Protein AF-A0AAW8WQ52-F1 (afdb_monomer)

Radius of gyration: 28.61 Å; Cα contacts (8 Å, |Δi|>4): 927; chains: 1; bounding box: 77×57×82 Å

Nearest PDB structures (foldseek):
  7y8i-assembly3_C  TM=4.791E-01  e=2.194E-02  Chelicerata
  6c83-assembly1_C  TM=5.636E-01  e=1.936E-01  synthetic construct
  2aew-assembly2_B  TM=5.377E-01  e=1.132E+00  Homo sapiens
  6tpw-assembly1_A  TM=3.019E-01  e=3.462E+00  Homo sapiens

InterPro domains:
  IPR014966 FRG domain [PF08867] (28-106)
  IPR014966 FRG domain [SM00901] (24-110)

Sequence (488 aa):
MRDDQQTTLEDYERRVAFFDPYKKQDMLFFRGQLTKYKTMNPTIARDESKLRIENQIFEKYKEDGKSDFQNLAYQQHNGKPTRILDMTTDPLVALFFAVNNNEREDSSVFVFIRESVSADSPEAKLMSFVPTVASREIPVIVDKFNQKYGFSLTNERAIEILSKDLFITPNTLKDSSNRRMREQKGTFAFPANEIIDNKIVGIKNFEDTKSYQEIIIPFEFHDEIFSELKARNYSSSRLYGDPSKDLEVPDLEDVSKAVTSKFDKVVSGYKKEKGVIVAQTLLKKHELEDLGYKIARDRKDEMLTLWFRRKNFPDVNVLTQFWSQGRGKTLWQDGNKIGQFIRREDWSNSFLIDQLFFENSDEISRPKILPQTKDAVEVEMEVELLPGELHIKTNLLGARLFITGPKFRKTLTTGKDKEQPDYFIGVDKSIREIKGQVILIVPSLQSKEFLENAGIDFEKLKGSFIKRNDPYFIYGAKDFDCKVKGVR

Solvent-accessible surface area (backbone atoms only — not comparable to full-atom values): 26936 Å² total; per-residue (Å²): 136,78,62,52,74,34,74,46,62,67,58,40,52,60,57,56,57,73,53,45,60,35,52,82,68,56,20,40,37,21,37,31,33,51,51,88,60,74,55,60,61,24,62,20,68,76,37,69,74,47,52,76,42,35,28,60,54,45,66,73,64,54,56,88,95,52,54,57,52,55,31,48,56,53,32,44,76,71,72,41,72,29,70,53,38,83,30,16,67,34,64,66,52,15,47,47,50,20,50,52,40,68,62,87,52,42,16,25,34,35,34,34,77,46,80,50,41,47,47,83,35,72,62,44,45,50,69,36,42,52,44,78,39,85,64,50,40,43,64,62,46,42,54,52,48,22,68,76,70,73,52,89,71,49,64,69,58,49,50,59,50,46,54,38,68,45,37,40,26,70,81,49,68,83,54,92,84,47,55,44,45,62,60,37,48,38,34,42,31,35,55,15,38,33,71,56,95,63,23,59,78,49,64,44,75,40,46,62,89,69,37,58,41,50,33,37,34,53,46,42,32,32,66,61,42,49,51,53,36,40,76,72,66,55,39,28,48,61,39,67,66,39,60,86,65,58,45,66,59,80,82,71,94,57,62,76,80,39,41,48,77,48,74,52,87,47,96,53,102,54,60,38,37,42,33,44,36,34,25,74,54,80,55,45,49,66,59,53,52,53,49,50,50,52,51,50,64,73,68,63,53,52,27,38,39,37,36,32,21,43,63,93,38,80,88,41,41,62,36,34,42,36,39,24,54,59,88,70,67,79,92,59,65,73,57,51,76,54,90,76,32,35,40,36,79,43,76,57,62,78,52,63,54,55,52,57,43,70,78,42,50,86,81,66,71,74,75,74,68,70,72,66,45,95,81,34,43,72,58,50,77,47,75,45,32,46,92,26,27,39,38,37,39,34,77,62,48,38,39,55,32,40,39,40,37,96,88,49,75,49,79,47,72,38,48,78,55,93,88,54,42,73,43,79,43,84,45,65,64,84,58,56,64,50,54,35,35,44,28,35,61,45,52,93,78,47,47,69,73,26,31,56,67,28,33,77,70,41,20,34,43,33,51,87,39,50,41,73,86,51,84,83,57,50,36,28,49,44,79,48,79,28,52,47,75,84,77,128

pLDDT: mean 87.53, std 11.92, range [34.41, 98.25]

Mean predicted aligned error: 8.14 Å

Foldseek 3Di:
DAAFEDQAPVVLVVVCVLVVLLLVVLQKKKAKAFPVCQFQFAQQQVDVVSVLCLQVQLVVQADPPDALVSSQVVCVLVVGGHQKDKIASDQLLRLLRNLQDADLTKMKMFMAGGDADFCPDPLVNLLSQCSNDNFQQLVVSQVVSCVVPVDDDDLVNSLVSQQAKHWHRQPRRDDPPCQLCVLSSITIMGAHFDDDPRGGPHGDIPGSLRTQHMYIYNSQNSVVSNVVSVVVVSACCRNSVDNVSRHDHDADPDQVVQWDKDKDADPDPAREIEMEIEGATRHHNVSVVVVVVVVCVVVVGQKYWYFYHYPLGSPDGQKIKIKHQPPDDPVQQPADDDPSIGIDMDRDDSCVVVSVCVVVVVVDAFNSADAQDPQADEWDWDWADAQQKIKIFIQQAQFWKWKDFPPDIDIDGHHHDRPDRIDIDGDHRPDFKTKTKIKRDFLVPGDSSSCSQLPNQSSSHDDPQWDNPDRPTTMGMDIDIYGHPDDD

Structure (mmCIF, N/CA/C/O backbone):
data_AF-A0AAW8WQ52-F1
#
_entry.id   AF-A0AAW8WQ52-F1
#
loop_
_atom_site.group_PDB
_atom_site.id
_atom_site.type_symbol
_atom_site.label_atom_id
_atom_site.label_alt_id
_atom_site.label_comp_id
_atom_site.label_asym_id
_atom_site.label_entity_id
_atom_site.label_seq_id
_atom_site.pdbx_PDB_ins_code
_atom_site.Cartn_x
_atom_site.Cartn_y
_atom_site.Cartn_z
_atom_site.occupancy
_atom_site.B_iso_or_equiv
_atom_site.auth_seq_id
_atom_site.auth_comp_id
_atom_site.auth_asym_id
_atom_site.auth_atom_id
_atom_site.pdbx_PDB_model_num
ATOM 1 N N . MET A 1 1 ? -7.377 1.114 -12.630 1.00 37.66 1 MET A N 1
ATOM 2 C CA . MET A 1 1 ? -5.903 1.073 -12.565 1.00 37.66 1 MET A CA 1
ATOM 3 C C . MET A 1 1 ? -5.552 0.093 -11.472 1.00 37.66 1 MET A C 1
ATOM 5 O O . MET A 1 1 ? -5.638 0.450 -10.308 1.00 37.66 1 MET A O 1
ATOM 9 N N . ARG A 1 2 ? -5.356 -1.169 -11.844 1.00 45.81 2 ARG A N 1
ATOM 10 C CA . ARG A 1 2 ? -4.971 -2.241 -10.927 1.00 45.81 2 ARG A CA 1
ATOM 11 C C . ARG A 1 2 ? -3.520 -2.535 -11.256 1.00 45.81 2 ARG A C 1
ATOM 13 O O . ARG A 1 2 ? -3.209 -2.600 -12.433 1.00 45.81 2 ARG A O 1
ATOM 20 N N . ASP A 1 3 ? -2.726 -2.546 -10.206 1.00 55.31 3 ASP A N 1
ATOM 21 C CA . ASP A 1 3 ? -1.285 -2.745 -10.093 1.00 55.31 3 ASP A CA 1
ATOM 22 C C . ASP A 1 3 ? -0.405 -1.986 -11.090 1.00 55.31 3 ASP A C 1
ATOM 24 O O . ASP A 1 3 ? -0.548 -2.059 -12.302 1.00 55.31 3 ASP A O 1
ATOM 28 N N . ASP A 1 4 ? 0.486 -1.158 -10.549 1.00 68.25 4 ASP A N 1
ATOM 29 C CA . ASP A 1 4 ? 1.341 -0.278 -11.342 1.00 68.25 4 ASP A CA 1
ATOM 30 C C . ASP A 1 4 ? 2.793 -0.664 -11.089 1.00 68.25 4 ASP A C 1
ATOM 32 O O . ASP A 1 4 ? 3.252 -0.649 -9.945 1.00 68.25 4 ASP A O 1
ATOM 36 N N . GLN A 1 5 ? 3.492 -1.054 -12.150 1.00 81.31 5 GLN A N 1
ATOM 37 C CA . GLN A 1 5 ? 4.877 -1.488 -12.078 1.00 81.31 5 GLN A CA 1
ATOM 38 C C . GLN A 1 5 ? 5.763 -0.263 -11.918 1.00 81.31 5 GLN A C 1
ATOM 40 O O . GLN A 1 5 ? 5.703 0.643 -12.745 1.00 81.31 5 GLN A O 1
ATOM 45 N N . GLN A 1 6 ? 6.623 -0.256 -10.906 1.00 88.06 6 GLN A N 1
ATOM 46 C CA . GLN A 1 6 ? 7.597 0.815 -10.724 1.00 88.06 6 GLN A CA 1
ATOM 47 C C . GLN A 1 6 ? 9.005 0.245 -10.811 1.00 88.06 6 GLN A C 1
ATOM 49 O O . GLN A 1 6 ? 9.374 -0.668 -10.077 1.00 88.06 6 GLN A O 1
ATOM 54 N N . THR A 1 7 ? 9.782 0.784 -11.746 1.00 88.50 7 THR A N 1
ATOM 55 C CA . THR A 1 7 ? 11.155 0.349 -12.036 1.00 88.50 7 THR A CA 1
ATOM 56 C C . THR A 1 7 ? 12.195 1.358 -11.560 1.00 88.50 7 THR A C 1
ATOM 58 O O . THR A 1 7 ? 13.386 1.075 -11.598 1.00 88.50 7 THR A O 1
ATOM 61 N N . THR A 1 8 ? 11.759 2.544 -11.126 1.00 91.19 8 THR A N 1
ATOM 62 C CA . THR A 1 8 ? 12.616 3.618 -10.614 1.00 91.19 8 THR A CA 1
ATOM 63 C C . THR A 1 8 ? 12.038 4.185 -9.320 1.00 91.19 8 THR A C 1
ATOM 65 O O . THR A 1 8 ? 10.827 4.111 -9.078 1.00 91.19 8 THR A O 1
ATOM 68 N N . LEU A 1 9 ? 12.896 4.778 -8.484 1.00 94.31 9 LEU A N 1
ATOM 69 C CA . LEU A 1 9 ? 12.446 5.443 -7.263 1.00 94.31 9 LEU A CA 1
ATOM 70 C C . LEU A 1 9 ? 11.592 6.683 -7.569 1.00 94.31 9 LEU A C 1
ATOM 72 O O . LEU A 1 9 ? 10.610 6.932 -6.874 1.00 94.31 9 LEU A O 1
ATOM 76 N N . GLU A 1 10 ? 11.933 7.433 -8.621 1.00 93.19 10 GLU A N 1
ATOM 77 C CA . GLU A 1 10 ? 11.197 8.635 -9.028 1.00 93.19 10 GLU A CA 1
ATOM 78 C C . GLU A 1 10 ? 9.757 8.311 -9.450 1.00 93.19 10 GLU A C 1
ATOM 80 O O . GLU A 1 10 ? 8.813 8.964 -8.995 1.00 93.19 10 GLU A O 1
ATOM 85 N N . ASP A 1 11 ? 9.568 7.296 -10.299 1.00 90.12 11 ASP A N 1
ATOM 86 C CA . ASP A 1 11 ? 8.230 6.913 -10.751 1.00 90.12 11 ASP A CA 1
ATOM 87 C C . ASP A 1 11 ? 7.402 6.354 -9.586 1.00 90.12 11 ASP A C 1
ATOM 89 O O . ASP A 1 11 ? 6.230 6.716 -9.432 1.00 90.12 11 ASP A O 1
ATOM 93 N N . TYR A 1 12 ? 8.033 5.591 -8.683 1.00 93.88 12 TYR A N 1
ATOM 94 C CA . TYR A 1 12 ? 7.406 5.151 -7.439 1.00 93.88 12 TYR A CA 1
ATOM 95 C C . TYR A 1 12 ? 6.927 6.331 -6.581 1.00 93.88 12 TYR A C 1
ATOM 97 O O . TYR A 1 12 ? 5.774 6.348 -6.144 1.00 93.88 12 TYR A O 1
ATOM 105 N N . GLU A 1 13 ? 7.768 7.346 -6.365 1.00 94.56 13 GLU A N 1
ATOM 106 C CA . GLU A 1 13 ? 7.405 8.551 -5.610 1.00 94.56 13 GLU A CA 1
ATOM 107 C C . GLU A 1 13 ? 6.246 9.306 -6.269 1.00 94.56 13 GLU A C 1
ATOM 109 O O . GLU A 1 13 ? 5.282 9.692 -5.597 1.00 94.56 13 GLU A O 1
ATOM 114 N N . ARG A 1 14 ? 6.294 9.465 -7.597 1.00 89.88 14 ARG A N 1
ATOM 115 C CA . ARG A 1 14 ? 5.214 10.083 -8.374 1.00 89.88 14 ARG A CA 1
ATOM 116 C C . ARG A 1 14 ? 3.908 9.304 -8.219 1.00 89.88 14 ARG A C 1
ATOM 118 O O . ARG A 1 14 ? 2.847 9.915 -8.079 1.00 89.88 14 ARG A O 1
ATOM 125 N N . ARG A 1 15 ? 3.980 7.970 -8.203 1.00 89.06 15 ARG A N 1
ATOM 126 C CA . ARG A 1 15 ? 2.820 7.094 -8.024 1.00 89.06 15 ARG A CA 1
ATOM 127 C C . ARG A 1 15 ? 2.207 7.246 -6.638 1.00 89.06 15 ARG A C 1
ATOM 129 O O . ARG A 1 15 ? 0.998 7.444 -6.538 1.00 89.06 15 ARG A O 1
ATOM 136 N N . VAL A 1 16 ? 3.003 7.177 -5.570 1.00 92.88 16 VAL A N 1
ATOM 137 C CA . VAL A 1 16 ? 2.467 7.262 -4.199 1.00 92.88 16 VAL A CA 1
ATOM 138 C C . VAL A 1 16 ? 1.956 8.661 -3.845 1.00 92.88 16 VAL A C 1
ATOM 140 O O . VAL A 1 16 ? 1.031 8.776 -3.041 1.00 92.88 16 VAL A O 1
ATOM 143 N N . ALA A 1 17 ? 2.471 9.714 -4.492 1.00 89.88 17 ALA A N 1
ATOM 144 C CA . ALA A 1 17 ? 1.995 11.089 -4.316 1.00 89.88 17 ALA A CA 1
ATOM 145 C C . ALA A 1 17 ? 0.518 11.281 -4.711 1.00 89.88 17 ALA A C 1
ATOM 147 O O . ALA A 1 17 ? -0.142 12.196 -4.210 1.00 89.88 17 ALA A O 1
ATOM 148 N N . PHE A 1 18 ? -0.037 10.404 -5.559 1.00 87.00 18 PHE A N 1
ATOM 149 C CA . PHE A 1 18 ? -1.470 10.384 -5.870 1.00 87.00 18 PHE A CA 1
ATOM 150 C C . PHE A 1 18 ? -2.338 10.164 -4.614 1.00 87.00 18 PHE A C 1
ATOM 152 O O . PHE A 1 18 ? -3.445 10.693 -4.529 1.00 87.00 18 PHE A O 1
ATOM 159 N N . PHE A 1 19 ? -1.820 9.451 -3.607 1.00 90.62 19 PHE A N 1
ATOM 160 C CA . PHE A 1 19 ? -2.536 9.119 -2.369 1.00 90.62 19 PHE A CA 1
ATOM 161 C C . PHE A 1 19 ? -2.360 10.145 -1.240 1.00 90.62 19 PHE A C 1
ATOM 163 O O . PHE A 1 19 ? -3.016 10.038 -0.201 1.00 90.62 19 PHE A O 1
ATOM 170 N N . ASP A 1 20 ? -1.531 11.174 -1.440 1.00 88.06 20 ASP A N 1
ATOM 171 C CA . ASP A 1 20 ? -1.259 12.228 -0.456 1.00 88.06 20 ASP A CA 1
ATOM 172 C C . ASP A 1 20 ? -2.496 12.880 0.192 1.00 88.06 20 ASP A C 1
ATOM 174 O O . ASP A 1 20 ? -2.394 13.248 1.369 1.00 88.06 20 ASP A O 1
ATOM 178 N N . PRO A 1 21 ? -3.660 13.031 -0.482 1.00 86.75 21 PRO A N 1
ATOM 179 C CA . PRO A 1 21 ? -4.871 13.520 0.173 1.00 86.75 21 PRO A CA 1
ATOM 180 C C . PRO A 1 21 ? -5.233 12.795 1.479 1.00 86.75 21 PRO A C 1
ATOM 182 O O . PRO A 1 21 ? -5.727 13.429 2.413 1.00 86.75 21 PRO A O 1
ATOM 185 N N . TYR A 1 22 ? -4.945 11.494 1.590 1.00 89.50 22 TYR A N 1
ATOM 186 C CA . TYR A 1 22 ? -5.224 10.695 2.794 1.00 89.50 22 TYR A CA 1
ATOM 187 C C . TYR A 1 22 ? -4.089 10.716 3.813 1.00 89.50 22 TYR A C 1
ATOM 189 O O . TYR A 1 22 ? -4.310 10.406 4.983 1.00 89.50 22 TYR A O 1
ATOM 197 N N . LYS A 1 23 ? -2.885 11.139 3.410 1.00 86.12 23 LYS A N 1
ATOM 198 C CA . LYS A 1 23 ? -1.768 11.360 4.335 1.00 86.12 23 LYS A CA 1
ATOM 199 C C . LYS A 1 23 ? -2.092 12.472 5.329 1.00 86.12 23 LYS A C 1
ATOM 201 O O . LYS A 1 23 ? -1.817 12.328 6.510 1.00 86.12 23 LYS A O 1
ATOM 206 N N . LYS A 1 24 ? -2.727 13.555 4.862 1.00 78.69 24 LYS A N 1
ATOM 207 C CA . LYS A 1 24 ? -3.179 14.678 5.710 1.00 78.69 24 LYS A CA 1
ATOM 208 C C . LYS A 1 24 ? -4.279 14.288 6.706 1.00 78.69 24 LYS A C 1
ATOM 210 O O . LYS A 1 24 ? -4.493 15.008 7.671 1.00 78.69 24 LYS A O 1
ATOM 215 N N . GLN A 1 25 ? -4.987 13.192 6.442 1.00 81.31 25 GLN A N 1
ATOM 216 C CA . GLN A 1 25 ? -6.095 12.693 7.259 1.00 81.31 25 GLN A CA 1
ATOM 217 C C . GLN A 1 25 ? -5.652 11.564 8.211 1.00 81.31 25 GLN A C 1
ATOM 219 O O . GLN A 1 25 ? -6.503 10.970 8.859 1.00 81.31 25 GLN A O 1
ATOM 224 N N . ASP A 1 26 ? -4.353 11.232 8.276 1.00 88.44 26 ASP A N 1
ATOM 225 C CA . ASP A 1 26 ? -3.821 10.084 9.033 1.00 88.44 26 ASP A CA 1
ATOM 226 C C . ASP A 1 26 ? -4.486 8.738 8.667 1.00 88.44 26 ASP A C 1
ATOM 228 O O . ASP A 1 26 ? -4.647 7.837 9.498 1.00 88.44 26 ASP A O 1
ATOM 232 N N . MET A 1 27 ? -4.865 8.602 7.390 1.00 90.88 27 MET A N 1
ATOM 233 C CA . MET A 1 27 ? -5.563 7.433 6.843 1.00 90.88 27 MET A CA 1
ATOM 234 C C . MET A 1 27 ? -4.726 6.624 5.849 1.00 90.88 27 MET A C 1
ATOM 236 O O . MET A 1 27 ? -5.209 5.626 5.318 1.00 90.88 27 MET A O 1
ATOM 240 N N . LEU A 1 28 ? -3.499 7.058 5.553 1.00 94.31 28 LEU A N 1
ATOM 241 C CA . LEU A 1 28 ? -2.648 6.445 4.537 1.00 94.31 28 LEU A CA 1
ATOM 242 C C . LEU A 1 28 ? -1.540 5.602 5.171 1.00 94.31 28 LEU A C 1
ATOM 244 O O . LEU A 1 28 ? -0.690 6.127 5.894 1.00 94.31 28 LEU A O 1
ATOM 248 N N . PHE A 1 29 ? -1.524 4.313 4.842 1.00 95.25 29 PHE A N 1
ATOM 249 C CA . PHE A 1 29 ? -0.551 3.348 5.347 1.00 95.25 29 PHE A CA 1
ATOM 250 C C . PHE A 1 29 ? 0.067 2.551 4.205 1.00 95.25 29 PHE A C 1
ATOM 252 O O . PHE A 1 29 ? -0.579 2.282 3.192 1.00 95.25 29 PHE A O 1
ATOM 259 N N . PHE A 1 30 ? 1.310 2.130 4.404 1.00 95.75 30 PHE A N 1
ATOM 260 C CA . PHE A 1 30 ? 2.079 1.354 3.448 1.00 95.75 30 PHE A CA 1
ATOM 261 C C . PHE A 1 30 ? 2.696 0.127 4.110 1.00 95.75 30 PHE A C 1
ATOM 263 O O . PHE A 1 30 ? 3.044 0.146 5.296 1.00 95.75 30 PHE A O 1
ATOM 270 N N . ARG A 1 31 ? 2.884 -0.926 3.314 1.00 94.38 31 ARG A N 1
ATOM 271 C CA . ARG A 1 31 ? 3.627 -2.124 3.707 1.00 94.38 31 ARG A CA 1
ATOM 272 C C . ARG A 1 31 ? 4.324 -2.737 2.498 1.00 94.38 31 ARG A C 1
ATOM 274 O O . ARG A 1 31 ? 3.674 -2.967 1.488 1.00 94.38 31 ARG A O 1
ATOM 281 N N . GLY A 1 32 ? 5.622 -3.010 2.614 1.00 94.56 32 GLY A N 1
ATOM 282 C CA . GLY A 1 32 ? 6.400 -3.705 1.587 1.00 94.56 32 GLY A CA 1
ATOM 283 C C . GLY A 1 32 ? 6.704 -5.151 1.962 1.00 94.56 32 GLY A C 1
ATOM 284 O O . GLY A 1 32 ? 6.975 -5.434 3.131 1.00 94.56 32 GLY A O 1
ATOM 285 N N . GLN A 1 33 ? 6.649 -6.054 0.986 1.00 92.69 33 GLN A N 1
ATOM 286 C CA . GLN A 1 33 ? 7.025 -7.467 1.119 1.00 92.69 33 GLN A CA 1
ATOM 287 C C . GLN A 1 33 ? 7.282 -8.100 -0.258 1.00 92.69 33 GLN A C 1
ATOM 289 O O . GLN A 1 33 ? 6.958 -7.501 -1.277 1.00 92.69 33 GLN A O 1
ATOM 294 N N . LEU A 1 34 ? 7.835 -9.316 -0.301 1.00 92.06 34 LEU A N 1
ATOM 295 C CA . LEU A 1 34 ? 7.918 -10.094 -1.545 1.00 92.06 34 LEU A CA 1
ATOM 296 C C . LEU A 1 34 ? 6.514 -10.452 -2.064 1.00 92.06 34 LEU A C 1
ATOM 298 O O . LEU A 1 34 ? 5.648 -10.832 -1.271 1.00 92.06 34 LEU A O 1
ATOM 302 N N . THR A 1 35 ? 6.318 -10.404 -3.381 1.00 88.25 35 THR A N 1
ATOM 303 C CA . THR A 1 35 ? 5.028 -10.642 -4.058 1.00 88.25 35 THR A CA 1
ATOM 304 C C . THR A 1 35 ? 4.502 -12.061 -3.843 1.00 88.25 35 THR A C 1
ATOM 306 O O . THR A 1 35 ? 3.298 -12.272 -3.731 1.00 88.25 35 THR A O 1
ATOM 309 N N . LYS A 1 36 ? 5.386 -13.054 -3.672 1.00 86.19 36 LYS A N 1
ATOM 310 C CA . LYS A 1 36 ? 4.978 -14.438 -3.362 1.00 86.19 36 LYS A CA 1
ATOM 311 C C . LYS A 1 36 ? 4.122 -14.573 -2.091 1.00 86.19 36 LYS A C 1
ATOM 313 O O . LYS A 1 36 ? 3.430 -15.578 -1.915 1.00 86.19 36 LYS A O 1
ATOM 318 N N . TYR A 1 37 ? 4.176 -13.601 -1.175 1.00 85.12 37 TYR A N 1
ATOM 319 C CA . TYR A 1 37 ? 3.373 -13.605 0.044 1.00 85.12 37 TYR A CA 1
ATOM 320 C C . TYR A 1 37 ? 1.971 -13.036 -0.220 1.00 85.12 37 TYR A C 1
ATOM 322 O O . TYR A 1 37 ? 1.709 -11.879 0.088 1.00 85.12 37 TYR A O 1
ATOM 330 N N . LYS A 1 38 ? 1.050 -13.886 -0.693 1.00 74.94 38 LYS A N 1
ATOM 331 C CA . LYS A 1 38 ? -0.358 -13.534 -1.001 1.00 74.94 38 LYS A CA 1
ATOM 332 C C . LYS A 1 38 ? -1.235 -13.118 0.200 1.00 74.94 38 LYS A C 1
ATOM 334 O O . LYS A 1 38 ? -2.418 -12.830 0.053 1.00 74.94 38 LYS A O 1
ATOM 339 N N . THR A 1 39 ? -0.725 -13.234 1.426 1.00 79.69 39 THR A N 1
ATOM 340 C CA . THR A 1 39 ? -1.487 -12.934 2.651 1.00 79.69 39 THR A CA 1
ATOM 341 C C . THR A 1 39 ? -0.590 -12.283 3.688 1.00 79.69 39 THR A C 1
ATOM 343 O O . THR A 1 39 ? 0.542 -12.729 3.900 1.00 79.69 39 THR A O 1
ATOM 346 N N . MET A 1 40 ? -1.113 -11.296 4.415 1.00 85.81 40 MET A N 1
ATOM 347 C CA . MET A 1 40 ? -0.379 -10.608 5.478 1.00 85.81 40 MET A CA 1
ATOM 348 C C . MET A 1 40 ? -0.727 -11.165 6.856 1.00 85.81 40 MET A C 1
ATOM 350 O O . MET A 1 40 ? -1.290 -10.483 7.707 1.00 85.81 40 MET A O 1
ATOM 354 N N . ASN A 1 41 ? -0.371 -12.420 7.113 1.00 87.50 41 ASN A N 1
ATOM 355 C CA . ASN A 1 41 ? -0.681 -13.024 8.407 1.00 87.50 41 ASN A CA 1
ATOM 356 C C . ASN A 1 41 ? 0.299 -12.559 9.497 1.00 87.50 41 ASN A C 1
ATOM 358 O O . ASN A 1 41 ? 1.526 -12.608 9.283 1.00 87.50 41 ASN A O 1
ATOM 362 N N . PRO A 1 42 ? -0.205 -12.132 10.675 1.00 91.62 42 PRO A N 1
ATOM 363 C CA . PRO A 1 42 ? 0.646 -11.760 11.794 1.00 91.62 42 PRO A CA 1
ATOM 364 C C . PRO A 1 42 ? 1.429 -12.983 12.264 1.00 91.62 42 PRO A C 1
ATOM 366 O O . PRO A 1 42 ? 1.013 -14.128 12.078 1.00 91.62 42 PRO A O 1
ATOM 369 N N . THR A 1 43 ? 2.600 -12.761 12.852 1.00 91.94 43 THR A N 1
ATOM 370 C CA . THR A 1 43 ? 3.560 -13.836 13.149 1.00 91.94 43 THR A CA 1
ATOM 371 C C . THR A 1 43 ? 2.997 -14.894 14.101 1.00 91.94 43 THR A C 1
ATOM 373 O O . THR A 1 43 ? 3.387 -16.057 13.997 1.00 91.94 43 THR A O 1
ATOM 376 N N . ILE A 1 44 ? 2.053 -14.522 14.974 1.00 93.00 44 ILE A N 1
ATOM 377 C CA . ILE A 1 44 ? 1.331 -15.456 15.849 1.00 93.00 44 ILE A CA 1
ATOM 378 C C . ILE A 1 44 ? 0.339 -16.358 15.096 1.00 93.00 44 ILE A C 1
ATOM 380 O O . ILE A 1 44 ? 0.125 -17.489 15.511 1.00 93.00 44 ILE A O 1
ATOM 384 N N . ALA A 1 45 ? -0.254 -15.882 13.995 1.00 90.44 45 ALA A N 1
ATOM 385 C CA . ALA A 1 45 ? -1.297 -16.593 13.247 1.00 90.44 45 ALA A CA 1
ATOM 386 C C . ALA A 1 45 ? -0.738 -17.521 12.160 1.00 90.44 45 ALA A C 1
ATOM 388 O O . ALA A 1 45 ? -1.474 -18.309 11.581 1.00 90.44 45 ALA A O 1
ATOM 389 N N . ARG A 1 46 ? 0.569 -17.451 11.879 1.00 88.69 46 ARG A N 1
ATOM 390 C CA . ARG A 1 46 ? 1.242 -18.354 10.926 1.00 88.69 46 ARG A CA 1
ATOM 391 C C . ARG A 1 46 ? 1.405 -19.779 11.461 1.00 88.69 46 ARG A C 1
ATOM 393 O O . ARG A 1 46 ? 1.803 -20.663 10.716 1.00 88.69 46 ARG A O 1
ATOM 400 N N . ASP A 1 47 ? 1.165 -19.973 12.755 1.00 87.75 47 ASP A N 1
ATOM 401 C CA . ASP A 1 47 ? 1.320 -21.239 13.460 1.00 87.75 47 ASP A CA 1
ATOM 402 C C . ASP A 1 47 ? 0.281 -21.311 14.587 1.00 87.75 47 ASP A C 1
ATOM 404 O O . ASP A 1 47 ? 0.406 -20.633 15.611 1.00 87.75 47 ASP A O 1
ATOM 408 N N . GLU A 1 48 ? -0.749 -22.141 14.406 1.00 85.81 48 GLU A N 1
ATOM 409 C CA . GLU A 1 48 ? -1.834 -22.303 15.381 1.00 85.81 48 GLU A CA 1
ATOM 410 C C . GLU A 1 48 ? -1.332 -22.681 16.780 1.00 85.81 48 GLU A C 1
ATOM 412 O O . GLU A 1 48 ? -1.940 -22.294 17.784 1.00 85.81 48 GLU A O 1
ATOM 417 N N . SER A 1 49 ? -0.212 -23.410 16.876 1.00 89.38 49 SER A N 1
ATOM 418 C CA . SER A 1 49 ? 0.352 -23.798 18.170 1.00 89.38 49 SER A CA 1
ATOM 419 C C . SER A 1 49 ? 0.789 -22.574 18.976 1.00 89.38 49 SER A C 1
ATOM 421 O O . SER A 1 49 ? 0.580 -22.536 20.189 1.00 89.38 49 SER A O 1
ATOM 423 N N . LYS A 1 50 ? 1.295 -21.530 18.305 1.00 90.31 50 LYS A N 1
ATOM 424 C CA . LYS A 1 50 ? 1.696 -20.267 18.936 1.00 90.31 50 LYS A CA 1
ATOM 425 C C . LYS A 1 50 ? 0.491 -19.452 19.375 1.00 90.31 50 LYS A C 1
ATOM 427 O O . LYS A 1 50 ? 0.514 -18.906 20.474 1.00 90.31 50 LYS A O 1
ATOM 432 N N . LEU A 1 51 ? -0.576 -19.409 18.574 1.00 88.62 51 LEU A N 1
ATOM 433 C CA . LEU A 1 51 ? -1.806 -18.695 18.935 1.00 88.62 51 LEU A CA 1
ATOM 434 C C . LEU A 1 51 ? -2.446 -19.252 20.218 1.00 88.62 51 LEU A C 1
ATOM 436 O O . LEU A 1 51 ? -2.935 -18.485 21.055 1.00 88.62 51 LEU A O 1
ATOM 440 N N . ARG A 1 52 ? -2.386 -20.575 20.421 1.00 90.25 52 ARG A N 1
ATOM 441 C CA . ARG A 1 52 ? -2.875 -21.236 21.645 1.00 90.25 52 ARG A CA 1
ATOM 442 C C . ARG A 1 52 ? -2.103 -20.822 22.898 1.00 90.25 52 ARG A C 1
ATOM 444 O O . ARG A 1 52 ? -2.697 -20.745 23.969 1.00 90.25 52 ARG A O 1
ATOM 451 N N . ILE A 1 53 ? -0.809 -20.531 22.765 1.00 93.62 53 ILE A N 1
ATOM 452 C CA . ILE A 1 53 ? 0.070 -20.131 23.874 1.00 93.62 53 ILE A CA 1
ATOM 453 C C . ILE A 1 53 ? 0.417 -18.637 23.864 1.00 93.62 53 ILE A C 1
ATOM 455 O O . ILE A 1 53 ? 1.335 -18.224 24.569 1.00 93.62 53 ILE A O 1
ATOM 459 N N . GLU A 1 54 ? -0.293 -17.808 23.093 1.00 95.94 54 GLU A N 1
ATOM 460 C CA . GLU A 1 54 ? 0.031 -16.382 22.932 1.00 95.94 54 GLU A CA 1
ATOM 461 C C . GLU A 1 54 ? 0.145 -15.661 24.279 1.00 95.94 54 GLU A C 1
ATOM 463 O O . GLU A 1 54 ? 1.046 -14.849 24.448 1.00 95.94 54 GLU A O 1
ATOM 468 N N . ASN A 1 55 ? -0.698 -16.005 25.260 1.00 97.38 55 ASN A N 1
ATOM 469 C CA . ASN A 1 55 ? -0.591 -15.437 26.600 1.00 97.38 55 ASN A CA 1
ATOM 470 C C . ASN A 1 55 ? 0.729 -15.769 27.294 1.00 97.38 55 ASN A C 1
ATOM 472 O O . ASN A 1 55 ? 1.354 -14.888 27.871 1.00 97.38 55 ASN A O 1
ATOM 476 N N . GLN A 1 56 ? 1.205 -17.004 27.169 1.00 97.25 56 GLN A N 1
ATOM 477 C CA . GLN A 1 56 ? 2.500 -17.397 27.719 1.00 97.25 56 GLN A CA 1
ATOM 478 C C . GLN A 1 56 ? 3.647 -16.676 27.001 1.00 97.25 56 GLN A C 1
ATOM 480 O O . GLN A 1 56 ? 4.613 -16.273 27.642 1.00 97.25 56 GLN A O 1
ATOM 485 N N . ILE A 1 57 ? 3.542 -16.490 25.679 1.00 96.62 57 ILE A N 1
ATOM 486 C CA . ILE A 1 57 ? 4.525 -15.731 24.891 1.00 96.62 57 ILE A CA 1
ATOM 487 C C . ILE A 1 57 ? 4.543 -14.270 25.348 1.00 96.62 57 ILE A C 1
ATOM 489 O O . ILE A 1 57 ? 5.617 -13.741 25.630 1.00 96.62 57 ILE A O 1
ATOM 493 N N . PHE A 1 58 ? 3.370 -13.644 25.460 1.00 97.31 58 PHE A N 1
ATOM 494 C CA . PHE A 1 58 ? 3.236 -12.259 25.887 1.00 97.31 58 PHE A CA 1
ATOM 495 C C . PHE A 1 58 ? 3.838 -12.055 27.279 1.00 97.31 58 PHE A C 1
ATOM 497 O O . PHE A 1 58 ? 4.707 -11.204 27.441 1.00 97.31 58 PHE A O 1
ATOM 504 N N . GLU A 1 59 ? 3.444 -12.877 28.256 1.00 97.00 59 GLU A N 1
ATOM 505 C CA . GLU A 1 59 ? 3.930 -12.787 29.637 1.00 97.00 59 GLU A CA 1
ATOM 506 C C . GLU A 1 59 ? 5.433 -13.066 29.757 1.00 97.00 59 GLU A C 1
ATOM 508 O O . GLU A 1 59 ? 6.110 -12.449 30.573 1.00 97.00 59 GLU A O 1
ATOM 513 N N . LYS A 1 60 ? 5.987 -13.956 28.923 1.00 96.69 60 LYS A N 1
ATOM 514 C CA . LYS A 1 60 ? 7.421 -14.279 28.925 1.00 96.69 60 LYS A CA 1
ATOM 515 C C . LYS A 1 60 ? 8.303 -13.111 28.477 1.00 96.69 60 LYS A C 1
ATOM 517 O O . LYS A 1 60 ? 9.444 -13.016 28.922 1.00 96.69 60 LYS A O 1
ATOM 522 N N . TYR A 1 61 ? 7.817 -12.283 27.554 1.00 95.38 61 TYR A N 1
ATOM 523 C CA . TYR A 1 61 ? 8.593 -11.203 26.933 1.00 95.38 61 TYR A CA 1
ATOM 524 C C . TYR A 1 61 ? 8.065 -9.806 27.274 1.00 95.38 61 TYR A C 1
ATOM 526 O O . TYR A 1 61 ? 8.471 -8.836 26.631 1.00 95.38 61 TYR A O 1
ATOM 534 N N . LYS A 1 62 ? 7.133 -9.683 28.226 1.00 94.75 62 LYS A N 1
ATOM 535 C CA . LYS A 1 62 ? 6.665 -8.374 28.681 1.00 94.75 62 LYS A CA 1
ATOM 536 C C . LYS A 1 62 ? 7.765 -7.675 29.477 1.00 94.75 62 LYS A C 1
ATOM 538 O O . LYS A 1 62 ? 8.496 -8.308 30.235 1.00 94.75 62 LYS A O 1
ATOM 543 N N . GLU A 1 63 ? 7.836 -6.364 29.328 1.00 92.31 63 GLU A N 1
ATOM 544 C CA . GLU A 1 63 ? 8.615 -5.484 30.185 1.00 92.31 63 GLU A CA 1
ATOM 545 C C . GLU A 1 63 ? 7.662 -4.698 31.088 1.00 92.31 63 GLU A C 1
ATOM 547 O O . GLU A 1 63 ? 6.639 -4.161 30.641 1.00 92.31 63 GLU A O 1
ATOM 552 N N . ASP A 1 64 ? 8.001 -4.636 32.374 1.00 88.75 64 ASP A N 1
ATOM 553 C CA . ASP A 1 64 ? 7.243 -3.864 33.350 1.00 88.75 64 ASP A CA 1
ATOM 554 C C . ASP A 1 64 ? 7.322 -2.361 33.036 1.00 88.75 64 ASP A C 1
ATOM 556 O O . ASP A 1 64 ? 8.316 -1.853 32.517 1.00 88.75 64 ASP A O 1
ATOM 560 N N . GLY A 1 65 ? 6.247 -1.628 33.334 1.00 87.94 65 GLY A N 1
ATOM 561 C CA . GLY A 1 65 ? 6.151 -0.189 33.055 1.00 87.94 65 GLY A CA 1
ATOM 562 C C . GLY A 1 65 ? 5.767 0.170 31.613 1.00 87.94 65 GLY A C 1
ATOM 563 O O . GLY A 1 65 ? 5.517 1.343 31.335 1.00 87.94 65 GLY A O 1
ATOM 564 N N . LYS A 1 66 ? 5.650 -0.814 30.712 1.00 92.50 66 LYS A N 1
ATOM 565 C CA . LYS A 1 66 ? 5.038 -0.648 29.386 1.00 92.50 66 LYS A CA 1
ATOM 566 C C . LYS A 1 66 ? 3.553 -1.021 29.411 1.00 92.50 66 LYS A C 1
ATOM 568 O O . LYS A 1 66 ? 3.148 -1.969 30.082 1.00 92.50 66 LYS A O 1
ATOM 573 N N . SER A 1 67 ? 2.736 -0.307 28.640 1.00 94.56 67 SER A N 1
ATOM 574 C CA . SER A 1 67 ? 1.359 -0.715 28.350 1.00 94.56 67 SER A CA 1
ATOM 575 C C . SER A 1 67 ? 1.332 -2.016 27.542 1.00 94.56 67 SER A C 1
ATOM 577 O O . SER A 1 67 ? 2.325 -2.390 26.912 1.00 94.56 67 SER A O 1
ATOM 579 N N . ASP A 1 68 ? 0.186 -2.697 27.510 1.00 96.12 68 ASP A N 1
ATOM 580 C CA . ASP A 1 68 ? 0.043 -3.945 26.750 1.00 96.12 68 ASP A CA 1
ATOM 581 C C . ASP A 1 68 ? 0.401 -3.750 25.270 1.00 96.12 68 ASP A C 1
ATOM 583 O O . ASP A 1 68 ? 1.097 -4.567 24.666 1.00 96.12 68 ASP A O 1
ATOM 587 N N . PHE A 1 69 ? 0.009 -2.609 24.698 1.00 95.88 69 PHE A N 1
ATOM 588 C CA . PHE A 1 69 ? 0.329 -2.290 23.315 1.00 95.88 69 PHE A CA 1
ATOM 589 C C . PHE A 1 69 ? 1.816 -1.939 23.120 1.00 95.88 69 PHE A C 1
ATOM 591 O O . PHE A 1 69 ? 2.445 -2.427 22.182 1.00 95.88 69 PHE A O 1
ATOM 598 N N . GLN A 1 70 ? 2.432 -1.166 24.021 1.00 95.00 70 GLN A N 1
ATOM 599 C CA . GLN A 1 70 ? 3.881 -0.921 23.958 1.00 95.00 70 GLN A CA 1
ATOM 600 C C . GLN A 1 70 ? 4.673 -2.235 24.030 1.00 95.00 70 GLN A C 1
ATOM 602 O O . GLN A 1 70 ? 5.636 -2.414 23.284 1.00 95.00 70 GLN A O 1
ATOM 607 N N . ASN A 1 71 ? 4.229 -3.177 24.867 1.00 95.62 71 ASN A N 1
ATOM 608 C CA . ASN A 1 71 ? 4.801 -4.515 24.951 1.00 95.62 71 ASN A CA 1
ATOM 609 C C . ASN A 1 71 ? 4.662 -5.288 23.635 1.00 95.62 71 ASN A C 1
ATOM 611 O O . ASN A 1 71 ? 5.660 -5.817 23.150 1.00 95.62 71 ASN A O 1
ATOM 615 N N . LEU A 1 72 ? 3.483 -5.301 23.003 1.00 95.88 72 LEU A N 1
ATOM 616 C CA . LEU A 1 72 ? 3.312 -5.930 21.686 1.00 95.88 72 LEU A CA 1
ATOM 617 C C . LEU A 1 72 ? 4.236 -5.321 20.626 1.00 95.88 72 LEU A C 1
ATOM 619 O O . LEU A 1 72 ? 4.929 -6.059 19.928 1.00 95.88 72 LEU A O 1
ATOM 623 N N . ALA A 1 73 ? 4.280 -3.991 20.523 1.00 94.06 73 ALA A N 1
ATOM 624 C CA . ALA A 1 73 ? 5.126 -3.293 19.556 1.00 94.06 73 ALA A CA 1
ATOM 625 C C . ALA A 1 73 ? 6.614 -3.617 19.763 1.00 94.06 73 ALA A C 1
ATOM 627 O O . ALA A 1 73 ? 7.349 -3.893 18.814 1.00 94.06 73 ALA A O 1
ATOM 628 N N . TYR A 1 74 ? 7.065 -3.623 21.018 1.00 91.75 74 TYR A N 1
ATOM 629 C CA . TYR A 1 74 ? 8.435 -3.978 21.369 1.00 91.75 74 TYR A CA 1
ATOM 630 C C . TYR A 1 74 ? 8.755 -5.448 21.057 1.00 91.75 74 TYR A C 1
ATOM 632 O O . TYR A 1 74 ? 9.797 -5.752 20.474 1.00 91.75 74 TYR A O 1
ATOM 640 N N . GLN A 1 75 ? 7.847 -6.367 21.386 1.00 94.12 75 GLN A N 1
ATOM 641 C CA . GLN A 1 75 ? 7.982 -7.795 21.097 1.00 94.12 75 GLN A CA 1
ATOM 642 C C . GLN A 1 75 ? 8.063 -8.066 19.588 1.00 94.12 75 GLN A C 1
ATOM 644 O O . GLN A 1 75 ? 8.975 -8.770 19.145 1.00 94.12 75 GLN A O 1
ATOM 649 N N . GLN A 1 76 ? 7.182 -7.453 18.794 1.00 92.75 76 GLN A N 1
ATOM 650 C CA . GLN A 1 76 ? 7.179 -7.549 17.331 1.00 92.75 76 GLN A CA 1
ATOM 651 C C . GLN A 1 76 ? 8.522 -7.088 16.743 1.00 92.75 76 GLN A C 1
ATOM 653 O O . GLN A 1 76 ? 9.143 -7.788 15.940 1.00 92.75 76 GLN A O 1
ATOM 658 N N . HIS A 1 77 ? 9.034 -5.947 17.206 1.00 89.31 77 HIS A N 1
ATOM 659 C CA . HIS A 1 77 ? 10.309 -5.397 16.745 1.00 89.31 77 HIS A CA 1
ATOM 660 C C . HIS A 1 77 ? 11.531 -6.242 17.124 1.00 89.31 77 HIS A C 1
ATOM 662 O O . HIS A 1 77 ? 12.531 -6.202 16.405 1.00 89.31 77 HIS A O 1
ATOM 668 N N . ASN A 1 78 ? 11.429 -7.045 18.185 1.00 88.38 78 ASN A N 1
ATOM 669 C CA . ASN A 1 78 ? 12.438 -8.017 18.614 1.00 88.38 78 ASN A CA 1
ATOM 670 C C . ASN A 1 78 ? 12.183 -9.440 18.071 1.00 88.38 78 ASN A C 1
ATOM 672 O O . ASN A 1 78 ? 12.725 -10.425 18.589 1.00 88.38 78 ASN A O 1
ATOM 676 N N . GLY A 1 79 ? 11.345 -9.563 17.034 1.00 90.25 79 GLY A N 1
ATOM 677 C CA . GLY A 1 79 ? 11.094 -10.812 16.314 1.00 90.25 79 GLY A CA 1
ATOM 678 C C . GLY A 1 79 ? 10.284 -11.842 17.101 1.00 90.25 79 GLY A C 1
ATOM 679 O O . GLY A 1 79 ? 10.365 -13.036 16.804 1.00 90.25 79 GLY A O 1
ATOM 680 N N . LYS A 1 80 ? 9.538 -11.424 18.130 1.00 94.94 80 LYS A N 1
ATOM 681 C CA . LYS A 1 80 ? 8.644 -12.324 18.868 1.00 94.94 80 LYS A CA 1
ATOM 682 C C . LYS A 1 80 ? 7.314 -12.482 18.122 1.00 94.94 80 LYS A C 1
ATOM 684 O O . LYS A 1 80 ? 6.890 -11.551 17.438 1.00 94.94 80 LYS A O 1
ATOM 689 N N . PRO A 1 81 ? 6.648 -13.644 18.233 1.00 94.69 81 PRO A N 1
ATOM 690 C CA . PRO A 1 81 ? 5.323 -13.833 17.654 1.00 94.69 81 PRO A CA 1
ATOM 691 C C . PRO A 1 81 ? 4.301 -12.888 18.292 1.00 94.69 81 PRO A C 1
ATOM 693 O O . PRO A 1 81 ? 4.113 -12.927 19.505 1.00 94.69 81 PRO A O 1
ATOM 696 N N . THR A 1 82 ? 3.624 -12.072 17.486 1.00 96.12 82 THR A N 1
ATOM 697 C CA . THR A 1 82 ? 2.559 -11.173 17.945 1.00 96.12 82 THR A CA 1
ATOM 698 C C . THR A 1 82 ? 1.376 -11.179 16.979 1.00 96.12 82 THR A C 1
ATOM 700 O O . THR A 1 82 ? 1.477 -11.666 15.849 1.00 96.12 82 THR A O 1
ATOM 703 N N . ARG A 1 83 ? 0.243 -10.642 17.445 1.00 95.06 83 ARG A N 1
ATOM 704 C CA . ARG A 1 83 ? -0.992 -10.454 16.667 1.00 95.06 83 ARG A CA 1
ATOM 705 C C . ARG A 1 83 ? -1.031 -9.184 15.819 1.00 95.06 83 ARG A C 1
ATOM 707 O O . ARG A 1 83 ? -2.006 -8.985 15.106 1.00 95.06 83 ARG A O 1
ATOM 714 N N . ILE A 1 84 ? -0.025 -8.319 15.920 1.00 95.25 84 ILE A N 1
ATOM 715 C CA . ILE A 1 84 ? 0.012 -7.054 15.180 1.00 95.25 84 ILE A CA 1
ATOM 716 C C . ILE A 1 84 ? 0.794 -7.202 13.878 1.00 95.25 84 ILE A C 1
ATOM 718 O O . ILE A 1 84 ? 1.658 -8.068 13.730 1.00 95.25 84 ILE A O 1
ATOM 722 N N . LEU A 1 85 ? 0.481 -6.330 12.928 1.00 93.69 85 LEU A N 1
ATOM 723 C CA . LEU A 1 85 ? 1.213 -6.150 11.684 1.00 93.69 85 LEU A CA 1
ATOM 724 C C . LEU A 1 85 ? 1.927 -4.807 11.699 1.00 93.69 85 LEU A C 1
ATOM 726 O O . LEU A 1 85 ? 1.332 -3.792 12.058 1.00 93.69 85 LEU A O 1
ATOM 730 N N . ASP A 1 86 ? 3.179 -4.809 11.250 1.00 93.06 86 ASP A N 1
ATOM 731 C CA . ASP A 1 86 ? 3.935 -3.581 11.016 1.00 93.06 86 ASP A CA 1
ATOM 732 C C . ASP A 1 86 ? 3.383 -2.847 9.787 1.00 93.06 86 ASP A C 1
ATOM 734 O O . ASP A 1 86 ? 3.249 -3.427 8.704 1.00 93.06 86 ASP A O 1
ATOM 738 N N . MET A 1 87 ? 3.093 -1.565 9.961 1.00 94.50 87 MET A N 1
ATOM 739 C CA . MET A 1 87 ? 2.711 -0.628 8.911 1.00 94.50 87 MET A CA 1
ATOM 740 C C . MET A 1 87 ? 3.633 0.591 8.989 1.00 94.50 87 MET A C 1
ATOM 742 O O . MET A 1 87 ? 4.242 0.868 10.022 1.00 94.50 87 MET A O 1
ATOM 746 N N . THR A 1 88 ? 3.734 1.362 7.915 1.00 96.06 88 THR A N 1
ATOM 747 C CA . THR A 1 88 ? 4.453 2.643 7.927 1.00 96.06 88 THR A CA 1
ATOM 748 C C . THR A 1 88 ? 3.643 3.718 7.220 1.00 96.06 88 THR A C 1
ATOM 750 O O . THR A 1 88 ? 2.845 3.426 6.333 1.00 96.06 88 THR A O 1
ATOM 753 N N . THR A 1 89 ? 3.834 4.973 7.614 1.00 95.69 89 THR A N 1
ATOM 754 C CA . THR A 1 89 ? 3.317 6.134 6.868 1.00 95.69 89 THR A CA 1
ATOM 755 C C . THR A 1 89 ? 4.327 6.703 5.878 1.00 95.69 89 THR A C 1
ATOM 757 O O . THR A 1 89 ? 4.040 7.680 5.181 1.00 95.69 89 THR A O 1
ATOM 760 N N . ASP A 1 90 ? 5.518 6.107 5.813 1.00 96.81 90 ASP A N 1
ATOM 761 C CA . ASP A 1 90 ? 6.565 6.480 4.878 1.00 96.81 90 ASP A CA 1
ATOM 762 C C . ASP A 1 90 ? 6.619 5.486 3.708 1.00 96.81 90 ASP A C 1
ATOM 764 O O . ASP A 1 90 ? 7.041 4.338 3.895 1.00 96.81 90 ASP A O 1
ATOM 768 N N . PRO A 1 91 ? 6.232 5.898 2.489 1.00 97.19 91 PRO A N 1
ATOM 769 C CA . PRO A 1 91 ? 6.270 5.004 1.341 1.00 97.19 91 PRO A CA 1
ATOM 770 C C . PRO A 1 91 ? 7.692 4.528 1.020 1.00 97.19 91 PRO A C 1
ATOM 772 O O . PRO A 1 91 ? 7.847 3.431 0.490 1.00 97.19 91 PRO A O 1
ATOM 775 N N . LEU A 1 92 ? 8.738 5.292 1.355 1.00 98.19 92 LEU A N 1
ATOM 776 C CA . LEU A 1 92 ? 10.122 4.883 1.102 1.00 98.19 92 LEU A CA 1
ATOM 777 C C . LEU A 1 92 ? 10.609 3.837 2.110 1.00 98.19 92 LEU A C 1
ATOM 779 O O . LEU A 1 92 ? 11.401 2.967 1.758 1.00 98.19 92 LEU A O 1
ATOM 783 N N . VAL A 1 93 ? 10.087 3.859 3.341 1.00 98.06 93 VAL A N 1
ATOM 784 C CA . VAL A 1 93 ? 10.323 2.772 4.303 1.00 98.06 93 VAL A CA 1
ATOM 785 C C . VAL A 1 93 ? 9.651 1.489 3.821 1.00 98.06 93 VAL A C 1
ATOM 787 O O . VAL A 1 93 ? 10.267 0.429 3.876 1.00 98.06 93 VAL A O 1
ATOM 790 N N . ALA A 1 94 ? 8.417 1.568 3.312 1.00 97.75 94 ALA A N 1
ATOM 791 C CA . ALA A 1 94 ? 7.746 0.398 2.747 1.00 97.75 94 ALA A CA 1
ATOM 792 C C . ALA A 1 94 ? 8.524 -0.174 1.555 1.00 97.75 94 ALA A C 1
ATOM 794 O O . ALA A 1 94 ? 8.775 -1.375 1.523 1.00 97.75 94 ALA A O 1
ATOM 795 N N . LEU A 1 95 ? 8.974 0.679 0.630 1.00 98.25 95 LEU A N 1
ATOM 796 C CA . LEU A 1 95 ? 9.784 0.250 -0.508 1.00 98.25 95 LEU A CA 1
ATOM 797 C C . LEU A 1 95 ? 11.105 -0.389 -0.067 1.00 98.25 95 LEU A C 1
ATOM 799 O O . LEU A 1 95 ? 11.462 -1.442 -0.586 1.00 98.25 95 LEU A O 1
ATOM 803 N N . PHE A 1 96 ? 11.782 0.178 0.937 1.00 97.94 96 PHE A N 1
ATOM 804 C CA . PHE A 1 96 ? 12.975 -0.429 1.530 1.00 97.94 96 PHE A CA 1
ATOM 805 C C . PHE A 1 96 ? 12.705 -1.867 1.989 1.00 97.94 96 PHE A C 1
ATOM 807 O O . PHE A 1 96 ? 13.454 -2.765 1.627 1.00 97.94 96 PHE A O 1
ATOM 814 N N . PHE A 1 97 ? 11.622 -2.119 2.730 1.00 96.50 97 PHE A N 1
ATOM 815 C CA . PHE A 1 97 ? 11.280 -3.480 3.162 1.00 96.50 97 PHE A CA 1
ATOM 816 C C . PHE A 1 97 ? 10.874 -4.408 2.011 1.00 96.50 97 PHE A C 1
ATOM 818 O O . PHE A 1 97 ? 11.016 -5.621 2.140 1.00 96.50 97 PHE A O 1
ATOM 825 N N . ALA A 1 98 ? 10.368 -3.857 0.907 1.00 96.00 98 ALA A N 1
ATOM 826 C CA . ALA A 1 98 ? 10.040 -4.624 -0.286 1.00 96.00 98 ALA A CA 1
ATOM 827 C C . ALA A 1 98 ? 11.321 -5.146 -0.970 1.00 96.00 98 ALA A C 1
ATOM 829 O O . ALA A 1 98 ? 11.398 -6.327 -1.300 1.00 96.00 98 ALA A O 1
ATOM 830 N N . VAL A 1 99 ? 12.345 -4.302 -1.135 1.00 96.81 99 VAL A N 1
ATOM 831 C CA . VAL A 1 99 ? 13.565 -4.652 -1.896 1.00 96.81 99 VAL A CA 1
ATOM 832 C C . VAL A 1 99 ? 14.733 -5.153 -1.034 1.00 96.81 99 VAL A C 1
ATOM 834 O O . VAL A 1 99 ? 15.629 -5.807 -1.550 1.00 96.81 99 VAL A O 1
ATOM 837 N N . ASN A 1 100 ? 14.731 -4.910 0.282 1.00 96.12 100 ASN A N 1
ATOM 838 C CA . ASN A 1 100 ? 15.744 -5.428 1.210 1.00 96.12 100 ASN A CA 1
ATOM 839 C C . ASN A 1 100 ? 15.459 -6.897 1.565 1.00 96.12 100 ASN A C 1
ATOM 841 O O . ASN A 1 100 ? 14.931 -7.203 2.640 1.00 96.12 100 ASN A O 1
ATOM 845 N N . ASN A 1 101 ? 15.776 -7.802 0.645 1.00 93.50 101 ASN A N 1
ATOM 846 C CA . ASN A 1 101 ? 15.543 -9.237 0.770 1.00 93.50 101 ASN A CA 1
ATOM 847 C C . ASN A 1 101 ? 16.729 -10.044 0.199 1.00 93.50 101 ASN A C 1
ATOM 849 O O . ASN A 1 101 ? 17.710 -9.482 -0.276 1.00 93.50 101 ASN A O 1
ATOM 853 N N . ASN A 1 102 ? 16.667 -11.370 0.305 1.00 94.12 102 ASN A N 1
ATOM 854 C CA . ASN A 1 102 ? 17.715 -12.288 -0.147 1.00 94.12 102 ASN A CA 1
ATOM 855 C C . ASN A 1 102 ? 17.201 -13.313 -1.172 1.00 94.12 102 ASN A C 1
ATOM 857 O O . ASN A 1 102 ? 17.773 -14.396 -1.305 1.00 94.12 102 ASN A O 1
ATOM 861 N N . GLU A 1 103 ? 16.116 -12.993 -1.880 1.00 94.69 103 GLU A N 1
ATOM 862 C CA . GLU A 1 103 ? 15.445 -13.902 -2.803 1.00 94.69 103 GLU A CA 1
ATOM 863 C C . GLU A 1 103 ? 15.295 -13.287 -4.200 1.00 94.69 103 GLU A C 1
ATOM 865 O O . GLU A 1 103 ? 15.013 -12.105 -4.357 1.00 94.69 103 GLU A O 1
ATOM 870 N N . ARG A 1 104 ? 15.446 -14.111 -5.244 1.00 94.06 104 ARG A N 1
ATOM 871 C CA . ARG A 1 104 ? 15.170 -13.712 -6.634 1.00 94.06 104 ARG A CA 1
ATOM 872 C C . ARG A 1 104 ? 13.669 -13.752 -6.899 1.00 94.06 104 ARG A C 1
ATOM 874 O O . ARG A 1 104 ? 13.182 -14.686 -7.529 1.00 94.06 104 ARG A O 1
ATOM 881 N N . GLU A 1 105 ? 12.953 -12.771 -6.369 1.00 92.44 105 GLU A N 1
ATOM 882 C CA . GLU A 1 105 ? 11.492 -12.680 -6.399 1.00 92.44 105 GLU A CA 1
ATOM 883 C C . GLU A 1 105 ? 11.065 -11.226 -6.623 1.00 92.44 105 GLU A C 1
ATOM 885 O O . GLU A 1 105 ? 11.764 -10.301 -6.208 1.00 92.44 105 GLU A O 1
ATOM 890 N N . ASP A 1 106 ? 9.918 -11.014 -7.268 1.00 92.31 106 ASP A N 1
ATOM 891 C CA . ASP A 1 106 ? 9.351 -9.669 -7.348 1.00 92.31 106 ASP A CA 1
ATOM 892 C C . ASP A 1 106 ? 8.881 -9.206 -5.965 1.00 92.31 106 ASP A C 1
ATOM 894 O O . ASP A 1 106 ? 8.550 -10.003 -5.081 1.00 92.31 106 ASP A O 1
ATOM 898 N N . SER A 1 107 ? 8.800 -7.894 -5.780 1.00 93.38 107 SER A N 1
ATOM 899 C CA . SER A 1 107 ? 8.310 -7.317 -4.533 1.00 93.38 107 SER A CA 1
ATOM 900 C C . SER A 1 107 ? 7.084 -6.464 -4.757 1.00 93.38 107 SER A C 1
ATOM 902 O O . SER A 1 107 ? 6.827 -5.990 -5.858 1.00 93.38 107 SER A O 1
ATOM 904 N N . SER A 1 108 ? 6.340 -6.246 -3.684 1.00 91.75 108 SER A N 1
ATOM 905 C CA . SER A 1 108 ? 5.110 -5.478 -3.696 1.00 91.75 108 SER A CA 1
ATOM 906 C C . SER A 1 108 ? 5.068 -4.494 -2.542 1.00 91.75 108 SER A C 1
ATOM 908 O O . SER A 1 108 ? 5.426 -4.813 -1.403 1.00 91.75 108 SER A O 1
ATOM 910 N N . VAL A 1 109 ? 4.610 -3.282 -2.844 1.00 94.12 109 VAL A N 1
ATOM 911 C CA . VAL A 1 109 ? 4.205 -2.292 -1.852 1.00 94.12 109 VAL A CA 1
ATOM 912 C C . VAL A 1 109 ? 2.695 -2.144 -1.885 1.00 94.12 109 VAL A C 1
ATOM 914 O O . VAL A 1 109 ? 2.104 -1.721 -2.875 1.00 94.12 109 VAL A O 1
ATOM 917 N N . PHE A 1 110 ? 2.071 -2.440 -0.757 1.00 91.38 110 PHE A N 1
ATOM 918 C CA . PHE A 1 110 ? 0.641 -2.316 -0.564 1.00 91.38 110 PHE A CA 1
ATOM 919 C C . PHE A 1 110 ? 0.306 -0.959 0.039 1.00 91.38 110 PHE A C 1
ATOM 921 O O . PHE A 1 110 ? 0.900 -0.547 1.038 1.00 91.38 110 PHE A O 1
ATOM 928 N N . VAL A 1 111 ? -0.673 -0.289 -0.559 1.00 92.38 111 VAL A N 1
ATOM 929 C CA . VAL A 1 111 ? -1.226 0.988 -0.113 1.00 92.38 111 VAL A CA 1
ATOM 930 C C . VAL A 1 111 ? -2.576 0.732 0.541 1.00 92.38 111 VAL A C 1
ATOM 932 O O . VAL A 1 111 ? -3.466 0.126 -0.057 1.00 92.38 111 VAL A O 1
ATOM 935 N N . PHE A 1 112 ? -2.757 1.233 1.756 1.00 91.50 112 PHE A N 1
ATOM 936 C CA . PHE A 1 112 ? -4.005 1.145 2.502 1.00 91.50 112 PHE A CA 1
ATOM 937 C C . PHE A 1 112 ? -4.539 2.543 2.782 1.00 91.50 112 PHE A C 1
ATOM 939 O O . PHE A 1 112 ? -3.833 3.388 3.328 1.00 91.50 112 PHE A O 1
ATOM 946 N N . ILE A 1 113 ? -5.810 2.752 2.448 1.00 91.00 113 ILE A N 1
ATOM 947 C CA . ILE A 1 113 ? -6.579 3.931 2.847 1.00 91.00 113 ILE A CA 1
ATOM 948 C C . ILE A 1 113 ? -7.620 3.457 3.855 1.00 91.00 113 ILE A C 1
ATOM 950 O O . ILE A 1 113 ? -8.518 2.681 3.505 1.00 91.00 113 ILE A O 1
ATOM 954 N N . ARG A 1 114 ? -7.438 3.825 5.125 1.00 89.56 114 ARG A N 1
ATOM 955 C CA . ARG A 1 114 ? -8.214 3.305 6.255 1.00 89.56 114 ARG A CA 1
ATOM 956 C C . ARG A 1 114 ? -8.403 4.340 7.343 1.00 89.56 114 ARG A C 1
ATOM 958 O O . ARG A 1 114 ? -7.489 5.089 7.653 1.00 89.56 114 ARG A O 1
ATOM 965 N N . GLU A 1 115 ? -9.578 4.327 7.958 1.00 89.75 115 GLU A N 1
ATOM 966 C CA . GLU A 1 115 ? -9.769 5.007 9.235 1.00 89.75 115 GLU A CA 1
ATOM 967 C C . GLU A 1 115 ? -8.846 4.389 10.287 1.00 89.75 115 GLU A C 1
ATOM 969 O O . GLU A 1 115 ? -8.582 3.182 10.273 1.00 89.75 115 GLU A O 1
ATOM 974 N N . SER A 1 116 ? -8.356 5.226 11.194 1.00 93.00 116 SER A N 1
ATOM 975 C CA . SER A 1 116 ? -7.471 4.810 12.270 1.00 93.00 116 SER A CA 1
ATOM 976 C C . SER A 1 116 ? -7.961 5.329 13.614 1.00 93.00 116 SER A C 1
ATOM 978 O O . SER A 1 116 ? -8.706 6.306 13.689 1.00 93.00 116 SER A O 1
ATOM 980 N N . VAL A 1 117 ? -7.559 4.647 14.683 1.00 95.62 117 VAL A N 1
ATOM 981 C CA . VAL A 1 117 ? -7.865 5.049 16.057 1.00 95.62 117 VAL A CA 1
ATOM 982 C C . VAL A 1 117 ? -6.587 5.311 16.837 1.00 95.62 117 VAL A C 1
ATOM 984 O O . VAL A 1 117 ? -5.551 4.682 16.607 1.00 95.62 117 VAL A O 1
ATOM 987 N N . SER A 1 118 ? -6.669 6.203 17.822 1.00 96.25 118 SER A N 1
ATOM 988 C CA . SER A 1 118 ? -5.569 6.411 18.764 1.00 96.25 118 SER A CA 1
ATOM 989 C C . SER A 1 118 ? -5.229 5.115 19.505 1.00 96.25 118 SER A C 1
ATOM 991 O O . SER A 1 118 ? -6.127 4.368 19.903 1.00 96.25 118 SER A O 1
ATOM 993 N N . ALA A 1 119 ? -3.942 4.878 19.761 1.00 95.25 119 ALA A N 1
ATOM 994 C CA . ALA A 1 119 ? -3.460 3.765 20.579 1.00 95.25 119 ALA A CA 1
ATOM 995 C C . ALA A 1 119 ? -4.057 3.743 22.003 1.00 95.25 119 ALA A C 1
ATOM 997 O O . ALA A 1 119 ? -4.095 2.687 22.632 1.00 95.25 119 ALA A O 1
ATOM 998 N N . ASP A 1 120 ? -4.559 4.882 22.494 1.00 93.44 120 ASP A N 1
ATOM 999 C CA . ASP A 1 120 ? -5.204 5.007 23.807 1.00 93.44 120 ASP A CA 1
ATOM 1000 C C . ASP A 1 120 ? -6.722 4.753 23.797 1.00 93.44 120 ASP A C 1
ATOM 1002 O O . ASP A 1 120 ? -7.351 4.747 24.865 1.00 93.44 120 ASP A O 1
ATOM 1006 N N . SER A 1 121 ? -7.311 4.549 22.613 1.00 95.69 121 SER A N 1
ATOM 1007 C CA . SER A 1 121 ? -8.740 4.260 22.448 1.00 95.69 121 SER A CA 1
ATOM 1008 C C . SER A 1 121 ? -9.147 2.953 23.146 1.00 95.69 121 SER A C 1
ATOM 1010 O O . SER A 1 121 ? -8.320 2.041 23.282 1.00 95.69 121 SER A O 1
ATOM 1012 N N . PRO A 1 122 ? -10.415 2.818 23.583 1.00 95.31 122 PRO A N 1
ATOM 1013 C CA . PRO A 1 122 ? -10.935 1.552 24.097 1.00 95.31 122 PRO A CA 1
ATOM 1014 C C . PRO A 1 122 ? -10.728 0.388 23.120 1.00 95.31 122 PRO A C 1
ATOM 1016 O O . PRO A 1 122 ? -10.385 -0.710 23.546 1.00 95.31 122 PRO A O 1
ATOM 1019 N N . GLU A 1 123 ? -10.864 0.639 21.817 1.00 96.88 123 GLU A N 1
ATOM 1020 C CA . GLU A 1 123 ? -10.662 -0.334 20.745 1.00 96.88 123 GLU A CA 1
ATOM 1021 C C . GLU A 1 123 ? -9.224 -0.864 20.718 1.00 96.88 123 GLU A C 1
ATOM 1023 O O . GLU A 1 123 ? -9.002 -2.075 20.776 1.00 96.88 123 GLU A O 1
ATOM 1028 N N . ALA A 1 124 ? -8.235 0.035 20.681 1.00 97.19 124 ALA A N 1
ATOM 1029 C CA . ALA A 1 124 ? -6.824 -0.346 20.656 1.00 97.19 124 ALA A CA 1
ATOM 1030 C C . ALA A 1 124 ? -6.394 -1.028 21.965 1.00 97.19 124 ALA A C 1
ATOM 1032 O O . ALA A 1 124 ? -5.647 -2.014 21.950 1.00 97.19 124 ALA A O 1
ATOM 1033 N N . LYS A 1 125 ? -6.904 -0.551 23.107 1.00 97.06 125 LYS A N 1
ATOM 1034 C CA . LYS A 1 125 ? -6.673 -1.176 24.416 1.00 97.06 125 LYS A CA 1
ATOM 1035 C C . LYS A 1 125 ? -7.262 -2.578 24.479 1.00 97.06 125 LYS A C 1
ATOM 1037 O O . LYS A 1 125 ? -6.583 -3.485 24.940 1.00 97.06 125 LYS A O 1
ATOM 1042 N N . LEU A 1 126 ? -8.477 -2.788 23.977 1.00 98.12 126 LEU A N 1
ATOM 1043 C CA . LEU A 1 126 ? -9.089 -4.112 23.950 1.00 98.12 126 LEU A CA 1
ATOM 1044 C C . LEU A 1 126 ? -8.285 -5.076 23.068 1.00 98.12 126 LEU A C 1
ATOM 1046 O O . LEU A 1 126 ? -7.935 -6.161 23.527 1.00 98.12 126 LEU A O 1
ATOM 1050 N N . MET A 1 127 ? -7.933 -4.673 21.840 1.00 97.56 127 MET A N 1
ATOM 1051 C CA . MET A 1 127 ? -7.161 -5.515 20.911 1.00 97.56 127 MET A CA 1
ATOM 1052 C C . MET A 1 127 ? -5.782 -5.897 21.467 1.00 97.56 127 MET A C 1
ATOM 1054 O O . MET A 1 127 ? -5.336 -7.034 21.283 1.00 97.56 127 MET A O 1
ATOM 1058 N N . SER A 1 128 ? -5.120 -4.968 22.164 1.00 97.62 128 SER A N 1
ATOM 1059 C CA . SER A 1 128 ? -3.823 -5.204 22.814 1.00 97.62 128 SER A CA 1
ATOM 1060 C C . SER A 1 128 ? -3.916 -5.955 24.144 1.00 97.62 128 SER A C 1
ATOM 1062 O O . SER A 1 128 ? -2.931 -6.570 24.543 1.00 97.62 128 SER A O 1
ATOM 1064 N N . PHE A 1 129 ? -5.087 -5.977 24.788 1.00 97.88 129 PHE A N 1
ATOM 1065 C CA . PHE A 1 129 ? -5.332 -6.702 26.036 1.00 97.88 129 PHE A CA 1
ATOM 1066 C C . PHE A 1 129 ? -5.584 -8.202 25.834 1.00 97.88 129 PHE A C 1
ATOM 1068 O O . PHE A 1 129 ? -5.191 -9.012 26.667 1.00 97.88 129 PHE A O 1
ATOM 1075 N N . VAL A 1 130 ? -6.194 -8.618 24.717 1.00 97.75 130 VAL A N 1
ATOM 1076 C CA . VAL A 1 130 ? -6.453 -10.045 24.427 1.00 97.75 130 VAL A CA 1
ATOM 1077 C C . VAL A 1 130 ? -5.241 -10.979 24.647 1.00 97.75 130 VAL A C 1
ATOM 1079 O O . VAL A 1 130 ? -5.431 -12.035 25.255 1.00 97.75 130 VAL A O 1
ATOM 1082 N N . PRO A 1 131 ? -4.003 -10.669 24.199 1.00 97.31 131 PRO A N 1
ATOM 1083 C CA . PRO A 1 131 ? -2.853 -11.539 24.446 1.00 97.31 131 PRO A CA 1
ATOM 1084 C C . PRO A 1 131 ? -2.480 -11.633 25.931 1.00 97.31 131 PRO A C 1
ATOM 1086 O O . PRO A 1 131 ? -1.825 -12.587 26.323 1.00 97.31 131 PRO A O 1
ATOM 1089 N N . THR A 1 132 ? -2.922 -10.723 26.799 1.00 97.25 132 THR A N 1
ATOM 1090 C CA . THR A 1 132 ? -2.632 -10.791 28.242 1.00 97.25 132 THR A CA 1
ATOM 1091 C C . THR A 1 132 ? -3.593 -11.716 28.998 1.00 97.25 132 THR A C 1
ATOM 1093 O O . THR A 1 132 ? -3.494 -11.852 30.218 1.00 97.25 132 THR A O 1
ATOM 1096 N N . VAL A 1 133 ? -4.542 -12.356 28.305 1.00 97.00 133 VAL A N 1
ATOM 1097 C CA . VAL A 1 133 ? -5.548 -13.235 28.909 1.00 97.00 133 VAL A CA 1
ATOM 1098 C C . VAL A 1 133 ? -5.416 -14.653 28.356 1.00 97.00 133 VAL A C 1
ATOM 1100 O O . VAL A 1 133 ? -5.473 -14.880 27.152 1.00 97.00 133 VAL A O 1
ATOM 1103 N N . ALA A 1 134 ? -5.278 -15.633 29.255 1.00 95.56 134 ALA A N 1
ATOM 1104 C CA . ALA A 1 134 ? -5.201 -17.049 28.883 1.00 95.56 134 ALA A CA 1
ATOM 1105 C C . ALA A 1 134 ? -6.515 -17.599 28.289 1.00 95.56 134 ALA A C 1
ATOM 1107 O O . ALA A 1 134 ? -6.487 -18.460 27.413 1.00 95.56 134 ALA A O 1
ATOM 1108 N N . SER A 1 135 ? -7.669 -17.110 28.762 1.00 96.12 135 SER A N 1
ATOM 1109 C CA . SER A 1 135 ? -8.979 -17.488 28.216 1.00 96.12 135 SER A CA 1
ATOM 1110 C C . SER A 1 135 ? -9.257 -16.776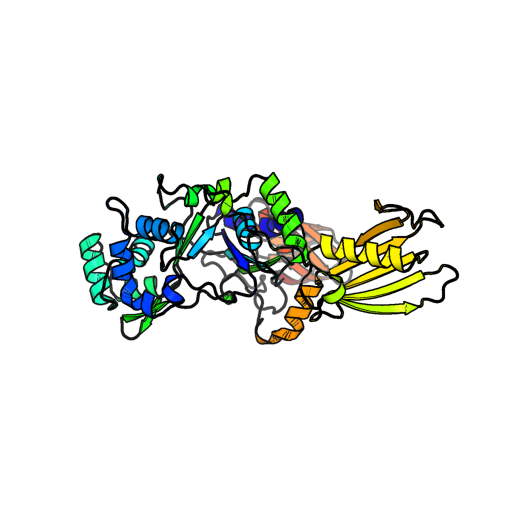 26.894 1.00 96.12 135 SER A C 1
ATOM 1112 O O . SER A 1 135 ? -8.948 -15.595 26.744 1.00 96.12 135 SER A O 1
ATOM 1114 N N . ARG A 1 136 ? -9.893 -17.488 25.959 1.00 95.69 136 ARG A N 1
ATOM 1115 C CA . ARG A 1 136 ? -10.370 -16.948 24.674 1.00 95.69 136 ARG A CA 1
ATOM 1116 C C . ARG A 1 136 ? -11.872 -16.680 24.636 1.00 95.69 136 ARG A C 1
ATOM 1118 O O . ARG A 1 136 ? -12.380 -16.246 23.607 1.00 95.69 136 ARG A O 1
ATOM 1125 N N . GLU A 1 137 ? -12.559 -16.935 25.744 1.00 98.00 137 GLU A N 1
ATOM 1126 C CA . GLU A 1 137 ? -13.977 -16.624 25.911 1.00 98.00 137 GLU A CA 1
ATOM 1127 C C . GLU A 1 137 ? -14.147 -15.107 26.055 1.00 98.00 137 GLU A C 1
ATOM 1129 O O . GLU A 1 137 ? -13.574 -14.498 26.966 1.00 98.00 137 GLU A O 1
ATOM 1134 N N . ILE A 1 138 ? -14.939 -14.498 25.172 1.00 98.12 138 ILE A N 1
ATOM 1135 C CA . ILE A 1 138 ? -15.192 -13.054 25.156 1.00 98.12 138 ILE A CA 1
ATOM 1136 C C . ILE A 1 138 ? -15.697 -12.546 26.511 1.00 98.12 138 ILE A C 1
ATOM 1138 O O . ILE A 1 138 ? -15.110 -11.575 26.986 1.00 98.12 138 ILE A O 1
ATOM 1142 N N . PRO A 1 139 ? -16.672 -13.188 27.192 1.00 98.19 139 PRO A N 1
ATOM 1143 C CA . PRO A 1 139 ? -17.129 -12.713 28.499 1.00 98.19 139 PRO A CA 1
ATOM 1144 C C . PRO A 1 139 ? -15.989 -12.592 29.518 1.00 98.19 139 PRO A C 1
ATOM 1146 O O . PRO A 1 139 ? -15.858 -11.579 30.194 1.00 98.19 139 PRO A O 1
ATOM 1149 N N . VAL A 1 140 ? -15.076 -13.571 29.549 1.00 98.25 140 VAL A N 1
ATOM 1150 C CA . VAL A 1 140 ? -13.923 -13.556 30.464 1.00 98.25 140 VAL A CA 1
ATOM 1151 C C . VAL A 1 140 ? -12.933 -12.446 30.104 1.00 98.25 140 VAL A C 1
ATOM 1153 O O . VAL A 1 140 ? -12.350 -11.825 30.995 1.00 98.25 140 VAL A O 1
ATOM 1156 N N . ILE A 1 141 ? -12.709 -12.202 28.809 1.00 98.19 141 ILE A N 1
ATOM 1157 C CA . ILE A 1 141 ? -11.843 -11.113 28.341 1.00 98.19 141 ILE A CA 1
ATOM 1158 C C . ILE A 1 141 ? -12.453 -9.760 28.721 1.00 98.19 141 ILE A C 1
ATOM 1160 O O . ILE A 1 141 ? -11.743 -8.918 29.267 1.00 98.19 141 ILE A O 1
ATOM 1164 N N . VAL A 1 142 ? -13.750 -9.561 28.475 1.00 98.19 142 VAL A N 1
ATOM 1165 C CA . VAL A 1 142 ? -14.470 -8.312 28.762 1.00 98.19 142 VAL A CA 1
ATOM 1166 C C . VAL A 1 142 ? -14.499 -8.017 30.256 1.00 98.19 142 VAL A C 1
ATOM 1168 O O . VAL A 1 142 ? -14.154 -6.904 30.650 1.00 98.19 142 VAL A O 1
ATOM 1171 N N . ASP A 1 143 ? -14.814 -9.006 31.094 1.00 98.06 143 ASP A N 1
ATOM 1172 C CA . ASP A 1 143 ? -14.836 -8.841 32.550 1.00 98.06 143 ASP A CA 1
ATOM 1173 C C . ASP A 1 143 ? -13.469 -8.387 33.078 1.00 98.06 143 ASP A C 1
ATOM 1175 O O . ASP A 1 143 ? -13.364 -7.398 33.811 1.00 98.06 143 ASP A O 1
ATOM 1179 N N . LYS A 1 144 ? -12.391 -9.057 32.648 1.00 98.25 144 LYS A N 1
ATOM 1180 C CA . LYS A 1 144 ? -11.022 -8.697 33.045 1.00 98.25 144 LYS A CA 1
ATOM 1181 C C . LYS A 1 144 ? -10.583 -7.346 32.483 1.00 98.25 144 LYS A C 1
ATOM 1183 O O . LYS A 1 144 ? -9.874 -6.607 33.164 1.00 98.25 144 LYS A O 1
ATOM 1188 N N . PHE A 1 145 ?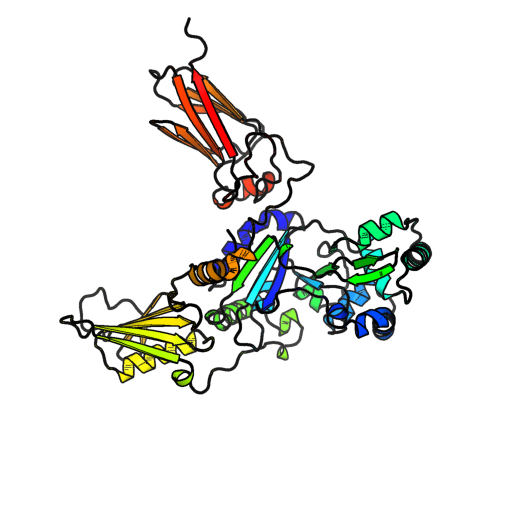 -10.993 -7.014 31.261 1.00 97.94 145 PHE A N 1
ATOM 1189 C CA . PHE A 1 145 ? -10.697 -5.729 30.632 1.00 97.94 145 PHE A CA 1
ATOM 1190 C C . PHE A 1 145 ? -11.357 -4.580 31.399 1.00 97.94 145 PHE A C 1
ATOM 1192 O O . PHE A 1 145 ? -10.685 -3.618 31.776 1.00 97.94 145 PHE A O 1
ATOM 1199 N N . ASN A 1 146 ? -12.653 -4.710 31.687 1.00 97.44 146 ASN A N 1
ATOM 1200 C CA . ASN A 1 146 ? -13.420 -3.740 32.462 1.00 97.44 146 ASN A CA 1
ATOM 1201 C C . ASN A 1 146 ? -12.823 -3.563 33.863 1.00 97.44 146 ASN A C 1
ATOM 1203 O O . ASN A 1 146 ? -12.625 -2.430 34.296 1.00 97.44 146 ASN A O 1
ATOM 1207 N N . GLN A 1 147 ? -12.441 -4.660 34.529 1.00 96.81 147 GLN A N 1
ATOM 1208 C CA . GLN A 1 147 ? -11.774 -4.609 35.832 1.00 96.81 147 GLN A CA 1
ATOM 1209 C C . GLN A 1 147 ? -10.422 -3.879 35.775 1.00 96.81 147 GLN A C 1
ATOM 1211 O O . GLN A 1 147 ? -10.130 -3.071 36.655 1.00 96.81 147 GLN A O 1
ATOM 1216 N N . LYS A 1 148 ? -9.592 -4.148 34.757 1.00 95.50 148 LYS A N 1
ATOM 1217 C CA . LYS A 1 148 ? -8.250 -3.552 34.626 1.00 95.50 148 LYS A CA 1
ATOM 1218 C C . LYS A 1 148 ? -8.297 -2.062 34.287 1.00 95.50 148 LYS A C 1
ATOM 1220 O O . LYS A 1 148 ? -7.489 -1.299 34.807 1.00 95.50 148 LYS A O 1
ATOM 1225 N N . TYR A 1 149 ? -9.199 -1.658 33.395 1.00 94.06 149 TYR A N 1
ATOM 1226 C CA . TYR A 1 149 ? -9.204 -0.310 32.817 1.00 94.06 149 TYR A CA 1
ATOM 1227 C C . TYR A 1 149 ? -10.342 0.592 33.309 1.00 94.06 149 TYR A C 1
ATOM 1229 O O . TYR A 1 149 ? -10.377 1.763 32.936 1.00 94.06 149 TYR A O 1
ATOM 1237 N N . GLY A 1 150 ? -11.264 0.081 34.129 1.00 93.00 150 GLY A N 1
ATOM 1238 C CA . GLY A 1 150 ? -12.408 0.847 34.630 1.00 93.00 150 GLY A CA 1
ATOM 1239 C C . GLY A 1 150 ? -13.447 1.182 33.555 1.00 93.00 150 GLY A C 1
ATOM 1240 O O . GLY A 1 150 ? -14.149 2.183 33.672 1.00 93.00 150 GLY A O 1
ATOM 1241 N N . PHE A 1 151 ? -13.530 0.378 32.491 1.00 91.75 151 PHE A N 1
ATOM 1242 C CA . PHE A 1 151 ? -14.551 0.522 31.451 1.00 91.75 151 PHE A CA 1
ATOM 1243 C C . PHE A 1 151 ? -15.838 -0.239 31.806 1.00 91.75 151 PHE A C 1
ATOM 1245 O O . PHE A 1 151 ? -15.869 -1.085 32.696 1.00 91.75 151 PHE A O 1
ATOM 1252 N N . SER A 1 152 ? -16.915 0.057 31.079 1.00 93.12 152 SER A N 1
ATOM 1253 C CA . SER A 1 152 ? -18.177 -0.697 31.107 1.00 93.12 152 SER A CA 1
ATOM 1254 C C . SER A 1 152 ? -18.513 -1.198 29.702 1.00 93.12 152 SER A C 1
ATOM 1256 O O . SER A 1 152 ? -19.542 -0.858 29.124 1.00 93.12 152 SER A O 1
ATOM 1258 N N . LEU A 1 153 ? -17.580 -1.944 29.112 1.00 95.69 153 LEU A N 1
ATOM 1259 C CA . LEU A 1 153 ? -17.729 -2.530 27.786 1.00 95.69 153 LEU A CA 1
ATOM 1260 C C . LEU A 1 153 ? -18.683 -3.732 27.844 1.00 95.69 153 LEU A C 1
ATOM 1262 O O . LEU A 1 153 ? -18.532 -4.582 28.719 1.00 95.69 153 LEU A O 1
ATOM 1266 N N . THR A 1 154 ? -19.634 -3.822 26.911 1.00 97.44 154 THR A N 1
ATOM 1267 C CA . THR A 1 154 ? -20.508 -5.000 26.773 1.00 97.44 154 THR A CA 1
ATOM 1268 C C . THR A 1 154 ? -19.875 -6.064 25.876 1.00 97.44 154 THR A C 1
ATOM 1270 O O . THR A 1 154 ? -19.002 -5.761 25.055 1.00 97.44 154 THR A O 1
ATOM 1273 N N . ASN A 1 155 ? -20.345 -7.309 25.984 1.00 97.56 155 ASN A N 1
ATOM 1274 C CA . ASN A 1 155 ? -19.884 -8.407 25.130 1.00 97.56 155 ASN A CA 1
ATOM 1275 C C . ASN A 1 155 ? -20.168 -8.134 23.648 1.00 97.56 155 ASN A C 1
ATOM 1277 O O . ASN A 1 155 ? -19.308 -8.371 22.805 1.00 97.56 155 ASN A O 1
ATOM 1281 N N . GLU A 1 156 ? -21.331 -7.565 23.325 1.00 97.44 156 GLU A N 1
ATOM 1282 C CA . GLU A 1 156 ? -21.731 -7.252 21.950 1.00 97.44 156 GLU A CA 1
ATOM 1283 C C . GLU A 1 156 ? -20.792 -6.213 21.330 1.00 97.44 156 GLU A C 1
ATOM 1285 O O . GLU A 1 156 ? -20.309 -6.393 20.210 1.00 97.44 156 GLU A O 1
ATOM 1290 N N . ARG A 1 157 ? -20.464 -5.150 22.080 1.00 97.06 157 ARG A N 1
ATOM 1291 C CA . ARG A 1 157 ? -19.522 -4.126 21.615 1.00 97.06 157 ARG A CA 1
ATOM 1292 C C . ARG A 1 157 ? -18.107 -4.688 21.496 1.00 97.06 157 ARG A C 1
ATOM 1294 O O . ARG A 1 157 ? -17.410 -4.361 20.539 1.00 97.06 157 ARG A O 1
ATOM 1301 N N . ALA A 1 158 ? -17.682 -5.544 22.424 1.00 97.81 158 ALA A N 1
ATOM 1302 C CA . ALA A 1 158 ? -16.385 -6.206 22.341 1.00 97.81 158 ALA A CA 1
ATOM 1303 C C . ALA A 1 158 ? -16.272 -7.079 21.083 1.00 97.81 158 ALA A C 1
ATOM 1305 O O . ALA A 1 158 ? -15.278 -6.984 20.370 1.00 97.81 158 ALA A O 1
ATOM 1306 N N . ILE A 1 159 ? -17.302 -7.868 20.763 1.00 98.06 159 ILE A N 1
ATOM 1307 C CA . ILE A 1 159 ? -17.351 -8.679 19.537 1.00 98.06 159 ILE A CA 1
ATOM 1308 C C . ILE A 1 159 ? -17.267 -7.787 18.301 1.00 98.06 159 ILE A C 1
ATOM 1310 O O . ILE A 1 159 ? -16.509 -8.099 17.383 1.00 98.06 159 ILE A O 1
ATOM 1314 N N . GLU A 1 160 ? -17.992 -6.666 18.279 1.00 96.69 160 GLU A N 1
ATOM 1315 C CA . GLU A 1 160 ? -17.954 -5.724 17.159 1.00 96.69 160 GLU A CA 1
ATOM 1316 C C . GLU A 1 160 ? -16.541 -5.176 16.910 1.00 96.69 160 GLU A C 1
ATOM 1318 O O . GLU A 1 160 ? -16.096 -5.127 15.762 1.00 96.69 160 GLU A O 1
ATOM 1323 N N . ILE A 1 161 ? -15.834 -4.788 17.976 1.00 96.56 161 ILE A N 1
ATOM 1324 C CA . ILE A 1 161 ? -14.458 -4.277 17.909 1.00 96.56 161 ILE A CA 1
ATOM 1325 C C . ILE A 1 161 ? -13.505 -5.388 17.461 1.00 96.56 161 ILE A C 1
ATOM 1327 O O . ILE A 1 161 ? -12.768 -5.225 16.492 1.00 96.56 161 ILE A O 1
ATOM 1331 N N . LEU A 1 162 ? -13.536 -6.533 18.148 1.00 97.00 162 LEU A N 1
ATOM 1332 C CA . LEU A 1 162 ? -12.596 -7.633 17.940 1.00 97.00 162 LEU A CA 1
ATOM 1333 C C . LEU A 1 162 ? -12.766 -8.304 16.571 1.00 97.00 162 LEU A C 1
ATOM 1335 O O . LEU A 1 162 ? -11.816 -8.911 16.084 1.00 97.00 162 LEU A O 1
ATOM 1339 N N . SER A 1 163 ? -13.940 -8.195 15.943 1.00 95.19 163 SER A N 1
ATOM 1340 C CA . SER A 1 163 ? -14.239 -8.791 14.630 1.00 95.19 163 SER A CA 1
ATOM 1341 C C . SER A 1 163 ? -13.862 -7.906 13.436 1.00 95.19 163 SER A C 1
ATOM 1343 O O . SER A 1 163 ? -14.125 -8.298 12.293 1.00 95.19 163 SER A O 1
ATOM 1345 N N . LYS A 1 164 ? -13.280 -6.722 13.669 1.00 92.62 164 LYS A N 1
ATOM 1346 C CA . LYS A 1 164 ? -12.881 -5.757 12.634 1.00 92.62 164 LYS A CA 1
ATOM 1347 C C . LYS A 1 164 ? -11.369 -5.548 12.645 1.00 92.62 164 LYS A C 1
ATOM 1349 O O . LYS A 1 164 ? -10.730 -5.637 13.690 1.00 92.62 164 LYS A O 1
ATOM 1354 N N . ASP A 1 165 ? -10.805 -5.264 11.472 1.00 93.06 165 ASP A N 1
ATOM 1355 C CA . ASP A 1 165 ? -9.414 -4.822 11.402 1.00 93.06 165 ASP A CA 1
ATOM 1356 C C . ASP A 1 165 ? -9.305 -3.428 12.020 1.00 93.06 165 ASP A C 1
ATOM 1358 O O . ASP A 1 165 ? -10.177 -2.580 11.810 1.00 93.06 165 ASP A O 1
ATOM 1362 N N . LEU A 1 166 ? -8.221 -3.180 12.746 1.00 94.38 166 LEU A N 1
ATOM 1363 C CA . LEU A 1 166 ? -7.9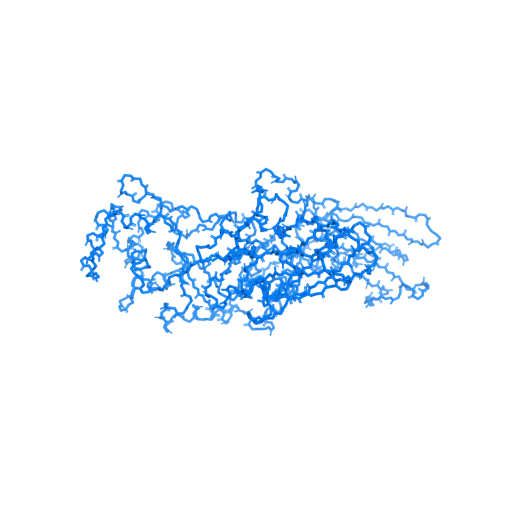86 -1.915 13.426 1.00 94.38 166 LEU A CA 1
ATOM 1364 C C . LEU A 1 166 ? -6.642 -1.335 13.004 1.00 94.38 166 LEU A C 1
ATOM 1366 O O . LEU A 1 166 ? -5.607 -1.960 13.219 1.00 94.38 166 LEU A O 1
ATOM 1370 N N . PHE A 1 167 ? -6.649 -0.130 12.443 1.00 94.94 167 PHE A N 1
ATOM 1371 C CA . PHE A 1 167 ? -5.435 0.622 12.133 1.00 94.94 167 PHE A CA 1
ATOM 1372 C C . PHE A 1 167 ? -5.177 1.657 13.218 1.00 94.94 167 PHE A C 1
ATOM 1374 O O . PHE A 1 167 ? -6.106 2.275 13.741 1.00 94.94 167 PHE A O 1
ATOM 1381 N N . ILE A 1 168 ? -3.907 1.850 13.553 1.00 96.00 168 ILE A N 1
ATOM 1382 C CA . ILE A 1 168 ? -3.510 2.727 14.647 1.00 96.00 168 ILE A CA 1
ATOM 1383 C C . ILE A 1 168 ? -3.005 4.049 14.091 1.00 96.00 168 ILE A C 1
ATOM 1385 O O . ILE A 1 168 ? -2.149 4.089 13.202 1.00 96.00 168 ILE A O 1
ATOM 1389 N N . THR A 1 169 ? -3.546 5.139 14.628 1.00 95.12 169 THR A N 1
ATOM 1390 C CA . THR A 1 169 ? -3.161 6.490 14.239 1.00 95.12 169 THR A CA 1
ATOM 1391 C C . THR A 1 169 ? -1.669 6.689 14.532 1.00 95.12 169 THR A C 1
ATOM 1393 O O . THR A 1 169 ? -1.226 6.428 15.662 1.00 95.12 169 THR A O 1
ATOM 1396 N N . PRO A 1 170 ? -0.872 7.138 13.548 1.00 90.31 170 PRO A N 1
ATOM 1397 C CA . PRO A 1 170 ? 0.562 7.352 13.713 1.00 90.31 170 PRO A CA 1
ATOM 1398 C C . PRO A 1 170 ? 0.883 8.249 14.915 1.00 90.31 170 PRO A C 1
ATOM 1400 O O . PRO A 1 170 ? 0.127 9.154 15.253 1.00 90.31 170 PRO A O 1
ATOM 1403 N N . ASN A 1 171 ? 2.026 8.018 15.565 1.00 87.44 171 ASN A N 1
ATOM 1404 C CA . ASN A 1 171 ? 2.525 8.812 16.702 1.00 87.44 171 ASN A CA 1
ATOM 1405 C C . ASN A 1 171 ? 1.646 8.830 17.974 1.00 87.44 171 ASN A C 1
ATOM 1407 O O . ASN A 1 171 ? 1.999 9.510 18.940 1.00 87.44 171 ASN A O 1
ATOM 1411 N N . THR A 1 172 ? 0.540 8.078 18.023 1.00 91.75 172 THR A N 1
ATOM 1412 C CA . THR A 1 172 ? -0.283 7.957 19.242 1.00 91.75 172 THR A CA 1
ATOM 1413 C C . THR A 1 172 ? 0.298 6.960 20.244 1.00 91.75 172 THR A C 1
ATOM 1415 O O . THR A 1 172 ? 0.225 7.190 21.449 1.00 91.75 172 THR A O 1
ATOM 1418 N N . LEU A 1 173 ? 0.974 5.904 19.773 1.00 88.56 173 LEU A N 1
ATOM 1419 C CA . LEU A 1 173 ? 1.752 5.010 20.630 1.00 88.56 173 LEU A CA 1
ATOM 1420 C C . LEU A 1 173 ? 3.105 5.654 20.967 1.00 88.56 173 LEU A C 1
ATOM 1422 O O . LEU A 1 173 ? 4.059 5.595 20.190 1.00 88.56 173 LEU A O 1
ATOM 1426 N N . LYS A 1 174 ? 3.202 6.281 22.139 1.00 84.75 174 LYS A N 1
ATOM 1427 C CA . LYS A 1 174 ? 4.440 6.928 22.594 1.00 84.75 174 LYS A CA 1
ATOM 1428 C C . LYS A 1 174 ? 5.358 5.913 23.266 1.00 84.75 174 LYS A C 1
ATOM 1430 O O . LYS A 1 174 ? 5.128 5.546 24.410 1.00 84.75 174 LYS A O 1
ATOM 1435 N N . ASP A 1 175 ? 6.418 5.489 22.585 1.00 83.62 175 ASP A N 1
ATOM 1436 C CA . ASP A 1 175 ? 7.498 4.693 23.183 1.00 83.62 175 ASP A CA 1
ATOM 1437 C C . ASP A 1 175 ? 8.869 5.262 22.782 1.00 83.62 175 ASP A C 1
ATOM 1439 O O . ASP A 1 175 ? 9.402 4.997 21.700 1.00 83.62 175 ASP A O 1
ATOM 1443 N N . SER A 1 176 ? 9.449 6.080 23.665 1.00 78.94 176 SER A N 1
ATOM 1444 C CA . SER A 1 176 ? 10.757 6.712 23.453 1.00 78.94 176 SER A CA 1
ATOM 1445 C C . SER A 1 176 ? 11.917 5.711 23.476 1.00 78.94 176 SER A C 1
ATOM 1447 O O . SER A 1 176 ? 12.969 5.982 22.891 1.00 78.94 176 SER A O 1
ATOM 1449 N N . SER A 1 177 ? 11.731 4.524 24.052 1.00 81.94 177 SER A N 1
ATOM 1450 C CA . SER A 1 177 ? 12.745 3.464 24.027 1.00 81.94 177 SER A CA 1
ATOM 1451 C C . SER A 1 177 ? 12.756 2.702 22.696 1.00 81.94 177 SER A C 1
ATOM 1453 O O . SER A 1 177 ? 13.803 2.235 22.251 1.00 81.94 177 SER A O 1
ATOM 1455 N N . ASN A 1 178 ? 11.626 2.661 21.981 1.00 84.62 178 ASN A N 1
ATOM 1456 C CA . ASN A 1 178 ? 11.503 1.944 20.714 1.00 84.62 178 ASN A CA 1
ATOM 1457 C C . ASN A 1 178 ? 12.028 2.782 19.533 1.00 84.62 178 ASN A C 1
ATOM 1459 O O . ASN A 1 178 ? 11.268 3.392 18.776 1.00 84.62 178 ASN A O 1
ATOM 1463 N N . ARG A 1 179 ? 13.361 2.832 19.384 1.00 87.81 179 ARG A N 1
ATOM 1464 C CA . ARG A 1 179 ? 14.040 3.540 18.280 1.00 87.81 179 ARG A CA 1
ATOM 1465 C C . ARG A 1 179 ? 13.539 3.075 16.913 1.00 87.81 179 ARG A C 1
ATOM 1467 O O . ARG A 1 179 ? 13.244 3.915 16.068 1.00 87.81 179 ARG A O 1
ATOM 1474 N N . ARG A 1 180 ? 13.407 1.758 16.722 1.00 88.88 180 ARG A N 1
ATOM 1475 C CA . ARG A 1 180 ? 12.985 1.143 15.457 1.00 88.88 180 ARG A CA 1
ATOM 1476 C C . ARG A 1 180 ? 11.648 1.707 14.967 1.00 88.88 180 ARG A C 1
ATOM 1478 O O . ARG A 1 180 ? 11.545 2.104 13.813 1.00 88.88 180 ARG A O 1
ATOM 1485 N N . MET A 1 181 ? 10.662 1.826 15.861 1.00 88.75 181 MET A N 1
ATOM 1486 C CA . MET A 1 181 ? 9.354 2.410 15.541 1.00 88.75 181 MET A CA 1
ATOM 1487 C C . MET A 1 181 ? 9.472 3.834 14.987 1.00 88.75 181 MET A C 1
ATOM 1489 O O . MET A 1 181 ? 8.840 4.166 13.988 1.00 88.75 181 MET A O 1
ATOM 1493 N N . ARG A 1 182 ? 10.304 4.673 15.615 1.00 90.31 182 ARG A N 1
ATOM 1494 C CA . ARG A 1 182 ? 10.479 6.073 15.203 1.00 90.31 182 ARG A CA 1
ATOM 1495 C C . ARG A 1 182 ? 11.178 6.192 13.856 1.00 90.31 182 ARG A C 1
ATOM 1497 O O . ARG A 1 182 ? 10.707 6.925 12.993 1.00 90.31 182 ARG A O 1
ATOM 1504 N N . GLU A 1 183 ? 12.274 5.461 13.671 1.00 92.88 183 GLU A N 1
ATOM 1505 C CA . GLU A 1 183 ? 13.067 5.524 12.436 1.00 92.88 183 GLU A CA 1
ATOM 1506 C C . GLU A 1 183 ? 12.284 5.033 11.218 1.00 92.88 183 GLU A C 1
ATOM 1508 O O . GLU A 1 183 ? 12.430 5.577 10.126 1.00 92.88 183 GLU A O 1
ATOM 1513 N N . GLN A 1 184 ? 11.405 4.050 11.420 1.00 92.38 184 GLN A N 1
ATOM 1514 C CA . GLN A 1 184 ? 10.572 3.463 10.371 1.00 92.38 184 GLN A CA 1
ATOM 1515 C C . GLN A 1 184 ? 9.289 4.264 10.098 1.00 92.38 184 GLN A C 1
ATOM 1517 O O . GLN A 1 184 ? 8.491 3.845 9.260 1.00 92.38 184 GLN A O 1
ATOM 1522 N N . LYS A 1 185 ? 9.051 5.377 10.818 1.00 92.81 185 LYS A N 1
ATOM 1523 C CA . LYS A 1 185 ? 7.735 6.050 10.891 1.00 92.81 185 LYS A CA 1
ATOM 1524 C C . LYS A 1 185 ? 6.605 5.019 11.048 1.00 92.81 185 LYS A C 1
ATOM 1526 O O . LYS A 1 185 ? 5.589 5.051 10.351 1.00 92.81 185 LYS A O 1
ATOM 1531 N N . GLY A 1 186 ? 6.878 4.042 11.911 1.00 91.19 186 GLY A N 1
ATOM 1532 C CA . GLY A 1 186 ? 6.100 2.830 12.061 1.00 91.19 186 GLY A CA 1
ATOM 1533 C C . GLY A 1 186 ? 4.798 3.089 12.801 1.00 91.19 186 GLY A C 1
ATOM 1534 O O . GLY A 1 186 ? 4.728 3.891 13.732 1.00 91.19 186 GLY A O 1
ATOM 1535 N N . THR A 1 187 ? 3.772 2.368 12.384 1.00 94.00 187 THR A N 1
ATOM 1536 C CA . THR A 1 187 ? 2.508 2.198 13.091 1.00 94.00 187 THR A CA 1
ATOM 1537 C C . THR A 1 187 ? 2.064 0.745 12.933 1.00 94.00 187 THR A C 1
ATOM 1539 O O . THR A 1 187 ? 2.783 -0.071 12.357 1.00 94.00 187 THR A O 1
ATOM 1542 N N . PHE A 1 188 ? 0.899 0.393 13.460 1.00 95.19 188 PHE A N 1
ATOM 1543 C CA . PHE A 1 188 ? 0.452 -0.990 13.509 1.00 95.19 188 PHE A CA 1
ATOM 1544 C C . PHE A 1 188 ? -0.976 -1.146 13.014 1.00 95.19 188 PHE A C 1
ATOM 1546 O O . PHE A 1 188 ? -1.795 -0.227 13.095 1.00 95.19 188 PHE A O 1
ATOM 1553 N N . ALA A 1 189 ? -1.266 -2.353 12.549 1.00 94.88 189 ALA A N 1
ATOM 1554 C CA . ALA A 1 189 ? -2.621 -2.824 12.351 1.00 94.88 189 ALA A CA 1
ATOM 1555 C C . ALA A 1 189 ? -2.856 -4.097 13.167 1.00 94.88 189 ALA A C 1
ATOM 1557 O O . ALA A 1 189 ? -1.961 -4.932 13.314 1.00 94.88 189 ALA A O 1
ATOM 1558 N N . PHE A 1 190 ? -4.072 -4.254 13.672 1.00 95.12 190 PHE A N 1
ATOM 1559 C CA . PHE A 1 190 ? -4.564 -5.509 14.210 1.00 95.12 190 PHE A CA 1
ATOM 1560 C C . PHE A 1 190 ? -5.524 -6.129 13.197 1.00 95.12 190 PHE A C 1
ATOM 1562 O O . PHE A 1 190 ? -6.547 -5.513 12.888 1.00 95.12 190 PHE A O 1
ATOM 1569 N N . PRO A 1 191 ? -5.241 -7.334 12.689 1.00 93.94 191 PRO A N 1
ATOM 1570 C CA . PRO A 1 191 ? -6.226 -8.086 11.931 1.00 93.94 191 PRO A CA 1
ATOM 1571 C C . PRO A 1 191 ? -7.416 -8.480 12.811 1.00 93.94 191 PRO A C 1
ATOM 1573 O O . PRO A 1 191 ? -7.269 -8.715 14.015 1.00 93.94 191 PRO A O 1
ATOM 1576 N N . ALA A 1 192 ? -8.592 -8.572 12.197 1.00 93.50 192 ALA A N 1
ATOM 1577 C CA . ALA A 1 192 ? -9.806 -9.043 12.847 1.00 93.50 192 ALA A CA 1
ATOM 1578 C C . ALA A 1 192 ? -9.626 -10.445 13.455 1.00 93.50 192 ALA A C 1
ATOM 1580 O O . ALA A 1 192 ? -9.012 -11.330 12.860 1.00 93.50 192 ALA A O 1
ATOM 1581 N N . ASN A 1 193 ? -10.237 -10.682 14.611 1.00 94.75 193 ASN A N 1
ATOM 1582 C CA . ASN A 1 193 ? -10.337 -12.012 15.197 1.00 94.75 193 ASN A CA 1
ATOM 1583 C C . ASN A 1 193 ? -11.455 -12.804 14.500 1.00 94.75 193 ASN A C 1
ATOM 1585 O O . ASN A 1 193 ? -12.463 -12.251 14.046 1.00 94.75 193 ASN A O 1
ATOM 1589 N N . GLU A 1 194 ? -11.283 -14.117 14.431 1.00 94.44 194 GLU A N 1
ATOM 1590 C CA . GLU A 1 194 ? -12.357 -15.046 14.104 1.00 94.44 194 GLU A CA 1
ATOM 1591 C C . GLU A 1 194 ? -13.050 -15.460 15.402 1.00 94.44 194 GLU A C 1
ATOM 1593 O O . GLU A 1 194 ? -12.398 -15.938 16.335 1.00 94.44 194 GLU A O 1
ATOM 1598 N N . ILE A 1 195 ? -14.362 -15.224 15.474 1.00 95.50 195 ILE A N 1
ATOM 1599 C CA . ILE A 1 195 ? -15.161 -15.432 16.681 1.00 95.50 195 ILE A CA 1
ATOM 1600 C C . ILE A 1 195 ? -16.319 -16.372 16.357 1.00 95.50 195 ILE A C 1
ATOM 1602 O O . ILE A 1 195 ? -17.113 -16.084 15.463 1.00 95.50 195 ILE A O 1
ATOM 1606 N N . ILE A 1 196 ? -16.414 -17.470 17.105 1.00 96.38 196 ILE A N 1
ATOM 1607 C CA . ILE A 1 196 ? -17.493 -18.463 17.033 1.00 96.38 196 ILE A CA 1
ATOM 1608 C C . ILE A 1 196 ? -17.993 -18.682 18.459 1.00 96.38 196 ILE A C 1
ATOM 1610 O O . ILE A 1 196 ? -17.177 -18.827 19.365 1.00 96.38 196 ILE A O 1
ATOM 1614 N N . ASP A 1 197 ? -19.311 -18.653 18.672 1.00 95.06 197 ASP A N 1
ATOM 1615 C CA . ASP A 1 197 ? -19.946 -18.884 19.980 1.00 95.06 197 ASP A CA 1
ATOM 1616 C C . ASP A 1 197 ? -19.316 -18.075 21.132 1.00 95.06 197 ASP A C 1
ATOM 1618 O O . ASP A 1 197 ? -19.010 -18.602 22.198 1.00 95.06 197 ASP A O 1
ATOM 1622 N N . ASN A 1 198 ? -19.100 -16.770 20.913 1.00 96.19 198 ASN A N 1
ATOM 1623 C CA . ASN A 1 198 ? -18.451 -15.855 21.865 1.00 96.19 198 ASN A CA 1
ATOM 1624 C C . ASN A 1 198 ? -17.019 -16.251 22.265 1.00 96.19 198 ASN A C 1
ATOM 1626 O O . ASN A 1 198 ? -16.541 -15.851 23.327 1.00 96.19 198 ASN A O 1
ATOM 1630 N N . LYS A 1 199 ? -16.304 -16.972 21.401 1.00 97.00 199 LYS A N 1
ATOM 1631 C CA . LYS A 1 199 ? -14.917 -17.379 21.614 1.00 97.00 199 LYS A CA 1
ATOM 1632 C C . LYS A 1 199 ? -14.034 -16.998 20.438 1.00 97.00 199 LYS A C 1
ATOM 1634 O O . LYS A 1 199 ? -14.391 -17.233 19.288 1.00 97.00 199 LYS A O 1
ATOM 1639 N N . ILE A 1 200 ? -12.849 -16.464 20.727 1.00 95.69 200 ILE A N 1
ATOM 1640 C CA . ILE A 1 200 ? -11.814 -16.243 19.710 1.00 95.69 200 ILE A CA 1
ATOM 1641 C C . ILE A 1 200 ? -11.204 -17.597 19.331 1.00 95.69 200 ILE A C 1
ATOM 1643 O O . ILE A 1 200 ? -10.529 -18.228 20.149 1.00 95.69 200 ILE A O 1
ATOM 1647 N N . VAL A 1 201 ? -11.433 -18.035 18.093 1.00 94.06 201 VAL A N 1
ATOM 1648 C CA . VAL A 1 201 ? -10.914 -19.307 17.556 1.00 94.06 201 VAL A CA 1
ATOM 1649 C C . VAL A 1 201 ? -9.701 -19.116 16.651 1.00 94.06 201 VAL A C 1
ATOM 1651 O O . VAL A 1 201 ? -8.910 -20.040 16.483 1.00 94.06 201 VAL A O 1
ATOM 1654 N N . GLY A 1 202 ? -9.516 -17.907 16.123 1.00 92.75 202 GLY A N 1
ATOM 1655 C CA . GLY A 1 202 ? -8.484 -17.612 15.141 1.00 92.75 202 GLY A CA 1
ATOM 1656 C C . GLY A 1 202 ? -8.288 -16.117 14.925 1.00 92.75 202 GLY A C 1
ATOM 1657 O O . GLY A 1 202 ? -8.911 -15.273 15.576 1.00 92.75 202 GLY A O 1
ATOM 1658 N N . ILE A 1 203 ? -7.413 -15.795 13.981 1.00 92.56 203 ILE A N 1
ATOM 1659 C CA . ILE A 1 203 ? -7.227 -14.447 13.447 1.00 92.56 203 ILE A CA 1
ATOM 1660 C C . ILE A 1 203 ? -7.529 -14.538 11.956 1.00 92.56 203 ILE A C 1
ATOM 1662 O O . ILE A 1 203 ? -6.971 -15.391 11.269 1.00 92.56 203 ILE A O 1
ATOM 1666 N N . LYS A 1 204 ? -8.420 -13.678 11.461 1.00 89.38 204 LYS A N 1
ATOM 1667 C CA . LYS A 1 204 ? -8.766 -13.635 10.041 1.00 89.38 204 LYS A CA 1
ATOM 1668 C C . LYS A 1 204 ? -7.544 -13.218 9.235 1.00 89.38 204 LYS A C 1
ATOM 1670 O O . LYS A 1 204 ? -6.796 -12.328 9.648 1.00 89.38 204 LYS A O 1
ATOM 1675 N N . ASN A 1 205 ? -7.386 -13.818 8.057 1.00 80.06 205 ASN A N 1
ATOM 1676 C CA . ASN A 1 205 ? -6.348 -13.403 7.127 1.00 80.06 205 ASN A CA 1
ATOM 1677 C C . ASN A 1 205 ? -6.512 -11.913 6.812 1.00 80.06 205 ASN A C 1
ATOM 1679 O O . ASN A 1 205 ? -7.601 -11.418 6.494 1.00 80.06 205 ASN A O 1
ATOM 1683 N N . PHE A 1 206 ? -5.404 -11.192 6.905 1.00 74.81 206 PHE A N 1
ATOM 1684 C CA . PHE A 1 206 ? -5.331 -9.829 6.416 1.00 74.81 206 PHE A CA 1
ATOM 1685 C C . PHE A 1 206 ? -5.060 -9.923 4.911 1.00 74.81 206 PHE A C 1
ATOM 1687 O O . PHE A 1 206 ? -3.914 -9.964 4.469 1.00 74.81 206 PHE A O 1
ATOM 1694 N N . GLU A 1 207 ? -6.132 -10.142 4.150 1.00 63.38 207 GLU A N 1
ATOM 1695 C CA . GLU A 1 207 ? -6.060 -10.359 2.705 1.00 63.38 207 GLU A CA 1
ATOM 1696 C C . GLU A 1 207 ? -5.707 -9.081 1.940 1.00 63.38 207 GLU A C 1
ATOM 1698 O O . GLU A 1 207 ? -6.157 -7.981 2.283 1.00 63.38 207 GLU A O 1
ATOM 1703 N N . ASP A 1 208 ? -5.002 -9.254 0.822 1.00 54.69 208 ASP A N 1
ATOM 1704 C CA . ASP A 1 208 ? -4.666 -8.189 -0.124 1.00 54.69 208 ASP A CA 1
ATOM 1705 C C . ASP A 1 208 ? -5.918 -7.558 -0.748 1.00 54.69 208 ASP A C 1
ATOM 1707 O O . ASP A 1 208 ? -5.894 -6.395 -1.142 1.00 54.69 208 ASP A O 1
ATOM 1711 N N . THR A 1 209 ? -7.062 -8.255 -0.760 1.00 51.16 209 THR A N 1
ATOM 1712 C CA . THR A 1 209 ? -8.375 -7.712 -1.170 1.00 51.16 209 THR A CA 1
ATOM 1713 C C . THR A 1 209 ? -8.777 -6.465 -0.375 1.00 51.16 209 THR A C 1
ATOM 1715 O O . THR A 1 209 ? -9.592 -5.668 -0.841 1.00 51.16 209 THR A O 1
ATOM 1718 N N . LYS A 1 210 ? -8.153 -6.243 0.789 1.00 58.97 210 LYS A N 1
ATOM 1719 C CA . LYS A 1 210 ? -8.327 -5.053 1.622 1.00 58.97 210 LYS A CA 1
ATOM 1720 C C . LYS A 1 210 ? -7.335 -3.923 1.298 1.00 58.97 210 LYS A C 1
ATOM 1722 O O . LYS A 1 210 ? -7.609 -2.790 1.686 1.00 58.97 210 LYS A O 1
ATOM 1727 N N . SER A 1 211 ? -6.217 -4.139 0.607 1.00 71.81 211 SER A N 1
ATOM 1728 C CA . SER A 1 211 ? -5.393 -3.007 0.147 1.00 71.81 211 SER A CA 1
ATOM 1729 C C . SER A 1 211 ? -6.178 -2.163 -0.862 1.00 71.81 211 SER A C 1
ATOM 1731 O O . SER A 1 211 ? -7.036 -2.679 -1.572 1.00 71.81 211 SER A O 1
ATOM 1733 N N . TYR A 1 212 ? -5.926 -0.858 -0.917 1.00 80.50 212 TYR A N 1
ATOM 1734 C CA . TYR A 1 212 ? -6.466 -0.025 -1.993 1.00 80.50 212 TYR A CA 1
ATOM 1735 C C . TYR A 1 212 ? -5.733 -0.325 -3.310 1.00 80.50 212 TYR A C 1
ATOM 1737 O O . TYR A 1 212 ? -6.360 -0.508 -4.350 1.00 80.50 212 TYR A O 1
ATOM 1745 N N . GLN A 1 213 ? -4.403 -0.424 -3.245 1.00 84.25 213 GLN A N 1
ATOM 1746 C CA . GLN A 1 213 ? -3.526 -0.632 -4.394 1.00 84.25 213 GLN A CA 1
ATOM 1747 C C . GLN A 1 213 ? -2.343 -1.514 -3.997 1.00 84.25 213 GLN A C 1
ATOM 1749 O O . GLN A 1 213 ? -1.784 -1.341 -2.914 1.00 84.25 213 GLN A O 1
ATOM 1754 N N . GLU A 1 214 ? -1.931 -2.401 -4.894 1.00 86.25 214 GLU A N 1
ATOM 1755 C CA . GLU A 1 214 ? -0.625 -3.054 -4.865 1.00 86.25 214 GLU A CA 1
ATOM 1756 C C . GLU A 1 214 ? 0.270 -2.420 -5.942 1.00 86.25 214 GLU A C 1
ATOM 1758 O O . GLU A 1 214 ? -0.184 -2.077 -7.033 1.00 86.25 214 GLU A O 1
ATOM 1763 N N . ILE A 1 215 ? 1.521 -2.131 -5.601 1.00 88.38 215 ILE A N 1
ATOM 1764 C CA . ILE A 1 215 ? 2.521 -1.537 -6.494 1.00 88.38 215 ILE A CA 1
ATOM 1765 C C . ILE A 1 215 ? 3.644 -2.556 -6.621 1.00 88.38 215 ILE A C 1
ATOM 1767 O O . ILE A 1 215 ? 4.320 -2.839 -5.632 1.00 88.38 215 ILE A O 1
ATOM 1771 N N . ILE A 1 216 ? 3.837 -3.093 -7.823 1.00 89.12 216 ILE A N 1
ATOM 1772 C CA . ILE A 1 216 ? 4.807 -4.162 -8.070 1.00 89.12 216 ILE A CA 1
ATOM 1773 C C . ILE A 1 216 ? 6.163 -3.544 -8.414 1.00 89.12 216 ILE A C 1
ATOM 1775 O O . ILE A 1 216 ? 6.267 -2.638 -9.242 1.00 89.12 216 ILE A O 1
ATOM 1779 N N . ILE A 1 217 ? 7.206 -4.067 -7.782 1.00 91.94 217 ILE A N 1
ATOM 1780 C CA . ILE A 1 217 ? 8.607 -3.708 -7.974 1.00 91.94 217 ILE A CA 1
ATOM 1781 C C . ILE A 1 217 ? 9.317 -4.930 -8.567 1.00 91.94 217 ILE A C 1
ATOM 1783 O O . ILE A 1 217 ? 9.604 -5.884 -7.829 1.00 91.94 217 ILE A O 1
ATOM 1787 N N . PRO A 1 218 ? 9.587 -4.942 -9.884 1.00 91.44 218 PRO A N 1
ATOM 1788 C CA . PRO A 1 218 ? 10.224 -6.080 -10.524 1.00 91.44 218 PRO A CA 1
ATOM 1789 C C . PRO A 1 218 ? 11.638 -6.294 -9.999 1.00 91.44 218 PRO A C 1
ATOM 1791 O O . PRO A 1 218 ? 12.383 -5.330 -9.797 1.00 91.44 218 PRO A O 1
ATOM 1794 N N . PHE A 1 219 ? 12.004 -7.561 -9.828 1.00 93.75 219 PHE A N 1
ATOM 1795 C CA . PHE A 1 219 ? 13.301 -7.981 -9.307 1.00 93.75 219 PHE A CA 1
ATOM 1796 C C . PHE A 1 219 ? 14.496 -7.316 -10.004 1.00 93.75 219 PHE A C 1
ATOM 1798 O O . PHE A 1 219 ? 15.454 -6.924 -9.340 1.00 93.75 219 PHE A O 1
ATOM 1805 N N . GLU A 1 220 ? 14.435 -7.145 -11.329 1.00 93.25 220 GLU A N 1
ATOM 1806 C CA . GLU A 1 220 ? 15.532 -6.607 -12.141 1.00 93.25 220 GLU A CA 1
ATOM 1807 C C . GLU A 1 220 ? 16.043 -5.256 -11.611 1.00 93.25 220 GLU A C 1
ATOM 1809 O O . GLU A 1 220 ? 17.225 -4.953 -11.768 1.00 93.25 220 GLU A O 1
ATOM 1814 N N . PHE A 1 221 ? 15.174 -4.466 -10.970 1.00 93.19 221 PHE A N 1
ATOM 1815 C CA . PHE A 1 221 ? 15.455 -3.099 -10.525 1.00 93.19 221 PHE A CA 1
ATOM 1816 C C . PHE A 1 221 ? 15.702 -2.961 -9.016 1.00 93.19 221 PHE A C 1
ATOM 1818 O O . PHE A 1 221 ? 15.914 -1.844 -8.538 1.00 93.19 221 PHE A O 1
ATOM 1825 N N . HIS A 1 222 ? 15.675 -4.059 -8.248 1.00 95.81 222 HIS A N 1
ATOM 1826 C CA . HIS A 1 222 ? 15.827 -4.009 -6.786 1.00 95.81 222 HIS A CA 1
ATOM 1827 C C . HIS A 1 222 ? 17.146 -3.355 -6.367 1.00 95.81 222 HIS A C 1
ATOM 1829 O O . HIS A 1 222 ? 17.121 -2.460 -5.527 1.00 95.81 222 HIS A O 1
ATOM 1835 N N . ASP A 1 223 ? 18.268 -3.729 -6.988 1.00 95.50 223 ASP A N 1
ATOM 1836 C CA . ASP A 1 223 ? 19.604 -3.231 -6.625 1.00 95.50 223 ASP A CA 1
ATOM 1837 C C . ASP A 1 223 ? 19.749 -1.713 -6.841 1.00 95.50 223 ASP A C 1
ATOM 1839 O O . ASP A 1 223 ? 20.299 -1.006 -5.989 1.00 95.50 223 ASP A O 1
ATOM 1843 N N . GLU A 1 224 ? 19.224 -1.184 -7.952 1.00 94.44 224 GLU A N 1
ATOM 1844 C CA . GLU A 1 224 ? 19.259 0.256 -8.246 1.00 94.44 224 GLU A CA 1
ATOM 1845 C C . GLU A 1 224 ? 18.380 1.041 -7.272 1.00 94.44 224 GLU A C 1
ATOM 1847 O O . GLU A 1 224 ? 18.840 2.013 -6.666 1.00 94.44 224 GLU A O 1
ATOM 1852 N N . ILE A 1 225 ? 17.144 0.576 -7.059 1.00 96.50 225 ILE A N 1
ATOM 1853 C CA . ILE A 1 225 ? 16.207 1.184 -6.108 1.00 96.50 225 ILE A CA 1
ATOM 1854 C C . ILE A 1 225 ? 16.796 1.162 -4.694 1.00 96.50 225 ILE A C 1
ATOM 1856 O O . ILE A 1 225 ? 16.769 2.174 -3.992 1.00 96.50 225 ILE A O 1
ATOM 1860 N N . PHE A 1 226 ? 17.356 0.031 -4.266 1.00 96.75 226 PHE A N 1
ATOM 1861 C CA . PHE A 1 226 ? 17.962 -0.116 -2.946 1.00 96.75 226 PHE A CA 1
ATOM 1862 C C . PHE A 1 226 ? 19.180 0.797 -2.769 1.00 96.75 226 PHE A C 1
ATOM 1864 O O . PHE A 1 226 ? 19.320 1.454 -1.734 1.00 96.75 226 PHE A O 1
ATOM 1871 N N . SER A 1 227 ? 20.028 0.909 -3.792 1.00 95.94 227 SER A N 1
ATOM 1872 C CA . SER A 1 227 ? 21.175 1.822 -3.789 1.00 95.94 227 SER A CA 1
ATOM 1873 C C . SER A 1 227 ? 20.741 3.283 -3.663 1.00 95.94 227 SER A C 1
ATOM 1875 O O . SER A 1 227 ? 21.303 4.034 -2.859 1.00 95.94 227 SER A O 1
ATOM 1877 N N . GLU A 1 228 ? 19.703 3.690 -4.396 1.00 97.44 228 GLU A N 1
ATOM 1878 C CA . GLU A 1 228 ? 19.165 5.048 -4.330 1.00 97.44 228 GLU A CA 1
ATOM 1879 C C . GLU A 1 228 ? 18.513 5.345 -2.969 1.00 97.44 228 GLU A C 1
ATOM 1881 O O . GLU A 1 228 ? 18.749 6.400 -2.371 1.00 97.44 228 GLU A O 1
ATOM 1886 N N . LEU A 1 229 ? 17.764 4.388 -2.415 1.00 97.69 229 LEU A N 1
ATOM 1887 C CA . LEU A 1 229 ? 17.223 4.463 -1.057 1.00 97.69 229 LEU A CA 1
ATOM 1888 C C . LEU A 1 229 ? 18.336 4.661 -0.021 1.00 97.69 229 LEU A C 1
ATOM 1890 O O . LEU A 1 229 ? 18.238 5.556 0.828 1.00 97.69 229 LEU A O 1
ATOM 1894 N N . LYS A 1 230 ? 19.428 3.895 -0.116 1.00 95.88 230 LYS A N 1
ATOM 1895 C CA . LYS A 1 230 ? 20.591 4.040 0.771 1.00 95.88 230 LYS A CA 1
ATOM 1896 C C . LYS A 1 230 ? 21.248 5.409 0.638 1.00 95.88 230 LYS A C 1
ATOM 1898 O O . LYS A 1 230 ? 21.563 6.015 1.663 1.00 95.88 230 LYS A O 1
ATOM 1903 N N . ALA A 1 231 ? 21.388 5.933 -0.581 1.00 97.06 231 ALA A N 1
ATOM 1904 C CA . ALA A 1 231 ? 21.899 7.286 -0.816 1.00 97.06 231 ALA A CA 1
ATOM 1905 C C . ALA A 1 231 ? 21.026 8.366 -0.146 1.00 97.06 231 ALA A C 1
ATOM 1907 O O . ALA A 1 231 ? 21.537 9.382 0.322 1.00 97.06 231 ALA A O 1
ATOM 1908 N N . ARG A 1 232 ? 19.718 8.112 -0.015 1.00 96.56 232 ARG A N 1
ATOM 1909 C CA . ARG A 1 232 ? 18.749 8.960 0.703 1.00 96.56 232 ARG A CA 1
ATOM 1910 C C . ARG A 1 232 ? 18.599 8.603 2.192 1.00 96.56 232 ARG A C 1
ATOM 1912 O O . ARG A 1 232 ? 17.648 9.038 2.842 1.00 96.56 232 ARG A O 1
ATOM 1919 N N . ASN A 1 233 ? 19.538 7.838 2.754 1.00 95.44 233 ASN A N 1
ATOM 1920 C CA . ASN A 1 233 ? 19.567 7.407 4.154 1.00 95.44 233 ASN A CA 1
ATOM 1921 C C . ASN A 1 233 ? 18.371 6.521 4.575 1.00 95.44 233 ASN A C 1
ATOM 1923 O O . ASN A 1 233 ? 17.929 6.569 5.725 1.00 95.44 233 ASN A O 1
ATOM 1927 N N . TYR A 1 234 ? 17.843 5.700 3.665 1.00 96.62 234 TYR A N 1
ATOM 1928 C CA . TYR A 1 234 ? 16.983 4.552 3.979 1.00 96.62 234 TYR A CA 1
ATOM 1929 C C . TYR A 1 234 ? 17.851 3.291 3.956 1.00 96.62 234 TYR A C 1
ATOM 1931 O O . TYR A 1 234 ? 18.050 2.669 2.920 1.00 96.62 234 TYR A O 1
ATOM 1939 N N . SER A 1 235 ? 18.439 2.966 5.106 1.00 94.88 235 SER A N 1
ATOM 1940 C CA . SER A 1 235 ? 19.370 1.845 5.279 1.00 94.88 235 SER A CA 1
ATOM 1941 C C . SER A 1 235 ? 19.058 1.069 6.549 1.00 94.88 235 SER A C 1
ATOM 1943 O O . SER A 1 235 ? 18.431 1.602 7.474 1.00 94.88 235 SER A O 1
ATOM 1945 N N . SER A 1 236 ? 19.573 -0.154 6.662 1.00 95.19 236 SER A N 1
ATOM 1946 C CA . SER A 1 236 ? 19.388 -0.945 7.876 1.00 95.19 236 SER A CA 1
ATOM 1947 C C . SER A 1 236 ? 20.019 -0.334 9.125 1.00 95.19 236 SER A C 1
ATOM 1949 O O . SER A 1 236 ? 19.454 -0.428 10.218 1.00 95.19 236 SER A O 1
ATOM 1951 N N . SER A 1 237 ? 21.142 0.373 8.971 1.00 94.75 237 SER A N 1
ATOM 1952 C CA . SER A 1 237 ? 21.789 1.107 10.069 1.00 94.75 237 SER A CA 1
ATOM 1953 C C . SER A 1 237 ? 20.846 2.133 10.709 1.00 94.75 237 SER A C 1
ATOM 1955 O O . SER A 1 237 ? 20.776 2.267 11.936 1.00 94.75 237 SER A O 1
ATOM 1957 N N . ARG A 1 238 ? 20.050 2.826 9.888 1.00 94.75 238 ARG A N 1
ATOM 1958 C CA . ARG A 1 238 ? 19.029 3.750 10.380 1.00 94.75 238 ARG A CA 1
ATOM 1959 C C . ARG A 1 238 ? 17.789 3.003 10.862 1.00 94.75 238 ARG A C 1
ATOM 1961 O O . ARG A 1 238 ? 17.400 3.171 12.013 1.00 94.75 238 ARG A O 1
ATOM 1968 N N . LEU A 1 239 ? 17.184 2.197 9.988 1.00 94.94 239 LEU A N 1
ATOM 1969 C CA . LEU A 1 239 ? 15.846 1.639 10.187 1.00 94.94 239 LEU A CA 1
ATOM 1970 C C . LEU A 1 239 ? 15.815 0.540 11.249 1.00 94.94 239 LEU A C 1
ATOM 1972 O O . LEU A 1 239 ? 14.865 0.490 12.025 1.00 94.94 239 LEU A O 1
ATOM 1976 N N . TYR A 1 240 ? 16.827 -0.325 11.312 1.00 91.62 240 TYR A N 1
ATOM 1977 C CA . TYR A 1 240 ? 16.937 -1.365 12.341 1.00 91.62 240 TYR A CA 1
ATOM 1978 C C . TYR A 1 240 ? 17.887 -0.985 13.474 1.00 91.62 240 TYR A C 1
ATOM 1980 O O . TYR A 1 240 ? 17.766 -1.523 14.571 1.00 91.62 240 TYR A O 1
ATOM 1988 N N . GLY A 1 241 ? 18.827 -0.069 13.229 1.00 91.44 241 GLY A N 1
ATOM 1989 C CA . GLY A 1 241 ? 19.946 0.150 14.142 1.00 91.44 241 GLY A CA 1
ATOM 1990 C C . GLY A 1 241 ? 21.069 -0.873 13.993 1.00 91.44 241 GLY A C 1
ATOM 1991 O O . GLY A 1 241 ? 21.928 -0.935 14.865 1.00 91.44 241 GLY A O 1
ATOM 1992 N N . ASP A 1 242 ? 21.051 -1.656 12.914 1.00 92.25 242 ASP A N 1
ATOM 1993 C CA . ASP A 1 242 ? 21.958 -2.773 12.680 1.00 92.25 242 ASP A CA 1
ATOM 1994 C C . ASP A 1 242 ? 22.283 -2.854 11.178 1.00 92.25 242 ASP A C 1
ATOM 1996 O O . ASP A 1 242 ? 21.411 -3.227 10.391 1.00 92.25 242 ASP A O 1
ATOM 2000 N N . PRO A 1 243 ? 23.502 -2.489 10.744 1.00 91.06 243 PRO A N 1
ATOM 2001 C CA . PRO A 1 243 ? 23.879 -2.531 9.333 1.00 91.06 243 PRO A CA 1
ATOM 2002 C C . PRO A 1 243 ? 23.924 -3.956 8.762 1.00 91.06 243 PRO A C 1
ATOM 2004 O O . PRO A 1 243 ? 23.826 -4.105 7.550 1.00 91.06 243 PRO A O 1
ATOM 2007 N N . SER A 1 244 ? 24.016 -5.001 9.597 1.00 92.06 244 SER A N 1
ATOM 2008 C CA . SER A 1 244 ? 24.022 -6.397 9.129 1.00 92.06 244 SER A CA 1
ATOM 2009 C C . SER A 1 244 ? 22.668 -6.872 8.586 1.00 92.06 244 SER A C 1
ATOM 2011 O O . SER A 1 244 ? 22.563 -7.981 8.068 1.00 92.06 244 SER A O 1
ATOM 2013 N N . L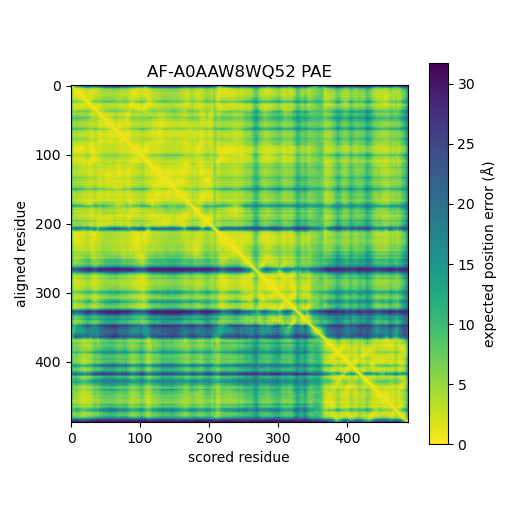YS A 1 245 ? 21.619 -6.047 8.712 1.00 92.62 245 LYS A N 1
ATOM 2014 C CA . LYS A 1 245 ? 20.286 -6.315 8.159 1.00 92.62 245 LYS A CA 1
ATOM 2015 C C . LYS A 1 245 ? 20.110 -5.831 6.720 1.00 92.62 245 LYS A C 1
ATOM 2017 O O . LYS A 1 245 ? 19.027 -6.047 6.177 1.00 92.62 245 LYS A O 1
ATOM 2022 N N . ASP A 1 246 ? 21.125 -5.201 6.119 1.00 92.44 246 ASP A N 1
ATOM 2023 C CA . ASP A 1 246 ? 21.130 -4.979 4.673 1.00 92.44 246 ASP A CA 1
ATOM 2024 C C . ASP A 1 246 ? 21.287 -6.353 4.013 1.00 92.44 246 ASP A C 1
ATOM 2026 O O . ASP A 1 246 ? 22.299 -7.031 4.195 1.00 92.44 246 ASP A O 1
ATOM 2030 N N . LEU A 1 247 ? 20.236 -6.785 3.326 1.00 93.50 247 LEU A N 1
ATOM 2031 C CA . LEU A 1 247 ? 20.194 -8.049 2.612 1.00 93.50 247 LEU A CA 1
ATOM 2032 C C . LEU A 1 247 ? 20.506 -7.792 1.142 1.00 93.50 247 LEU A C 1
ATOM 2034 O O . LEU A 1 247 ? 20.138 -6.758 0.589 1.00 93.50 247 LEU A O 1
ATOM 2038 N N . GLU A 1 248 ? 21.184 -8.749 0.525 1.00 89.38 248 GLU A N 1
ATOM 2039 C CA . GLU A 1 248 ? 21.533 -8.700 -0.885 1.00 89.38 248 GLU A CA 1
ATOM 2040 C C . GLU A 1 248 ? 21.311 -10.077 -1.501 1.00 89.38 248 GLU A C 1
ATOM 2042 O O . GLU A 1 248 ? 21.588 -11.118 -0.893 1.00 89.38 248 GLU A O 1
ATOM 2047 N N . VAL A 1 249 ? 20.807 -10.074 -2.727 1.00 93.88 249 VAL A N 1
ATOM 2048 C CA . VAL A 1 249 ? 20.692 -11.277 -3.539 1.00 93.88 249 VAL A CA 1
ATOM 2049 C C . VAL A 1 249 ? 22.024 -11.497 -4.253 1.00 93.88 249 VAL A C 1
ATOM 2051 O O . VAL A 1 249 ? 22.464 -10.598 -4.964 1.00 93.88 249 VAL A O 1
ATOM 2054 N N . PRO A 1 250 ? 22.684 -12.657 -4.111 1.00 94.00 250 PRO A N 1
ATOM 2055 C CA . PRO A 1 250 ? 23.953 -12.895 -4.785 1.00 94.00 250 PRO A CA 1
ATOM 2056 C C . PRO A 1 250 ? 23.770 -12.975 -6.303 1.00 94.00 250 PRO A C 1
ATOM 2058 O O . PRO A 1 250 ? 22.750 -13.473 -6.797 1.00 94.00 250 PRO A O 1
ATOM 2061 N N . ASP A 1 251 ? 24.784 -12.527 -7.037 1.00 95.06 251 ASP A N 1
ATOM 2062 C CA . ASP A 1 251 ? 24.861 -12.676 -8.489 1.00 95.06 251 ASP A CA 1
ATOM 2063 C C . ASP A 1 251 ? 24.930 -14.158 -8.892 1.00 95.06 251 ASP A C 1
ATOM 2065 O O . ASP A 1 251 ? 25.437 -15.011 -8.157 1.00 95.06 251 ASP A O 1
ATOM 2069 N N . LEU A 1 252 ? 24.404 -14.487 -10.070 1.00 93.56 252 LEU A N 1
ATOM 2070 C CA . LEU A 1 252 ? 24.503 -15.827 -10.634 1.00 93.56 252 LEU A CA 1
ATOM 2071 C C . LEU A 1 252 ? 25.918 -16.087 -11.141 1.00 93.56 252 LEU A C 1
ATOM 2073 O O . LEU A 1 252 ? 26.448 -15.338 -11.957 1.00 93.56 252 LEU A O 1
ATOM 2077 N N . GLU A 1 253 ? 26.475 -17.235 -10.756 1.00 89.44 253 GLU A N 1
ATOM 2078 C CA . GLU A 1 253 ? 27.803 -17.668 -11.206 1.00 89.44 253 GLU A CA 1
ATOM 2079 C C . GLU A 1 253 ? 27.912 -17.791 -12.737 1.00 89.44 253 GLU A C 1
ATOM 2081 O O . GLU A 1 253 ? 28.949 -17.473 -13.317 1.00 89.44 253 GLU A O 1
ATOM 2086 N N . ASP A 1 254 ? 26.851 -18.258 -13.410 1.00 88.94 254 ASP A N 1
ATOM 2087 C CA . ASP A 1 254 ? 26.808 -18.372 -14.872 1.00 88.94 254 ASP A CA 1
ATOM 2088 C C . ASP A 1 254 ? 25.421 -18.043 -15.433 1.00 88.94 254 ASP A C 1
ATOM 2090 O O . ASP A 1 254 ? 24.574 -18.915 -15.657 1.00 88.94 254 ASP A O 1
ATOM 2094 N N . VAL A 1 255 ? 25.218 -16.759 -15.727 1.00 91.94 255 VAL A N 1
ATOM 2095 C CA . VAL A 1 255 ? 24.000 -16.226 -16.357 1.00 91.94 255 VAL A CA 1
ATOM 2096 C C . VAL A 1 255 ? 23.687 -16.927 -17.690 1.00 91.94 255 VAL A C 1
ATOM 2098 O O . VAL A 1 255 ? 22.523 -17.092 -18.050 1.00 91.94 255 VAL A O 1
ATOM 2101 N N . SER A 1 256 ? 24.698 -17.424 -18.416 1.00 87.19 256 SER A N 1
ATOM 2102 C CA . SER A 1 256 ? 24.503 -18.095 -19.713 1.00 87.19 256 SER A CA 1
ATOM 2103 C C . SER A 1 256 ? 23.683 -19.386 -19.586 1.00 87.19 256 SER A C 1
ATOM 2105 O O . SER A 1 256 ? 22.967 -19.743 -20.518 1.00 87.19 256 SER A O 1
ATOM 2107 N N . LYS A 1 257 ? 23.767 -20.080 -18.440 1.00 90.06 257 LYS A N 1
ATOM 2108 C CA . LYS A 1 257 ? 22.968 -21.286 -18.140 1.00 90.06 257 LYS A CA 1
ATOM 2109 C C . LYS A 1 257 ? 21.543 -20.959 -17.702 1.00 90.06 257 LYS A C 1
ATOM 2111 O O . LYS A 1 257 ? 20.675 -21.826 -17.737 1.00 90.06 257 LYS A O 1
ATOM 2116 N N . ALA A 1 258 ? 21.310 -19.719 -17.286 1.00 91.38 258 ALA A N 1
ATOM 2117 C CA . ALA A 1 258 ? 20.025 -19.235 -16.810 1.00 91.38 258 ALA A CA 1
ATOM 2118 C C . ALA A 1 258 ? 19.130 -18.697 -17.938 1.00 91.38 258 ALA A C 1
ATOM 2120 O O . ALA A 1 258 ? 18.009 -18.265 -17.673 1.00 91.38 258 ALA A O 1
ATOM 2121 N N . VAL A 1 259 ? 19.590 -18.725 -19.193 1.00 92.56 259 VAL A N 1
ATOM 2122 C CA . VAL A 1 259 ? 18.849 -18.204 -20.344 1.00 92.56 259 VAL A CA 1
ATOM 2123 C C . VAL A 1 259 ? 18.725 -19.228 -21.467 1.00 92.56 259 VAL A C 1
ATOM 2125 O O . VAL A 1 259 ? 19.562 -20.107 -21.649 1.00 92.56 259 VAL A O 1
ATOM 2128 N N . THR A 1 260 ? 17.692 -19.063 -22.285 1.00 91.25 260 THR A N 1
ATOM 2129 C CA . THR A 1 260 ? 17.623 -19.649 -23.629 1.00 91.25 260 THR A CA 1
ATOM 2130 C C . THR A 1 260 ? 17.671 -18.523 -24.651 1.00 91.25 260 THR A C 1
ATOM 2132 O O . THR A 1 260 ? 17.250 -17.405 -24.357 1.00 91.25 260 THR A O 1
ATOM 2135 N N . SER A 1 261 ? 18.216 -18.779 -25.839 1.00 88.25 261 SER A N 1
ATOM 2136 C CA . S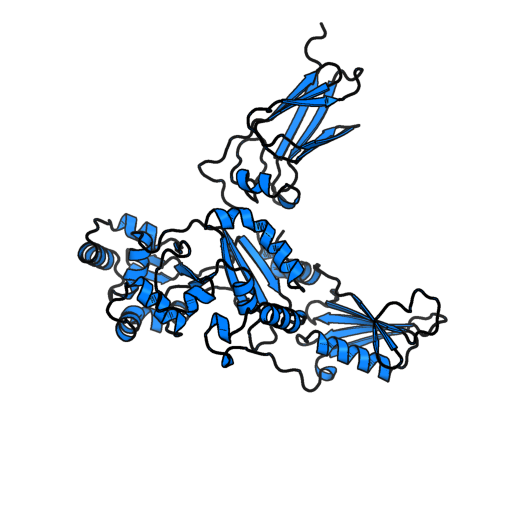ER A 1 261 ? 18.361 -17.746 -26.866 1.00 88.25 261 SER A CA 1
ATOM 2137 C C . SER A 1 261 ? 17.903 -18.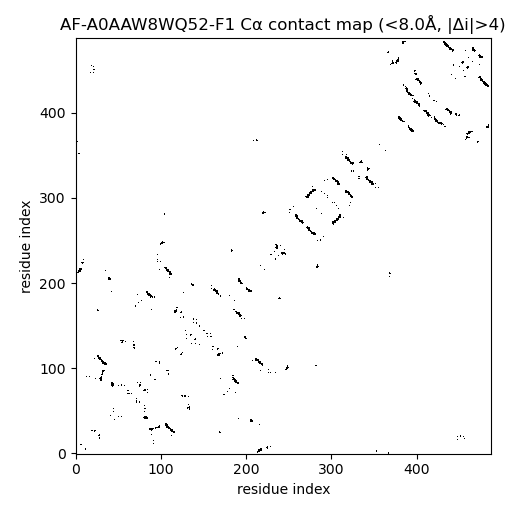235 -28.234 1.00 88.25 261 SER A C 1
ATOM 2139 O O . SER A 1 261 ? 18.139 -19.384 -28.610 1.00 88.25 261 SER A O 1
ATOM 2141 N N . LYS A 1 262 ? 17.251 -17.347 -28.984 1.00 87.25 262 LYS A N 1
ATOM 2142 C CA . LYS A 1 262 ? 16.870 -17.549 -30.383 1.00 87.25 262 LYS A CA 1
ATOM 2143 C C . LYS A 1 262 ? 17.280 -16.318 -31.180 1.00 87.25 262 LYS A C 1
ATOM 2145 O O . LYS A 1 262 ? 16.946 -15.204 -30.793 1.00 87.25 262 LYS A O 1
ATOM 2150 N N . PHE A 1 263 ? 17.987 -16.520 -32.287 1.00 83.56 263 PHE A N 1
ATOM 2151 C CA . PHE A 1 263 ? 18.455 -15.437 -33.151 1.00 83.56 263 PHE A CA 1
ATOM 2152 C C . PHE A 1 263 ? 17.841 -15.557 -34.541 1.00 83.56 263 PHE A C 1
ATOM 2154 O O . PHE A 1 263 ? 17.937 -16.613 -35.168 1.00 83.56 263 PHE A O 1
ATOM 2161 N N . ASP A 1 264 ? 17.269 -14.460 -35.026 1.00 75.00 264 ASP A N 1
ATOM 2162 C CA . ASP A 1 264 ? 16.745 -14.346 -36.381 1.00 75.00 264 ASP A CA 1
ATOM 2163 C C . ASP A 1 264 ? 17.733 -13.539 -37.240 1.00 75.00 264 ASP A C 1
ATOM 2165 O O . ASP A 1 264 ? 18.145 -12.429 -36.882 1.00 75.00 264 ASP A O 1
ATOM 2169 N N . LYS A 1 265 ? 18.113 -14.087 -38.401 1.00 63.03 265 LYS A N 1
ATOM 2170 C CA . LYS A 1 265 ? 18.947 -13.377 -39.383 1.00 63.03 265 LYS A CA 1
ATOM 2171 C C . LYS A 1 265 ? 18.096 -12.343 -40.116 1.00 63.03 265 LYS A C 1
ATOM 2173 O O . LYS A 1 265 ? 17.168 -12.718 -40.831 1.00 63.03 265 LYS A O 1
ATOM 2178 N N . VAL A 1 266 ? 18.425 -11.055 -39.999 1.00 61.28 266 VAL A N 1
ATOM 2179 C CA . VAL A 1 266 ? 17.763 -10.008 -40.792 1.00 61.28 266 VAL A CA 1
ATOM 2180 C C . VAL A 1 266 ? 18.587 -9.732 -42.049 1.00 61.28 266 VAL A C 1
ATOM 2182 O O . VAL A 1 266 ? 19.759 -9.369 -41.986 1.00 61.28 266 VAL A O 1
ATOM 2185 N N . VAL A 1 267 ? 17.965 -9.899 -43.217 1.00 52.19 267 VAL A N 1
ATOM 2186 C CA . VAL A 1 267 ? 18.593 -9.700 -44.533 1.00 52.19 267 VAL A CA 1
ATOM 2187 C C . VAL A 1 267 ? 18.606 -8.204 -44.866 1.00 52.19 267 VAL A C 1
ATOM 2189 O O . VAL A 1 267 ? 17.761 -7.701 -45.597 1.00 52.19 267 VAL A O 1
ATOM 2192 N N . SER A 1 268 ? 19.532 -7.456 -44.270 1.00 59.41 268 SER A N 1
ATOM 2193 C CA . SER A 1 268 ? 19.788 -6.051 -44.611 1.00 59.41 268 SER A CA 1
ATOM 2194 C C . SER A 1 268 ? 21.233 -5.894 -45.097 1.00 59.41 268 SER A C 1
ATOM 2196 O O . SER A 1 268 ? 22.094 -6.681 -44.718 1.00 59.41 268 SER A O 1
ATOM 2198 N N . GLY A 1 269 ? 21.522 -4.877 -45.919 1.00 57.97 269 GLY A N 1
ATOM 2199 C CA . GLY A 1 269 ? 22.895 -4.581 -46.374 1.00 57.97 269 GLY A CA 1
ATOM 2200 C C . GLY A 1 269 ? 23.876 -4.244 -45.237 1.00 57.97 269 GLY A C 1
ATOM 2201 O O . GLY A 1 269 ? 25.085 -4.328 -45.423 1.00 57.97 269 GLY A O 1
ATOM 2202 N N . TYR A 1 270 ? 23.348 -3.918 -44.057 1.00 57.91 270 TYR A N 1
ATOM 2203 C CA . TYR A 1 270 ? 24.060 -3.862 -42.781 1.00 57.91 270 TYR A CA 1
ATOM 2204 C C . TYR A 1 270 ? 23.842 -5.196 -42.061 1.00 57.91 270 TYR A C 1
ATOM 2206 O O . TYR A 1 270 ? 22.700 -5.668 -42.042 1.00 57.91 270 TYR A O 1
ATOM 2214 N N . LYS A 1 271 ? 24.875 -5.795 -41.452 1.00 67.62 271 LYS A N 1
ATOM 2215 C CA . LYS A 1 271 ? 24.758 -7.057 -40.685 1.00 67.62 271 LYS A CA 1
ATOM 2216 C C . LYS A 1 271 ? 23.959 -6.834 -39.392 1.00 67.62 271 LYS A C 1
ATOM 2218 O O . LYS A 1 271 ? 24.528 -6.753 -38.307 1.00 67.62 271 LYS A O 1
ATOM 2223 N N . LYS A 1 272 ? 22.648 -6.639 -39.546 1.00 75.62 272 LYS A N 1
ATOM 2224 C CA . LYS A 1 272 ? 21.664 -6.402 -38.492 1.00 75.62 272 LYS A CA 1
ATOM 2225 C C . LYS A 1 272 ? 21.121 -7.741 -38.040 1.00 75.62 272 LYS A C 1
ATOM 2227 O O . LYS A 1 272 ? 20.562 -8.477 -38.848 1.00 75.62 272 LYS A O 1
ATOM 2232 N N . GLU A 1 273 ? 21.212 -8.018 -36.753 1.00 81.81 273 GLU A N 1
ATOM 2233 C CA . GLU A 1 273 ? 20.647 -9.232 -36.180 1.00 81.81 273 GLU A CA 1
ATOM 2234 C C . GLU A 1 273 ? 19.730 -8.930 -34.997 1.00 81.81 273 GLU A C 1
ATOM 2236 O O . GLU A 1 273 ? 19.853 -7.898 -34.328 1.00 81.81 273 GLU A O 1
ATOM 2241 N N . LYS A 1 274 ? 18.768 -9.829 -34.768 1.00 85.88 274 LYS A N 1
ATOM 2242 C CA . LYS A 1 274 ? 17.846 -9.763 -33.634 1.00 85.88 274 LYS A CA 1
ATOM 2243 C C . LYS A 1 274 ? 17.936 -11.049 -32.829 1.00 85.88 274 LYS A C 1
ATOM 2245 O O . LYS A 1 274 ? 17.871 -12.136 -33.398 1.00 85.88 274 LYS A O 1
ATOM 2250 N N . GLY A 1 275 ? 18.075 -10.916 -31.516 1.00 89.38 275 GLY A N 1
ATOM 2251 C CA . GLY A 1 275 ? 18.068 -12.023 -30.569 1.00 89.38 275 GLY A CA 1
ATOM 2252 C C . GLY A 1 275 ? 16.950 -11.867 -29.549 1.00 89.38 275 GLY A C 1
ATOM 2253 O O . GLY A 1 275 ? 16.776 -10.793 -28.983 1.00 89.38 275 GLY A O 1
ATOM 2254 N N . VAL A 1 276 ? 16.214 -12.943 -29.295 1.00 91.69 276 VAL A N 1
ATOM 2255 C CA . VAL A 1 276 ? 15.326 -13.078 -28.137 1.00 91.69 276 VAL A CA 1
ATOM 2256 C C . VAL A 1 276 ? 16.046 -13.929 -27.102 1.00 91.69 276 VAL A C 1
ATOM 2258 O O . VAL A 1 276 ? 16.438 -15.060 -27.398 1.00 91.69 276 VAL A O 1
ATOM 2261 N N . ILE A 1 277 ? 16.218 -13.385 -25.902 1.00 92.88 277 ILE A N 1
ATOM 2262 C CA . ILE A 1 277 ? 16.844 -14.041 -24.757 1.00 92.88 277 ILE A CA 1
ATOM 2263 C C . ILE A 1 277 ? 15.769 -14.243 -23.690 1.00 92.88 277 ILE A C 1
ATOM 2265 O O . ILE A 1 277 ? 15.227 -13.277 -23.161 1.00 92.88 277 ILE A O 1
ATOM 2269 N N . VAL A 1 278 ? 15.443 -15.495 -23.378 1.00 92.94 278 VAL A N 1
ATOM 2270 C CA . VAL A 1 278 ? 14.418 -15.844 -22.387 1.00 92.94 278 VAL A CA 1
ATOM 2271 C C . VAL A 1 278 ? 15.087 -16.357 -21.119 1.00 92.94 278 VAL A C 1
ATOM 2273 O O . VAL A 1 278 ? 15.635 -17.467 -21.104 1.00 92.94 278 VAL A O 1
ATOM 2276 N N . ALA A 1 279 ? 15.011 -15.562 -20.058 1.00 91.88 279 ALA A N 1
ATOM 2277 C CA . ALA A 1 279 ? 15.518 -15.889 -18.738 1.00 91.88 279 ALA A CA 1
ATOM 2278 C C . ALA A 1 279 ? 14.626 -16.938 -1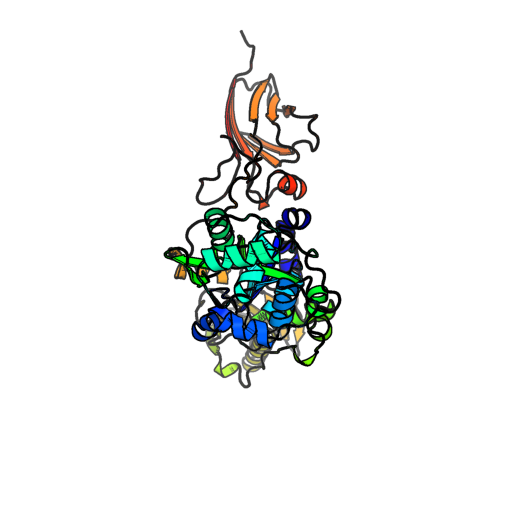8.056 1.00 91.88 279 ALA A C 1
ATOM 2280 O O . ALA A 1 279 ? 13.414 -16.760 -17.913 1.00 91.88 279 ALA A O 1
ATOM 2281 N N . GLN A 1 280 ? 15.235 -18.060 -17.672 1.00 92.62 280 GLN A N 1
ATOM 2282 C CA . GLN A 1 280 ? 14.588 -19.175 -16.972 1.00 92.62 280 GLN A CA 1
ATOM 2283 C C . GLN A 1 280 ? 14.426 -18.910 -15.470 1.00 92.62 280 GLN A C 1
ATOM 2285 O O . GLN A 1 280 ? 13.628 -19.574 -14.817 1.00 92.62 280 GLN A O 1
ATOM 2290 N N . THR A 1 281 ? 15.176 -17.942 -14.950 1.00 91.94 281 THR A N 1
ATOM 2291 C CA . THR A 1 281 ? 15.101 -17.395 -13.592 1.00 91.94 281 THR A CA 1
ATOM 2292 C C . THR A 1 281 ? 15.155 -15.869 -13.678 1.00 91.94 281 THR A C 1
ATOM 2294 O O . THR A 1 281 ? 15.539 -15.336 -14.722 1.00 91.94 281 THR A O 1
ATOM 2297 N N . LEU A 1 282 ? 14.786 -15.165 -12.608 1.00 92.75 282 LEU A N 1
ATOM 2298 C CA . LEU A 1 282 ? 14.904 -13.708 -12.562 1.00 92.75 282 LEU A CA 1
ATOM 2299 C C . LEU A 1 282 ? 16.381 -13.298 -12.519 1.00 92.75 282 LEU A C 1
ATOM 2301 O O . LEU A 1 282 ? 17.179 -13.855 -11.759 1.00 92.75 282 LEU A O 1
ATOM 2305 N N . LEU A 1 283 ? 16.737 -12.333 -13.363 1.00 94.38 283 LEU A N 1
ATOM 2306 C CA . LEU A 1 283 ? 18.087 -11.792 -13.495 1.00 94.38 283 LEU A CA 1
ATOM 2307 C C . LEU A 1 283 ? 18.097 -10.353 -13.003 1.00 94.38 283 LEU A C 1
ATOM 2309 O O . LEU A 1 283 ? 17.116 -9.638 -13.165 1.00 94.38 283 LEU A O 1
ATOM 2313 N N . LYS A 1 284 ? 19.197 -9.924 -12.402 1.00 95.25 284 LYS A N 1
ATOM 2314 C CA . LYS A 1 284 ? 19.401 -8.526 -12.053 1.00 95.25 284 LYS A CA 1
ATOM 2315 C C . LYS A 1 284 ? 19.651 -7.722 -13.317 1.00 95.25 284 LYS A C 1
ATOM 2317 O O . LYS A 1 284 ? 20.118 -8.253 -14.329 1.00 95.25 284 LYS A O 1
ATOM 2322 N N . LYS A 1 285 ? 19.402 -6.419 -13.247 1.00 93.44 285 LYS A N 1
ATOM 2323 C CA . LYS A 1 285 ? 19.674 -5.516 -14.361 1.00 93.44 285 LYS A CA 1
ATOM 2324 C C . LYS A 1 285 ? 21.108 -5.634 -14.882 1.00 93.44 285 LYS A C 1
ATOM 2326 O O . LYS A 1 285 ? 21.276 -5.895 -16.070 1.00 93.44 285 LYS A O 1
ATOM 2331 N N . HIS A 1 286 ? 22.128 -5.549 -14.027 1.00 93.31 286 HIS A N 1
ATOM 2332 C CA . HIS A 1 286 ? 23.520 -5.642 -14.488 1.00 93.31 286 HIS A CA 1
ATOM 2333 C C . HIS A 1 286 ? 23.866 -7.012 -15.087 1.00 93.31 286 HIS A C 1
ATOM 2335 O O . HIS A 1 286 ? 24.602 -7.077 -16.064 1.00 93.31 286 HIS A O 1
ATOM 2341 N N . GLU A 1 287 ? 23.272 -8.104 -14.594 1.00 95.81 287 GLU A N 1
ATOM 2342 C CA . GLU A 1 287 ? 23.458 -9.442 -15.176 1.00 95.81 287 GLU A CA 1
ATOM 2343 C C . GLU A 1 287 ? 22.934 -9.514 -16.621 1.00 95.81 287 GLU A C 1
ATOM 2345 O O . GLU A 1 287 ? 23.550 -10.143 -17.487 1.00 95.81 287 GLU A O 1
ATOM 2350 N N . LEU A 1 288 ? 21.802 -8.856 -16.903 1.00 93.88 288 LEU A N 1
ATOM 2351 C CA . LEU A 1 288 ? 21.257 -8.736 -18.258 1.00 93.88 288 LEU A CA 1
ATOM 2352 C C . LEU A 1 288 ? 22.176 -7.884 -19.143 1.00 93.88 288 LEU A C 1
ATOM 2354 O O . LEU A 1 288 ? 22.447 -8.245 -20.293 1.00 93.88 288 LEU A O 1
ATOM 2358 N N . GLU A 1 289 ? 22.661 -6.760 -18.617 1.00 92.44 289 GLU A N 1
ATOM 2359 C CA . GLU A 1 289 ? 23.592 -5.849 -19.291 1.00 92.44 289 GLU A CA 1
ATOM 2360 C C . GLU A 1 289 ? 24.897 -6.545 -19.696 1.00 92.44 289 GLU A C 1
ATOM 2362 O O . GLU A 1 289 ? 25.295 -6.497 -20.867 1.00 92.44 289 GLU A O 1
ATOM 2367 N N . ASP A 1 290 ? 25.513 -7.265 -18.760 1.00 93.19 290 ASP A N 1
ATOM 2368 C CA . ASP A 1 290 ? 26.749 -8.016 -18.970 1.00 93.19 290 ASP A CA 1
ATOM 2369 C C . ASP A 1 290 ? 26.556 -9.155 -19.973 1.00 93.19 290 ASP A C 1
ATOM 2371 O O . ASP A 1 290 ? 27.398 -9.376 -20.855 1.00 93.19 290 ASP A O 1
ATOM 2375 N N . LEU A 1 291 ? 25.420 -9.856 -19.899 1.00 94.56 291 LEU A N 1
ATOM 2376 C CA . LEU A 1 291 ? 25.080 -10.894 -20.864 1.00 94.56 291 LEU A CA 1
ATOM 2377 C C . LEU A 1 291 ? 24.939 -10.321 -22.276 1.00 94.56 291 LEU A C 1
ATOM 2379 O O . LEU A 1 291 ? 25.453 -10.903 -23.235 1.00 94.56 291 LEU A O 1
ATOM 2383 N N . GLY A 1 292 ? 24.272 -9.177 -22.420 1.00 92.81 292 GLY A N 1
ATOM 2384 C CA . GLY A 1 292 ? 24.115 -8.525 -23.713 1.00 92.81 292 GLY A CA 1
ATOM 2385 C C . GLY A 1 292 ? 25.444 -8.068 -24.307 1.00 92.81 292 GLY A C 1
ATOM 2386 O O . GLY A 1 292 ? 25.700 -8.321 -25.488 1.00 92.81 292 GLY A O 1
ATOM 2387 N N . TYR A 1 293 ? 26.337 -7.508 -23.483 1.00 92.62 293 TYR A N 1
ATOM 2388 C CA . TYR A 1 293 ? 27.695 -7.164 -23.908 1.00 92.62 293 TYR A CA 1
ATOM 2389 C C . TYR A 1 293 ? 28.480 -8.399 -24.362 1.00 92.62 293 TYR A C 1
ATOM 2391 O O . TYR A 1 293 ? 29.097 -8.388 -25.432 1.00 92.62 293 TYR A O 1
ATOM 2399 N N . LYS A 1 294 ? 28.427 -9.488 -23.582 1.00 92.69 294 LYS A N 1
ATOM 2400 C CA . LYS A 1 294 ? 29.072 -10.765 -23.920 1.00 92.69 294 LYS A CA 1
ATOM 2401 C C . LYS A 1 294 ? 28.585 -11.284 -25.274 1.00 92.69 294 LYS A C 1
ATOM 2403 O O . LYS A 1 294 ? 29.410 -11.591 -26.132 1.00 92.69 294 LYS A O 1
ATOM 2408 N N . ILE A 1 295 ? 27.270 -11.308 -25.506 1.00 92.00 295 ILE A N 1
ATOM 2409 C CA . ILE A 1 295 ? 26.685 -11.740 -26.783 1.00 92.00 295 ILE A CA 1
ATOM 2410 C C . ILE A 1 295 ? 27.154 -10.831 -27.929 1.00 92.00 295 ILE A C 1
ATOM 2412 O O . ILE A 1 295 ? 27.622 -11.336 -28.949 1.00 92.00 295 ILE A O 1
ATOM 2416 N N . ALA A 1 296 ? 27.075 -9.506 -27.775 1.00 89.88 296 ALA A N 1
ATOM 2417 C CA . ALA A 1 296 ? 27.493 -8.562 -28.813 1.00 89.88 296 ALA A CA 1
ATOM 2418 C C . ALA A 1 296 ? 28.975 -8.737 -29.193 1.00 89.88 296 ALA A C 1
ATOM 2420 O O . ALA A 1 296 ? 29.326 -8.788 -30.378 1.00 89.88 296 ALA A O 1
ATOM 2421 N N . ARG A 1 297 ? 29.845 -8.899 -28.189 1.00 91.06 297 ARG A N 1
ATOM 2422 C CA . ARG A 1 297 ? 31.280 -9.145 -28.371 1.00 91.06 297 ARG A CA 1
ATOM 2423 C C . ARG A 1 297 ? 31.555 -10.461 -29.095 1.00 91.06 297 ARG A C 1
ATOM 2425 O O . ARG A 1 297 ? 32.394 -10.487 -29.995 1.00 91.06 297 ARG A O 1
ATOM 2432 N N . ASP A 1 298 ? 30.875 -11.534 -28.703 1.00 90.44 298 ASP A N 1
ATOM 2433 C CA . ASP A 1 298 ? 31.136 -12.876 -29.221 1.00 90.44 298 ASP A CA 1
ATOM 2434 C C . ASP A 1 298 ? 30.621 -13.033 -30.665 1.00 90.44 298 ASP A C 1
ATOM 2436 O O . ASP A 1 298 ? 31.296 -13.646 -31.495 1.00 90.44 298 ASP A O 1
ATOM 2440 N N . ARG A 1 299 ? 29.478 -12.413 -31.002 1.00 86.81 299 ARG A N 1
ATOM 2441 C CA . ARG A 1 299 ? 28.909 -12.442 -32.363 1.00 86.81 299 ARG A CA 1
ATOM 2442 C C . ARG A 1 299 ? 29.629 -11.526 -33.351 1.00 86.81 299 ARG A C 1
ATOM 2444 O O . ARG A 1 299 ? 29.732 -11.862 -34.528 1.00 86.81 299 ARG A O 1
ATOM 2451 N N . LYS A 1 300 ? 30.151 -10.385 -32.880 1.00 80.12 300 LYS A N 1
ATOM 2452 C CA . LYS A 1 300 ? 30.826 -9.361 -33.707 1.00 80.12 300 LYS A CA 1
ATOM 2453 C C . LYS A 1 300 ? 29.940 -8.775 -34.816 1.00 80.12 300 LYS A C 1
ATOM 2455 O O . LYS A 1 300 ? 30.464 -8.285 -35.822 1.00 80.12 300 LYS A O 1
ATOM 2460 N N . ASP A 1 301 ? 28.623 -8.800 -34.628 1.00 83.50 301 ASP A N 1
ATOM 2461 C CA . ASP A 1 301 ? 27.670 -8.159 -35.532 1.00 83.50 301 ASP A CA 1
ATOM 2462 C C . ASP A 1 301 ? 27.921 -6.648 -35.599 1.00 83.50 301 ASP A C 1
ATOM 2464 O O . ASP A 1 301 ? 28.389 -6.027 -34.638 1.00 83.50 301 ASP A O 1
ATOM 2468 N N . GLU A 1 302 ? 27.626 -6.047 -36.752 1.00 83.31 302 GLU A N 1
ATOM 2469 C CA . GLU A 1 302 ? 27.729 -4.593 -36.917 1.00 83.31 302 GLU A CA 1
ATOM 2470 C C . GLU A 1 302 ? 26.653 -3.887 -36.084 1.00 83.31 302 GLU A C 1
ATOM 2472 O O . GLU A 1 302 ? 26.915 -2.840 -35.486 1.00 83.31 302 GLU A O 1
ATOM 2477 N N . MET A 1 303 ? 25.460 -4.492 -36.031 1.00 85.69 303 MET A N 1
ATOM 2478 C CA . MET A 1 303 ? 24.309 -4.032 -35.265 1.00 85.69 303 MET A CA 1
ATOM 2479 C C . MET A 1 303 ? 23.530 -5.232 -34.712 1.00 85.69 303 MET A C 1
ATOM 2481 O O . MET A 1 303 ? 23.153 -6.130 -35.465 1.00 85.69 303 MET A O 1
ATOM 2485 N N . LEU A 1 304 ? 23.219 -5.215 -33.420 1.00 88.31 304 LEU A N 1
ATOM 2486 C CA . LEU A 1 304 ? 22.508 -6.291 -32.734 1.00 88.31 304 LEU A CA 1
ATOM 2487 C C . LEU A 1 304 ? 21.434 -5.712 -31.813 1.00 88.31 304 LEU A C 1
ATOM 2489 O O . LEU A 1 304 ? 21.713 -4.858 -30.978 1.00 88.31 304 LEU A O 1
ATOM 2493 N N . THR A 1 305 ? 20.197 -6.185 -31.949 1.00 90.38 305 THR A N 1
ATOM 2494 C CA . THR A 1 305 ? 19.119 -5.908 -30.987 1.00 90.38 305 THR A CA 1
ATOM 2495 C C . THR A 1 305 ? 18.831 -7.164 -30.179 1.00 90.38 305 THR A C 1
ATOM 2497 O O . THR A 1 305 ? 18.559 -8.215 -30.756 1.00 90.38 305 THR A O 1
ATOM 2500 N N . LEU A 1 306 ? 18.871 -7.053 -28.856 1.00 92.06 306 LEU A N 1
ATOM 2501 C CA . LEU A 1 306 ? 18.561 -8.123 -27.918 1.00 92.06 306 LEU A CA 1
ATOM 2502 C C . LEU A 1 306 ? 17.307 -7.767 -27.127 1.00 92.06 306 LEU A C 1
ATOM 2504 O O . LEU A 1 306 ? 17.248 -6.723 -26.483 1.00 92.06 306 LEU A O 1
ATOM 2508 N N . TRP A 1 307 ? 16.323 -8.654 -27.172 1.00 91.88 307 TRP A N 1
ATOM 2509 C CA . TRP A 1 307 ? 15.100 -8.586 -26.386 1.00 91.88 307 TRP A CA 1
ATOM 2510 C C . TRP A 1 307 ? 15.176 -9.594 -25.247 1.00 91.88 307 TRP A C 1
ATOM 2512 O O . TRP A 1 307 ? 15.190 -10.800 -25.493 1.00 91.88 307 TRP A O 1
ATOM 2522 N N . PHE A 1 308 ? 15.225 -9.104 -24.013 1.00 91.31 308 PHE A N 1
ATOM 2523 C CA . PHE A 1 308 ? 15.253 -9.929 -22.812 1.00 91.31 308 PHE A CA 1
ATOM 2524 C C . PHE A 1 308 ? 13.839 -10.108 -22.273 1.00 91.31 308 PHE A C 1
ATOM 2526 O O . PHE A 1 308 ? 13.113 -9.131 -22.095 1.00 91.31 308 PHE A O 1
ATOM 2533 N N . ARG A 1 309 ? 13.451 -11.358 -22.022 1.00 89.88 309 ARG A N 1
ATOM 2534 C CA . ARG A 1 309 ? 12.105 -11.752 -21.585 1.00 89.88 309 ARG A CA 1
ATOM 2535 C C . ARG A 1 309 ? 12.183 -12.733 -20.426 1.00 89.88 309 ARG A C 1
ATOM 2537 O O . ARG A 1 309 ? 13.171 -13.455 -20.295 1.00 89.88 309 ARG A O 1
ATOM 2544 N N . ARG A 1 310 ? 11.121 -12.820 -19.629 1.00 88.94 310 ARG A N 1
ATOM 2545 C CA . ARG A 1 310 ? 10.971 -13.871 -18.611 1.00 88.94 310 ARG A CA 1
ATOM 2546 C C . ARG A 1 310 ? 10.318 -15.105 -19.229 1.00 88.94 310 ARG A C 1
ATOM 2548 O O . ARG A 1 310 ? 9.482 -14.980 -20.118 1.00 88.94 310 ARG A O 1
ATOM 2555 N N . LYS A 1 311 ? 10.651 -16.299 -18.730 1.00 87.38 311 LYS A N 1
ATOM 2556 C CA . LYS A 1 311 ? 10.074 -17.577 -19.192 1.00 87.38 311 LYS A CA 1
ATOM 2557 C C . LYS A 1 311 ? 8.545 -17.577 -19.242 1.00 87.38 311 LYS A C 1
ATOM 2559 O O . LYS A 1 311 ? 7.977 -18.063 -20.214 1.00 87.38 311 LYS A O 1
ATOM 2564 N N . ASN A 1 312 ? 7.911 -17.034 -18.207 1.00 81.00 312 ASN A N 1
ATOM 2565 C CA . ASN A 1 312 ? 6.454 -17.027 -18.076 1.00 81.00 312 ASN A CA 1
ATOM 2566 C C . ASN A 1 312 ? 5.794 -15.880 -18.859 1.00 81.00 312 ASN A C 1
ATOM 2568 O O . ASN A 1 312 ? 4.586 -15.885 -19.022 1.00 81.00 312 ASN A O 1
ATOM 2572 N N . PHE A 1 313 ? 6.579 -14.934 -19.388 1.00 78.75 313 PHE A N 1
ATOM 2573 C CA . PHE A 1 313 ? 6.088 -13.770 -20.133 1.00 78.75 313 PHE A CA 1
ATOM 2574 C C . PHE A 1 313 ? 6.820 -13.664 -21.476 1.00 78.75 313 PHE A C 1
ATOM 2576 O O . PHE A 1 313 ? 7.591 -12.728 -21.705 1.00 78.75 313 PHE A O 1
ATOM 2583 N N . PRO A 1 314 ? 6.646 -14.657 -22.370 1.00 69.88 314 PRO A N 1
ATOM 2584 C CA . PRO A 1 314 ? 7.459 -14.796 -23.572 1.00 69.88 314 PRO A CA 1
ATOM 2585 C C . PRO A 1 314 ? 7.201 -13.713 -24.619 1.00 69.88 314 PRO A C 1
ATOM 2587 O O . PRO A 1 314 ? 7.979 -13.640 -25.565 1.00 69.88 314 PRO A O 1
ATOM 2590 N N . ASP A 1 315 ? 6.175 -12.875 -24.461 1.00 76.38 315 ASP A N 1
ATOM 2591 C CA . ASP A 1 315 ? 5.830 -11.788 -25.384 1.00 76.38 315 ASP A CA 1
ATOM 2592 C C . ASP A 1 315 ? 6.118 -10.391 -24.814 1.00 76.38 315 ASP A C 1
ATOM 2594 O O . ASP A 1 315 ? 6.043 -9.397 -25.538 1.00 76.38 315 ASP A O 1
ATOM 2598 N N . VAL A 1 316 ? 6.540 -10.311 -23.547 1.00 78.94 316 VAL A N 1
ATOM 2599 C CA . VAL A 1 316 ? 6.887 -9.058 -22.873 1.00 78.94 316 VAL A CA 1
ATOM 2600 C C . VAL A 1 316 ? 8.401 -8.948 -22.747 1.00 78.94 316 VAL A C 1
ATOM 2602 O O . VAL A 1 316 ? 9.069 -9.767 -22.115 1.00 78.94 316 VAL A O 1
ATOM 2605 N N . ASN A 1 317 ? 8.956 -7.899 -23.351 1.00 84.38 317 ASN A N 1
ATOM 2606 C CA . ASN A 1 317 ? 10.346 -7.524 -23.116 1.00 84.38 317 ASN A CA 1
ATOM 2607 C C . ASN A 1 317 ? 10.452 -6.822 -21.760 1.00 84.38 317 ASN A C 1
ATOM 2609 O O . ASN A 1 317 ? 9.723 -5.864 -21.528 1.00 84.38 317 ASN A O 1
ATOM 2613 N N . VAL A 1 318 ? 11.362 -7.281 -20.904 1.00 85.81 318 VAL A N 1
ATOM 2614 C CA . VAL A 1 318 ? 11.751 -6.582 -19.669 1.00 85.81 318 VAL A CA 1
ATOM 2615 C C . VAL A 1 318 ? 12.830 -5.544 -19.970 1.00 85.81 318 VAL A C 1
ATOM 2617 O O . VAL A 1 318 ? 12.786 -4.429 -19.463 1.00 85.81 318 VAL A O 1
ATOM 2620 N N . LEU A 1 319 ? 13.768 -5.895 -20.854 1.00 89.38 319 LEU A N 1
ATOM 2621 C CA . LEU A 1 319 ? 14.835 -5.024 -21.334 1.00 89.38 319 LEU A CA 1
ATOM 2622 C C . LEU A 1 319 ? 15.030 -5.220 -22.833 1.00 89.38 319 LEU A C 1
ATOM 2624 O O . LEU A 1 319 ? 15.072 -6.348 -23.330 1.00 89.38 319 LEU A O 1
ATOM 2628 N N . THR A 1 320 ? 15.239 -4.122 -23.547 1.00 90.50 320 THR A N 1
ATOM 2629 C CA . THR A 1 320 ? 15.765 -4.134 -24.909 1.00 90.50 320 THR A CA 1
ATOM 2630 C C . THR A 1 320 ? 17.145 -3.496 -24.924 1.00 90.50 320 THR A C 1
ATOM 2632 O O . THR A 1 320 ? 17.283 -2.318 -24.608 1.00 90.50 320 THR A O 1
ATOM 2635 N N . GLN A 1 321 ? 18.167 -4.246 -25.339 1.00 91.69 321 GLN A N 1
ATOM 2636 C CA . GLN A 1 321 ? 19.498 -3.693 -25.586 1.00 91.69 321 GLN A CA 1
ATOM 2637 C C . GLN A 1 321 ? 19.772 -3.598 -27.081 1.00 91.69 321 GLN A C 1
ATOM 2639 O O . GLN A 1 321 ? 19.599 -4.558 -27.833 1.00 91.69 321 GLN A O 1
ATOM 2644 N N . PHE A 1 322 ? 20.261 -2.445 -27.506 1.00 89.88 322 PHE A N 1
ATOM 2645 C CA . PHE A 1 322 ? 20.728 -2.192 -28.854 1.00 89.88 322 PHE A CA 1
ATOM 2646 C C . PHE A 1 322 ? 22.237 -1.953 -28.836 1.00 89.88 322 PHE A C 1
ATOM 2648 O O . PHE A 1 322 ? 22.728 -1.066 -28.140 1.00 89.88 322 PHE A O 1
ATOM 2655 N N . TRP A 1 323 ? 22.960 -2.735 -29.630 1.00 89.44 323 TRP A N 1
ATOM 2656 C CA . TRP A 1 323 ? 24.412 -2.717 -29.742 1.00 89.44 323 TRP A CA 1
ATOM 2657 C C . TRP A 1 323 ? 24.828 -2.356 -31.169 1.00 89.44 323 TRP A C 1
ATOM 2659 O O . TRP A 1 323 ? 24.313 -2.921 -32.134 1.00 89.44 323 TRP A O 1
ATOM 2669 N N . SER A 1 324 ? 25.779 -1.433 -31.313 1.00 87.25 324 SER A N 1
ATOM 2670 C CA . SER A 1 324 ? 26.302 -0.968 -32.607 1.00 87.25 324 SER A CA 1
ATOM 2671 C C . SER A 1 324 ? 27.814 -0.765 -32.550 1.00 87.25 324 SER A C 1
ATOM 2673 O O . SER A 1 324 ? 28.337 -0.300 -31.543 1.00 87.25 324 SER A O 1
ATOM 2675 N N . GLN A 1 325 ? 28.535 -1.053 -33.636 1.00 85.88 325 GLN A N 1
ATOM 2676 C CA . GLN A 1 325 ? 29.968 -0.721 -33.760 1.00 85.88 325 GLN A CA 1
ATOM 2677 C C . GLN A 1 325 ? 30.223 0.730 -34.219 1.00 85.88 325 GLN A C 1
ATOM 2679 O O . GLN A 1 325 ? 31.365 1.116 -34.472 1.00 85.88 325 GLN A O 1
ATOM 2684 N N . GLY A 1 326 ? 29.171 1.541 -34.384 1.00 73.19 326 GLY A N 1
ATOM 2685 C CA . GLY A 1 326 ? 29.280 2.961 -34.747 1.00 73.19 326 GLY A CA 1
ATOM 2686 C C . GLY A 1 326 ? 29.652 3.237 -36.212 1.00 73.19 326 GLY A C 1
ATOM 2687 O O . GLY A 1 326 ? 29.874 4.390 -36.581 1.00 73.19 326 GLY A O 1
ATOM 2688 N N . ARG A 1 327 ? 29.703 2.213 -37.075 1.00 64.69 327 ARG A N 1
ATOM 2689 C CA . ARG A 1 327 ? 29.942 2.364 -38.520 1.00 64.69 327 ARG A CA 1
ATOM 2690 C C . ARG A 1 327 ? 28.617 2.709 -39.223 1.00 64.69 327 ARG A C 1
ATOM 2692 O O . ARG A 1 327 ? 27.893 1.826 -39.657 1.00 64.69 327 ARG A O 1
ATOM 2699 N N . GLY A 1 328 ? 28.235 3.989 -39.289 1.00 58.03 328 GLY A N 1
ATOM 2700 C CA . GLY A 1 328 ? 26.977 4.390 -39.947 1.00 58.03 328 GLY A CA 1
ATOM 2701 C C . GLY A 1 328 ? 26.512 5.829 -39.686 1.00 58.03 328 GLY A C 1
ATOM 2702 O O . GLY A 1 328 ? 27.199 6.600 -39.022 1.00 58.03 328 GLY A O 1
ATOM 2703 N N . LYS A 1 329 ? 25.336 6.192 -40.236 1.00 53.91 329 LYS A N 1
ATOM 2704 C CA . LYS A 1 329 ? 24.684 7.515 -40.071 1.00 53.91 329 LYS A CA 1
ATOM 2705 C C . LYS A 1 329 ? 24.513 7.888 -38.585 1.00 53.91 329 LYS A C 1
ATOM 2707 O O . LYS A 1 329 ? 24.320 7.012 -37.750 1.00 53.91 329 LYS A O 1
ATOM 2712 N N . THR A 1 330 ? 24.474 9.188 -38.288 1.00 56.34 330 THR A N 1
ATOM 2713 C CA . THR A 1 330 ? 24.399 9.806 -36.943 1.00 56.34 330 THR A CA 1
ATOM 2714 C C . THR A 1 330 ? 23.288 9.266 -36.031 1.00 56.34 330 THR A C 1
ATOM 2716 O O . THR A 1 330 ? 23.423 9.313 -34.817 1.00 56.34 330 THR A O 1
ATOM 2719 N N . LEU A 1 331 ? 22.218 8.710 -36.610 1.00 54.66 331 LEU A N 1
ATOM 2720 C CA . LEU A 1 331 ? 21.066 8.113 -35.915 1.00 54.66 331 LEU A CA 1
ATOM 2721 C C . LEU A 1 331 ? 21.394 6.876 -35.053 1.00 54.66 331 LEU A C 1
ATOM 2723 O O . LEU A 1 331 ? 20.492 6.359 -34.410 1.00 54.66 331 LEU A O 1
ATOM 2727 N N . TRP A 1 332 ? 22.632 6.368 -35.094 1.00 62.00 332 TRP A N 1
ATOM 2728 C CA . TRP A 1 332 ? 23.048 5.121 -34.428 1.00 62.00 332 TRP A CA 1
ATOM 2729 C C . TRP A 1 332 ? 24.279 5.302 -33.529 1.00 62.00 332 TRP A C 1
ATOM 2731 O O . TRP A 1 332 ? 25.006 4.337 -33.270 1.00 62.00 332 TRP A O 1
ATOM 2741 N N . GLN A 1 333 ? 24.562 6.551 -33.152 1.00 64.62 333 GLN A N 1
ATOM 2742 C CA . GLN A 1 333 ? 25.683 6.939 -32.289 1.00 64.62 333 GLN A CA 1
ATOM 2743 C C . GLN A 1 333 ? 25.220 7.442 -30.912 1.00 64.62 333 GLN A C 1
ATOM 2745 O O . GLN A 1 333 ? 26.050 7.801 -30.082 1.00 64.62 333 GLN A O 1
ATOM 2750 N N . ASP A 1 334 ? 23.912 7.468 -30.663 1.00 72.38 334 ASP A N 1
ATOM 2751 C CA . ASP A 1 334 ? 23.309 7.776 -29.374 1.00 72.38 334 ASP A CA 1
ATOM 2752 C C . ASP A 1 334 ? 23.408 6.564 -28.433 1.00 72.38 334 ASP A C 1
ATOM 2754 O O . ASP A 1 334 ? 22.884 5.487 -28.714 1.00 72.38 334 ASP A O 1
ATOM 2758 N N . GLY A 1 335 ? 24.106 6.721 -27.308 1.00 81.88 335 GLY A N 1
ATOM 2759 C CA . GLY A 1 335 ? 24.252 5.668 -26.303 1.00 81.88 335 GLY A CA 1
ATOM 2760 C C . GLY A 1 335 ? 25.582 5.719 -25.558 1.00 81.88 335 GLY A C 1
ATOM 2761 O O . GLY A 1 335 ? 26.420 6.593 -25.783 1.00 81.88 335 GLY A O 1
ATOM 2762 N N . ASN A 1 336 ? 25.784 4.746 -24.673 1.00 84.94 336 ASN A N 1
ATOM 2763 C CA . ASN A 1 336 ? 26.994 4.622 -23.871 1.00 84.94 336 ASN A CA 1
ATOM 2764 C C . ASN A 1 336 ? 28.046 3.808 -24.629 1.00 84.94 336 ASN A C 1
ATOM 2766 O O . ASN A 1 336 ? 27.786 2.685 -25.066 1.00 84.94 336 ASN A O 1
ATOM 2770 N N . LYS A 1 337 ? 29.253 4.360 -24.789 1.00 85.44 337 LYS A N 1
ATOM 2771 C CA . LYS A 1 337 ? 30.370 3.644 -25.414 1.00 85.44 337 LYS A CA 1
ATOM 2772 C C . LYS A 1 337 ? 30.976 2.643 -24.428 1.00 85.44 337 LYS A C 1
ATOM 2774 O O . LYS A 1 337 ? 31.485 3.038 -23.385 1.00 85.44 337 LYS A O 1
ATOM 2779 N N . ILE A 1 338 ? 30.980 1.365 -24.799 1.00 85.06 338 ILE A N 1
ATOM 2780 C CA . ILE A 1 338 ? 31.523 0.250 -24.016 1.00 85.06 338 ILE A CA 1
ATOM 2781 C C . ILE A 1 338 ? 32.503 -0.520 -24.907 1.00 85.06 338 ILE A C 1
ATOM 2783 O O . ILE A 1 338 ? 32.122 -1.246 -25.829 1.00 85.06 338 ILE A O 1
ATOM 2787 N N . GLY A 1 339 ? 33.800 -0.311 -24.668 1.00 85.06 339 GLY A N 1
ATOM 2788 C CA . GLY A 1 339 ? 34.857 -0.833 -25.533 1.00 85.06 339 GLY A CA 1
ATOM 2789 C C . GLY A 1 339 ? 34.711 -0.328 -26.974 1.00 85.06 339 GLY A C 1
ATOM 2790 O O . GLY A 1 339 ? 34.782 0.876 -27.235 1.00 85.06 339 GLY A O 1
ATOM 2791 N N . GLN A 1 340 ? 34.515 -1.256 -27.914 1.00 81.94 340 GLN A N 1
ATOM 2792 C CA . GLN A 1 340 ? 34.313 -0.951 -29.338 1.00 81.94 340 GLN A CA 1
ATOM 2793 C C . GLN A 1 340 ? 32.840 -0.754 -29.737 1.00 81.94 340 GLN A C 1
ATOM 2795 O O . GLN A 1 340 ? 32.569 -0.465 -30.901 1.00 81.94 340 GLN A O 1
ATOM 2800 N N . PHE A 1 341 ? 31.899 -0.942 -28.810 1.00 86.81 341 PHE A N 1
ATOM 2801 C CA . PHE A 1 341 ? 30.466 -0.884 -29.087 1.00 86.81 341 PHE A CA 1
ATOM 2802 C C . PHE A 1 341 ? 29.812 0.351 -28.457 1.00 86.81 341 PHE A C 1
ATOM 2804 O O . PHE A 1 341 ? 30.320 0.925 -27.496 1.00 86.81 341 PHE A O 1
ATOM 2811 N N . ILE A 1 342 ? 28.664 0.744 -28.997 1.00 83.19 342 ILE A N 1
ATOM 2812 C CA . ILE A 1 342 ? 27.732 1.726 -28.441 1.00 83.19 342 ILE A CA 1
ATOM 2813 C C . ILE A 1 342 ? 26.488 0.952 -28.006 1.00 83.19 342 ILE A C 1
ATOM 2815 O O . ILE A 1 342 ? 25.906 0.232 -28.824 1.00 83.19 342 ILE A O 1
ATOM 2819 N N . ARG A 1 343 ? 26.114 1.081 -26.728 1.00 87.06 343 ARG A N 1
ATOM 2820 C CA . ARG A 1 343 ? 24.927 0.472 -26.121 1.00 87.06 343 ARG A CA 1
ATOM 2821 C C . ARG A 1 343 ? 23.841 1.524 -25.930 1.00 87.06 343 ARG A C 1
ATOM 2823 O O . ARG A 1 343 ? 24.076 2.543 -25.281 1.00 87.06 343 ARG A O 1
ATOM 2830 N N . ARG A 1 344 ? 22.642 1.237 -26.423 1.00 86.62 344 ARG A N 1
ATOM 2831 C CA . ARG A 1 344 ? 21.407 1.934 -26.054 1.00 86.62 344 ARG A CA 1
ATOM 2832 C C . ARG A 1 344 ? 20.457 0.939 -25.403 1.00 86.62 344 ARG A C 1
ATOM 2834 O O . ARG A 1 344 ? 20.374 -0.206 -25.840 1.00 86.62 344 ARG A O 1
ATOM 2841 N N . GLU A 1 345 ? 19.745 1.379 -24.378 1.00 83.75 345 GLU A N 1
ATOM 2842 C CA . GLU A 1 345 ? 18.802 0.543 -23.640 1.00 83.75 345 GLU A CA 1
ATOM 2843 C C . GLU A 1 345 ? 17.420 1.161 -23.671 1.00 83.75 345 GLU A C 1
ATOM 2845 O O . GLU A 1 345 ? 17.271 2.384 -23.660 1.00 83.75 345 GLU A O 1
ATOM 2850 N N . ASP A 1 346 ? 16.425 0.292 -23.728 1.00 79.88 346 ASP A N 1
ATOM 2851 C CA . ASP A 1 346 ? 15.030 0.648 -23.570 1.00 79.88 346 ASP A CA 1
ATOM 2852 C C . ASP A 1 346 ? 14.384 -0.363 -22.625 1.00 79.88 346 ASP A C 1
ATOM 2854 O O . ASP A 1 346 ? 14.225 -1.546 -22.947 1.00 79.88 346 ASP A O 1
ATOM 2858 N N . TRP A 1 347 ? 14.061 0.115 -21.431 1.00 73.62 347 TRP A N 1
ATOM 2859 C CA . TRP A 1 347 ? 13.329 -0.624 -20.413 1.00 73.62 347 TRP A CA 1
ATOM 2860 C C . TRP A 1 347 ? 11.836 -0.331 -20.596 1.00 73.62 347 TRP A C 1
ATOM 2862 O O . TRP A 1 347 ? 11.194 0.299 -19.762 1.00 73.62 347 TRP A O 1
ATOM 2872 N N . SER A 1 348 ? 11.288 -0.726 -21.747 1.00 60.53 348 SER A N 1
ATOM 2873 C CA . SER A 1 348 ? 9.865 -0.587 -22.043 1.00 60.53 348 SER A CA 1
ATOM 2874 C C . SER A 1 348 ? 9.130 -1.867 -21.653 1.00 60.53 348 SER A C 1
ATOM 2876 O O . SER A 1 348 ? 9.422 -2.905 -22.250 1.00 60.53 348 SER A O 1
ATOM 2878 N N . ASN A 1 349 ? 8.182 -1.780 -20.707 1.00 54.06 349 ASN A N 1
ATOM 2879 C CA . ASN A 1 349 ? 6.829 -2.359 -20.775 1.00 54.06 349 ASN A CA 1
ATOM 2880 C C . ASN A 1 349 ? 6.156 -2.414 -19.387 1.00 54.06 349 ASN A C 1
ATOM 2882 O O . ASN A 1 349 ? 6.507 -3.243 -18.554 1.00 54.06 349 ASN A O 1
ATOM 2886 N N . SER A 1 350 ? 5.080 -1.643 -19.204 1.00 52.25 350 SER A N 1
ATOM 2887 C CA . SER A 1 350 ? 4.062 -1.858 -18.155 1.00 52.25 350 SER A CA 1
ATOM 2888 C C . SER A 1 350 ? 3.295 -3.192 -18.319 1.00 52.25 350 SER A C 1
ATOM 2890 O O . SER A 1 350 ? 2.496 -3.562 -17.467 1.00 52.25 350 SER A O 1
ATOM 2892 N N . PHE A 1 351 ? 3.541 -3.922 -19.417 1.00 53.12 351 PHE A N 1
ATOM 2893 C CA . PHE A 1 351 ? 2.794 -5.107 -19.856 1.00 53.12 351 PHE A CA 1
ATOM 2894 C C . PHE A 1 351 ? 3.071 -6.391 -19.065 1.00 53.12 351 PHE A C 1
ATOM 2896 O O . PHE A 1 351 ? 2.339 -7.365 -19.236 1.00 53.12 351 PHE A O 1
ATOM 2903 N N . LEU A 1 352 ? 4.111 -6.432 -18.222 1.00 57.03 352 LEU A N 1
ATOM 2904 C CA . LEU A 1 352 ? 4.371 -7.614 -17.391 1.00 57.03 352 LEU A CA 1
ATOM 2905 C C . LEU A 1 352 ? 3.183 -7.877 -16.452 1.00 57.03 352 LEU A C 1
ATOM 2907 O O . LEU A 1 352 ? 2.743 -9.014 -16.296 1.00 57.03 352 LEU A O 1
ATOM 2911 N N . ILE A 1 353 ? 2.628 -6.793 -15.901 1.00 56.25 353 ILE A N 1
ATOM 2912 C CA . ILE A 1 353 ? 1.420 -6.814 -15.083 1.00 56.25 353 ILE A CA 1
ATOM 2913 C C . ILE A 1 353 ? 0.216 -7.230 -15.930 1.00 56.25 353 ILE A C 1
ATOM 2915 O O . ILE A 1 353 ? -0.464 -8.183 -15.573 1.00 56.25 353 ILE A O 1
ATOM 2919 N N . ASP A 1 354 ? -0.024 -6.601 -17.082 1.00 53.97 354 ASP A N 1
ATOM 2920 C CA . ASP A 1 354 ? -1.194 -6.930 -17.909 1.00 53.97 354 ASP A CA 1
ATOM 2921 C C . ASP A 1 354 ? -1.268 -8.431 -18.254 1.00 53.97 354 ASP A C 1
ATOM 2923 O O . ASP A 1 354 ? -2.346 -9.024 -18.193 1.00 53.97 354 ASP A O 1
ATOM 2927 N N . GLN A 1 355 ? -0.134 -9.083 -18.544 1.00 52.88 355 GLN A N 1
ATOM 2928 C CA . GLN A 1 355 ? -0.104 -10.520 -18.837 1.00 52.88 355 GLN A CA 1
ATOM 2929 C C . GLN A 1 355 ? -0.331 -11.402 -17.591 1.00 52.88 355 GLN A C 1
ATOM 2931 O O . GLN A 1 355 ? -1.115 -12.349 -17.673 1.00 52.88 355 GLN A O 1
ATOM 2936 N N . LEU A 1 356 ? 0.255 -11.061 -16.430 1.00 57.91 356 LEU A N 1
ATOM 2937 C CA . LEU A 1 356 ? -0.083 -11.688 -15.134 1.00 57.91 356 LEU A CA 1
ATOM 2938 C C . LEU A 1 356 ? -1.597 -11.653 -14.872 1.00 57.91 356 LEU A C 1
ATOM 2940 O O . LEU A 1 356 ? -2.170 -12.617 -14.366 1.00 57.91 356 LEU A O 1
ATOM 2944 N N . PHE A 1 357 ? -2.252 -10.552 -15.239 1.00 56.50 357 PHE A N 1
ATOM 2945 C CA . PHE A 1 357 ? -3.689 -10.352 -15.066 1.00 56.50 357 PHE A CA 1
ATOM 2946 C C . PHE A 1 357 ? -4.537 -11.171 -16.039 1.00 56.50 357 PHE A C 1
ATOM 2948 O O . PHE A 1 357 ? -5.543 -11.745 -15.620 1.00 56.50 357 PHE A O 1
ATOM 2955 N N . PHE A 1 358 ? -4.158 -11.247 -17.319 1.00 57.16 358 PHE A N 1
ATOM 2956 C CA . PHE A 1 358 ? -4.869 -12.083 -18.295 1.00 57.16 358 PHE A CA 1
ATOM 2957 C C . PHE A 1 358 ? -4.892 -13.555 -17.869 1.00 57.16 358 PHE A C 1
ATOM 2959 O O . PHE A 1 358 ? -5.909 -14.227 -18.037 1.00 57.16 358 PHE A O 1
ATOM 2966 N N . GLU A 1 359 ? -3.802 -14.035 -17.272 1.00 55.78 359 GLU A N 1
ATOM 2967 C CA . GLU A 1 359 ? -3.660 -15.425 -16.836 1.00 55.78 359 GLU A CA 1
ATOM 2968 C C . GLU A 1 359 ? -4.355 -15.718 -15.488 1.00 55.78 359 GLU A C 1
ATOM 2970 O O . GLU A 1 359 ? -4.696 -16.870 -15.231 1.00 55.78 359 GLU A O 1
ATOM 2975 N N . ASN A 1 360 ? -4.641 -14.696 -14.663 1.00 55.22 360 ASN A N 1
ATOM 2976 C CA . ASN A 1 360 ? -5.292 -14.820 -13.342 1.00 55.22 360 ASN A CA 1
ATOM 2977 C C . ASN A 1 360 ? -6.625 -14.039 -13.238 1.00 55.22 360 ASN A C 1
ATOM 2979 O O . ASN A 1 360 ? -7.020 -13.584 -12.161 1.00 55.22 360 ASN A O 1
ATOM 2983 N N . SER A 1 361 ? -7.322 -13.854 -14.364 1.00 53.62 361 SER A N 1
ATOM 2984 C CA . SER A 1 361 ? -8.468 -12.933 -14.483 1.00 53.62 361 SER A CA 1
ATOM 2985 C C . SER A 1 361 ? -9.658 -13.228 -13.551 1.00 53.62 361 SER A C 1
ATOM 2987 O O . SER A 1 361 ? -10.367 -12.295 -13.164 1.00 53.62 361 SER A O 1
ATOM 2989 N N . ASP A 1 362 ? -9.835 -14.485 -13.131 1.00 50.22 362 ASP A N 1
ATOM 2990 C CA . ASP A 1 362 ? -10.906 -14.908 -12.219 1.00 50.22 362 ASP A CA 1
ATOM 2991 C C . ASP A 1 362 ? -10.654 -14.503 -10.748 1.00 50.22 362 ASP A C 1
ATOM 2993 O O . ASP A 1 362 ? -11.613 -14.296 -10.003 1.00 50.22 362 ASP A O 1
ATOM 2997 N N . GLU A 1 363 ? -9.393 -14.325 -10.318 1.00 49.69 363 GLU A N 1
ATOM 2998 C CA . GLU A 1 363 ? -9.044 -13.889 -8.947 1.00 49.69 363 GLU A CA 1
ATOM 2999 C C . GLU A 1 363 ? -9.118 -12.358 -8.779 1.00 49.69 363 GLU A C 1
ATOM 3001 O O . GLU A 1 363 ? -9.286 -11.843 -7.671 1.00 49.69 363 GLU A O 1
ATOM 3006 N N . ILE A 1 364 ? -9.056 -11.601 -9.879 1.00 51.50 364 ILE A N 1
ATOM 3007 C CA . ILE A 1 364 ? -8.967 -10.136 -9.869 1.00 51.50 364 ILE A CA 1
ATOM 3008 C C . ILE A 1 364 ? -10.301 -9.550 -10.347 1.00 51.50 364 ILE A C 1
ATOM 3010 O O . ILE A 1 364 ? -10.427 -8.927 -11.404 1.00 51.50 364 ILE A O 1
ATOM 3014 N N . SER A 1 365 ? -11.349 -9.752 -9.551 1.00 49.19 365 SER A N 1
ATOM 3015 C CA . SER A 1 365 ? -12.700 -9.270 -9.848 1.00 49.19 365 SER A CA 1
ATOM 3016 C C . SER A 1 365 ? -12.957 -7.865 -9.262 1.00 49.19 365 SER A C 1
ATOM 3018 O O . SER A 1 365 ? -12.902 -7.673 -8.053 1.00 49.19 365 SER A O 1
ATOM 3020 N N . ARG A 1 366 ? -13.314 -6.908 -10.137 1.00 54.53 366 ARG A N 1
ATOM 3021 C CA . ARG A 1 366 ? -13.766 -5.509 -9.885 1.00 54.53 366 ARG A CA 1
ATOM 3022 C C . ARG A 1 366 ? -12.713 -4.493 -9.382 1.00 54.53 366 ARG A C 1
ATOM 3024 O O . ARG A 1 366 ? -11.781 -4.854 -8.673 1.00 54.53 366 ARG A O 1
ATOM 3031 N N . PRO A 1 367 ? -12.804 -3.204 -9.789 1.00 59.28 367 PRO A N 1
ATOM 3032 C CA . PRO A 1 367 ? -11.943 -2.158 -9.237 1.00 59.28 367 PRO A CA 1
ATOM 3033 C C . PRO A 1 367 ? -12.163 -2.074 -7.721 1.00 59.28 367 PRO A C 1
ATOM 3035 O O . PRO A 1 367 ? -13.312 -2.067 -7.273 1.00 59.28 367 PRO A O 1
ATOM 3038 N N . LYS A 1 368 ? -11.082 -2.023 -6.933 1.00 71.12 368 LYS A N 1
ATOM 3039 C CA . LYS A 1 368 ? -11.172 -1.751 -5.495 1.00 71.12 368 LYS A CA 1
ATOM 3040 C C . LYS A 1 368 ? -11.501 -0.271 -5.337 1.00 71.12 368 LYS A C 1
ATOM 3042 O O . LYS A 1 368 ? -10.639 0.573 -5.534 1.00 71.12 368 LYS A O 1
ATOM 3047 N N . ILE A 1 369 ? -12.769 0.016 -5.074 1.00 79.00 369 ILE A N 1
ATOM 3048 C CA . ILE A 1 369 ? -13.293 1.375 -4.951 1.00 79.00 369 ILE A CA 1
ATOM 3049 C C . ILE A 1 369 ? -13.518 1.667 -3.474 1.00 79.00 369 ILE A C 1
ATOM 3051 O O . ILE A 1 369 ? -14.095 0.840 -2.759 1.00 79.00 369 ILE A O 1
ATOM 3055 N N . LEU A 1 370 ? -13.109 2.847 -3.014 1.00 85.44 370 LEU A N 1
ATOM 3056 C CA . LEU A 1 370 ? -13.411 3.289 -1.657 1.00 85.44 370 LEU A CA 1
ATOM 3057 C C . LEU A 1 370 ? -14.931 3.376 -1.441 1.00 85.44 370 LEU A C 1
ATOM 3059 O O . LEU A 1 370 ? -15.663 3.844 -2.319 1.00 85.44 370 LEU A O 1
ATOM 3063 N N . PRO A 1 371 ? -15.456 2.940 -0.285 1.00 85.88 371 PRO A N 1
ATOM 3064 C CA . PRO A 1 371 ? -16.867 3.131 0.017 1.00 85.88 371 PRO A CA 1
ATOM 3065 C C . PRO A 1 371 ? -17.186 4.627 0.083 1.00 85.88 371 PRO A C 1
ATOM 3067 O O . PRO A 1 371 ? -16.378 5.422 0.560 1.00 85.88 371 PRO A O 1
ATOM 3070 N N . GLN A 1 372 ? -18.376 5.005 -0.387 1.00 89.50 372 GLN A N 1
ATOM 3071 C CA . GLN A 1 372 ? -18.853 6.382 -0.265 1.00 89.50 372 GLN A CA 1
ATOM 3072 C C . GLN A 1 372 ? -18.909 6.790 1.212 1.00 89.50 372 GLN A C 1
ATOM 3074 O O . GLN A 1 372 ? -19.394 6.024 2.051 1.00 89.50 372 GLN A O 1
ATOM 3079 N N . THR A 1 373 ? -18.409 7.983 1.530 1.00 90.50 373 THR A N 1
ATOM 3080 C CA . THR A 1 373 ? -18.367 8.469 2.910 1.00 90.50 373 THR A CA 1
ATOM 3081 C C . THR A 1 373 ? -19.760 8.877 3.387 1.00 90.50 373 THR A C 1
ATOM 3083 O O . THR A 1 373 ? -20.636 9.254 2.605 1.00 90.50 373 THR A O 1
ATOM 3086 N N . LYS A 1 374 ? -19.995 8.799 4.701 1.00 89.12 374 LYS A N 1
ATOM 3087 C CA . LYS A 1 374 ? -21.300 9.152 5.294 1.00 89.12 374 LYS A CA 1
ATOM 3088 C C . LYS A 1 374 ? -21.637 10.637 5.124 1.00 89.12 374 LYS A C 1
ATOM 3090 O O . LYS A 1 374 ? -22.805 10.998 5.022 1.00 89.12 374 LYS A O 1
ATOM 3095 N N . ASP A 1 375 ? -20.612 11.477 5.095 1.00 90.75 375 ASP A N 1
ATOM 3096 C CA . ASP A 1 375 ? -20.657 12.928 4.930 1.00 90.75 375 ASP A CA 1
ATOM 3097 C C . ASP A 1 375 ? -20.553 13.377 3.461 1.00 90.75 375 ASP A C 1
ATOM 3099 O O . ASP A 1 375 ? -20.412 14.571 3.199 1.00 90.75 375 ASP A O 1
ATOM 3103 N N . ALA A 1 376 ? -20.655 12.451 2.496 1.00 94.19 376 ALA A N 1
ATOM 3104 C CA . ALA A 1 376 ? -20.546 12.775 1.080 1.00 94.19 376 ALA A CA 1
ATOM 3105 C C . ALA A 1 376 ? -21.546 13.865 0.649 1.00 94.19 376 ALA A C 1
ATOM 3107 O O . ALA A 1 376 ? -22.738 13.829 0.994 1.00 94.19 376 ALA A O 1
ATOM 3108 N N . VAL A 1 377 ? -21.051 14.818 -0.142 1.00 94.19 377 VAL A N 1
ATOM 3109 C CA . VAL A 1 377 ? -21.784 16.003 -0.604 1.00 94.19 377 VAL A CA 1
ATOM 3110 C C . VAL A 1 377 ? -22.578 15.671 -1.866 1.00 94.19 377 VAL A C 1
ATOM 3112 O O . VAL A 1 377 ? -22.042 15.092 -2.811 1.00 94.19 377 VAL A O 1
ATOM 3115 N N . GLU A 1 378 ? -23.866 16.024 -1.882 1.00 95.12 378 GLU A N 1
ATOM 3116 C CA . GLU A 1 378 ? -24.716 15.880 -3.072 1.00 95.12 378 GLU A CA 1
ATOM 3117 C C . GLU A 1 378 ? -24.223 16.830 -4.165 1.00 95.12 378 GLU A C 1
ATOM 3119 O O . GLU A 1 378 ? -24.107 18.034 -3.933 1.00 95.12 378 GLU A O 1
ATOM 3124 N N . VAL A 1 379 ? -23.909 16.297 -5.346 1.00 95.38 379 VAL A N 1
ATOM 3125 C CA . VAL A 1 379 ? -23.458 17.120 -6.469 1.00 95.38 379 VAL A CA 1
ATOM 3126 C C . VAL A 1 379 ? -24.652 17.754 -7.164 1.00 95.38 379 VAL A C 1
ATOM 3128 O O . VAL A 1 379 ? -25.472 17.074 -7.784 1.00 95.38 379 VAL A O 1
ATOM 3131 N N . GLU A 1 380 ? -24.691 19.078 -7.120 1.00 93.81 380 GLU A N 1
ATOM 3132 C CA . GLU A 1 380 ? -25.622 19.891 -7.886 1.00 93.81 380 GLU A CA 1
ATOM 3133 C C . GLU A 1 380 ? -24.997 20.198 -9.248 1.00 93.81 380 GLU A C 1
ATOM 3135 O O . GLU A 1 380 ? -23.840 20.616 -9.348 1.00 93.81 380 GLU A O 1
ATOM 3140 N N . MET A 1 381 ? -25.752 19.951 -10.314 1.00 94.62 381 MET A N 1
ATOM 3141 C CA . MET A 1 381 ? -25.324 20.205 -11.686 1.00 94.62 381 MET A CA 1
ATOM 3142 C C . MET A 1 381 ? -26.546 20.594 -12.502 1.00 94.62 381 MET A C 1
ATOM 3144 O O . MET A 1 381 ? -27.383 19.741 -12.791 1.00 94.62 381 MET A O 1
ATOM 3148 N N . GLU A 1 382 ? -26.662 21.852 -12.893 1.00 93.56 382 GLU A N 1
ATOM 3149 C CA . GLU A 1 382 ? -27.719 22.365 -13.763 1.00 93.56 382 GLU A CA 1
ATOM 3150 C C . GLU A 1 382 ? -27.094 22.970 -15.015 1.00 93.56 382 GLU A C 1
ATOM 3152 O O . GLU A 1 382 ? -26.008 23.545 -14.964 1.00 93.56 382 GLU A O 1
ATOM 3157 N N . VAL A 1 383 ? -27.762 22.792 -16.152 1.00 94.25 383 VAL A N 1
ATOM 3158 C CA . VAL A 1 383 ? -27.304 23.305 -17.442 1.00 94.25 383 VAL A CA 1
ATOM 3159 C C . VAL A 1 383 ? -28.478 24.005 -18.102 1.00 94.25 383 VAL A C 1
ATOM 3161 O O . VAL A 1 383 ? -29.542 23.409 -18.277 1.00 94.25 383 VAL A O 1
ATOM 3164 N N . GLU A 1 384 ? -28.281 25.263 -18.469 1.00 93.31 384 GLU A N 1
ATOM 3165 C CA . GLU A 1 384 ? -29.277 26.096 -19.128 1.00 93.31 384 GLU A CA 1
ATO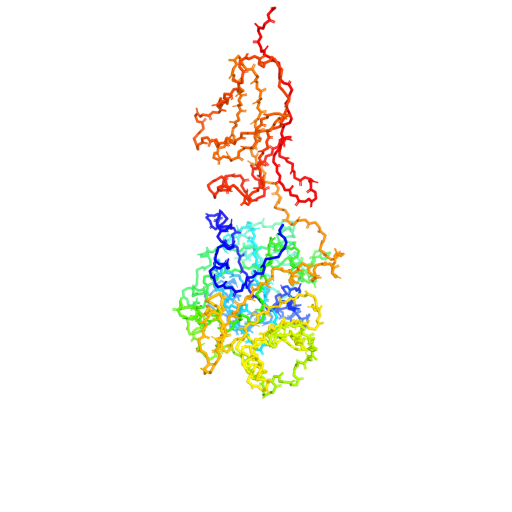M 3166 C C . GLU A 1 384 ? -28.679 26.766 -20.367 1.00 93.31 384 GLU A C 1
ATOM 3168 O O . GLU A 1 384 ? -27.515 27.164 -20.385 1.00 93.31 384 GLU A O 1
ATOM 3173 N N . LEU A 1 385 ? -29.480 26.898 -21.427 1.00 91.06 385 LEU A N 1
ATOM 3174 C CA . LEU A 1 385 ? -29.079 27.624 -22.630 1.00 91.06 385 LEU A CA 1
ATOM 3175 C C . LEU A 1 385 ? -29.641 29.049 -22.579 1.00 91.06 385 LEU A C 1
ATOM 3177 O O . LEU A 1 385 ? -30.858 29.253 -22.623 1.00 91.06 385 LEU A O 1
ATOM 3181 N N . LEU A 1 386 ? -28.739 30.025 -22.527 1.00 90.62 386 LEU A N 1
ATOM 3182 C CA . LEU A 1 386 ? -29.014 31.450 -22.671 1.00 90.62 386 LEU A CA 1
ATOM 3183 C C . LEU A 1 386 ? -28.637 31.912 -24.094 1.00 90.62 386 LEU A C 1
ATOM 3185 O O . LEU A 1 386 ? -27.911 31.214 -24.809 1.00 90.62 386 LEU A O 1
ATOM 3189 N N . PRO A 1 387 ? -29.117 33.077 -24.564 1.00 88.12 387 PRO A N 1
ATOM 3190 C CA . PRO A 1 387 ? -28.741 33.593 -25.879 1.00 88.12 387 PRO A CA 1
ATOM 3191 C C . PRO A 1 387 ? -27.220 33.799 -26.032 1.00 88.12 387 PRO A C 1
ATOM 3193 O O . PRO A 1 387 ? -26.664 34.781 -25.551 1.00 88.12 387 PRO A O 1
ATOM 3196 N N . GLY A 1 388 ? -26.557 32.896 -26.763 1.00 87.25 388 GLY A N 1
ATOM 3197 C CA . GLY A 1 388 ? -25.108 32.939 -27.008 1.00 87.25 388 GLY A CA 1
ATOM 3198 C C . GLY A 1 388 ? -24.235 32.345 -25.900 1.00 87.25 388 GLY A C 1
ATOM 3199 O O . GLY A 1 388 ? -23.013 32.365 -26.030 1.00 87.25 388 GLY A O 1
ATOM 3200 N N . GLU A 1 389 ? -24.823 31.792 -24.837 1.00 91.44 389 GLU A N 1
ATOM 3201 C CA . GLU A 1 389 ? -24.076 31.234 -23.706 1.00 91.44 389 GLU A CA 1
ATOM 3202 C C . GLU A 1 389 ? -24.735 29.964 -23.164 1.00 91.44 389 GLU A C 1
ATOM 3204 O O . GLU A 1 389 ? -25.953 29.878 -23.026 1.00 91.44 389 GLU A O 1
ATOM 3209 N N . LEU A 1 390 ? -23.916 28.972 -22.825 1.00 91.75 390 LEU A N 1
ATOM 3210 C CA . LEU A 1 390 ? -24.321 27.826 -22.025 1.00 91.75 390 LEU A CA 1
ATOM 3211 C C . LEU A 1 390 ? -23.969 28.121 -20.566 1.00 91.75 390 LEU A C 1
ATOM 3213 O O . LEU A 1 390 ? -22.792 28.263 -20.231 1.00 91.75 390 LEU A O 1
ATOM 3217 N N . HIS A 1 391 ? -24.987 28.225 -19.723 1.00 93.94 391 HIS A N 1
ATOM 3218 C CA . HIS A 1 391 ? -24.857 28.459 -18.293 1.00 93.94 391 HIS A CA 1
ATOM 3219 C C . HIS A 1 391 ? -24.848 27.118 -17.561 1.00 93.94 391 HIS A C 1
ATOM 3221 O O . HIS A 1 391 ? -25.736 26.288 -17.745 1.00 93.94 391 HIS A O 1
ATOM 3227 N N . ILE A 1 392 ? -23.812 26.887 -16.764 1.00 94.31 392 ILE A N 1
ATOM 3228 C CA . ILE A 1 392 ? -23.632 25.691 -15.949 1.00 94.31 392 ILE A CA 1
ATOM 3229 C C . ILE A 1 392 ? -23.577 26.136 -14.499 1.00 94.31 392 ILE A C 1
ATOM 3231 O O . ILE A 1 392 ? -22.705 26.922 -14.133 1.00 94.31 392 ILE A O 1
ATOM 3235 N N . LYS A 1 393 ? -24.476 25.604 -13.678 1.00 94.25 393 LYS A N 1
ATOM 3236 C CA . LYS A 1 393 ? -24.502 25.854 -12.242 1.00 94.25 393 LYS A CA 1
ATOM 3237 C C . LYS A 1 393 ? -24.117 24.590 -11.488 1.00 94.25 393 LYS A C 1
ATOM 3239 O O . LYS A 1 393 ? -24.740 23.545 -11.676 1.00 94.25 393 LYS A O 1
ATOM 3244 N N . THR A 1 394 ? -23.079 24.656 -10.661 1.00 94.62 394 THR A N 1
ATOM 3245 C CA . THR A 1 394 ? -22.603 23.500 -9.893 1.00 94.62 394 THR A CA 1
ATOM 3246 C C . THR A 1 394 ? -21.926 23.891 -8.587 1.00 94.62 394 THR A C 1
ATOM 3248 O O . THR A 1 394 ? -21.295 24.939 -8.489 1.00 94.62 394 THR A O 1
ATOM 3251 N N . ASN A 1 395 ? -22.026 23.015 -7.586 1.00 93.06 395 ASN A N 1
ATOM 3252 C CA . ASN A 1 395 ? -21.327 23.142 -6.306 1.00 93.06 395 ASN A CA 1
ATOM 3253 C C . ASN A 1 395 ? -19.941 22.463 -6.286 1.00 93.06 395 ASN A C 1
ATOM 3255 O O . ASN A 1 395 ? -19.298 22.412 -5.237 1.00 93.06 395 ASN A O 1
ATOM 3259 N N . LEU A 1 396 ? -19.469 21.931 -7.419 1.00 93.56 396 LEU A N 1
ATOM 3260 C CA . LEU A 1 396 ? -18.129 21.353 -7.537 1.00 93.56 396 LEU A CA 1
ATOM 3261 C C . LEU A 1 396 ? -17.054 22.446 -7.537 1.00 93.56 396 LEU A C 1
ATOM 3263 O O . LEU A 1 396 ? -17.048 23.304 -8.416 1.00 93.56 396 LEU A O 1
ATOM 3267 N N . LEU A 1 397 ? -16.087 22.369 -6.621 1.00 91.00 397 LEU A N 1
ATOM 3268 C CA . LEU A 1 397 ? -15.011 23.360 -6.477 1.00 91.00 397 LEU A CA 1
ATOM 3269 C C . LEU A 1 397 ? -13.672 22.818 -6.980 1.00 91.00 397 LEU A C 1
ATOM 3271 O O . LEU A 1 397 ? -13.237 21.774 -6.514 1.00 91.00 397 LEU A O 1
ATOM 3275 N N . GLY A 1 398 ? -13.002 23.516 -7.899 1.00 91.31 398 GLY A N 1
ATOM 3276 C CA . GLY A 1 398 ? -11.711 23.110 -8.475 1.00 91.31 398 GLY A CA 1
ATOM 3277 C C . GLY A 1 398 ? -11.770 21.927 -9.456 1.00 91.31 398 GLY A C 1
ATOM 3278 O O . GLY A 1 398 ? -10.729 21.368 -9.813 1.00 91.31 398 GLY A O 1
ATOM 3279 N N . ALA A 1 399 ? -12.968 21.533 -9.890 1.00 94.38 399 ALA A N 1
ATOM 3280 C CA . ALA A 1 399 ? -13.219 20.412 -10.784 1.00 94.38 399 ALA A CA 1
ATOM 3281 C C . ALA A 1 399 ? -12.896 20.763 -12.236 1.00 94.38 399 ALA A C 1
ATOM 3283 O O . ALA A 1 399 ? -13.292 21.813 -12.743 1.00 94.38 399 ALA A O 1
ATOM 3284 N N . ARG A 1 400 ? -12.253 19.838 -12.949 1.00 95.00 400 ARG A N 1
ATOM 3285 C CA . ARG A 1 400 ? -12.121 19.897 -14.405 1.00 95.00 400 ARG A CA 1
ATOM 3286 C C . ARG A 1 400 ? -13.274 19.134 -15.054 1.00 95.00 400 ARG A C 1
ATOM 3288 O O . ARG A 1 400 ? -13.345 17.906 -14.965 1.00 95.00 400 ARG A O 1
ATOM 3295 N N . LEU A 1 401 ? -14.147 19.870 -15.729 1.00 95.19 401 LEU A N 1
ATOM 3296 C CA . LEU A 1 401 ? -15.326 19.377 -16.431 1.00 95.19 401 LEU A CA 1
ATOM 3297 C C . LEU A 1 401 ? -15.121 19.441 -17.947 1.00 95.19 401 LEU A C 1
ATOM 3299 O O . LEU A 1 401 ? -14.571 20.403 -18.484 1.00 95.19 401 LEU A O 1
ATOM 3303 N N . PHE A 1 402 ? -15.583 18.412 -18.644 1.00 95.00 402 PHE A N 1
ATOM 3304 C CA . PHE A 1 402 ? -15.602 18.322 -20.097 1.00 95.00 402 PHE A CA 1
ATOM 3305 C C . PHE A 1 402 ? -17.041 18.462 -20.568 1.00 95.00 402 PHE A C 1
ATOM 3307 O O . PHE A 1 402 ? -17.903 17.673 -20.199 1.00 95.00 402 PHE A O 1
ATOM 3314 N N . ILE A 1 403 ? -17.298 19.467 -21.393 1.00 94.56 403 ILE A N 1
ATOM 3315 C CA . ILE A 1 403 ? -18.606 19.715 -21.979 1.00 94.56 403 ILE A CA 1
ATOM 3316 C C . ILE A 1 403 ? -18.531 19.309 -23.439 1.00 94.56 403 ILE A C 1
ATOM 3318 O O . ILE A 1 403 ? -17.709 19.826 -24.202 1.00 94.56 403 ILE A O 1
ATOM 3322 N N . THR A 1 404 ? -19.385 18.373 -23.824 1.00 92.94 404 THR A N 1
ATOM 3323 C CA . THR A 1 404 ? -19.401 17.807 -25.169 1.00 92.94 404 THR A CA 1
ATOM 3324 C C . THR A 1 404 ? -20.780 17.953 -25.788 1.00 92.94 404 THR A C 1
ATOM 3326 O O . THR A 1 404 ? -21.788 17.823 -25.105 1.00 92.94 404 THR A O 1
ATOM 3329 N N . GLY A 1 405 ? -20.823 18.212 -27.089 1.00 87.12 405 GLY A N 1
ATOM 3330 C CA . GLY A 1 405 ? -22.025 18.112 -27.908 1.00 87.12 405 GLY A CA 1
ATOM 3331 C C . GLY A 1 405 ? -21.660 17.839 -29.371 1.00 87.12 405 GLY A C 1
ATOM 3332 O O . GLY A 1 405 ? -20.471 17.768 -29.700 1.00 87.12 405 GLY A O 1
ATOM 3333 N N . PRO A 1 406 ? -22.643 17.707 -30.282 1.00 82.19 406 PRO A N 1
ATOM 3334 C CA . PRO A 1 406 ? -22.417 17.230 -31.651 1.00 82.19 406 PRO A CA 1
ATOM 3335 C C . PRO A 1 406 ? -21.354 17.996 -32.451 1.00 82.19 406 PRO A C 1
ATOM 3337 O O . PRO A 1 406 ? -20.725 17.430 -33.341 1.00 82.19 406 PRO A O 1
ATOM 3340 N N . LYS A 1 407 ? -21.156 19.288 -32.157 1.00 79.06 407 LYS A N 1
ATOM 3341 C CA . LYS A 1 407 ? -20.232 20.176 -32.886 1.00 79.06 407 LYS A CA 1
ATOM 3342 C C . LYS A 1 407 ? -19.364 21.050 -31.980 1.00 79.06 407 LYS A C 1
ATOM 3344 O O . LYS A 1 407 ? -18.758 22.005 -32.456 1.00 79.06 407 LYS A O 1
ATOM 3349 N N . PHE A 1 408 ? -19.301 20.758 -30.682 1.00 83.19 408 PHE A N 1
ATOM 3350 C CA . PHE A 1 408 ? -18.463 21.526 -29.765 1.00 83.19 408 PHE A CA 1
ATOM 3351 C C . PHE A 1 408 ? -17.908 20.656 -28.642 1.00 83.19 408 PHE A C 1
ATOM 3353 O O . PHE A 1 408 ? -18.529 19.695 -28.189 1.00 83.19 408 PHE A O 1
ATOM 3360 N N . ARG A 1 409 ? -16.702 21.015 -28.207 1.00 90.38 409 ARG A N 1
ATOM 3361 C CA . ARG A 1 409 ? -16.027 20.449 -27.042 1.00 90.38 409 ARG A C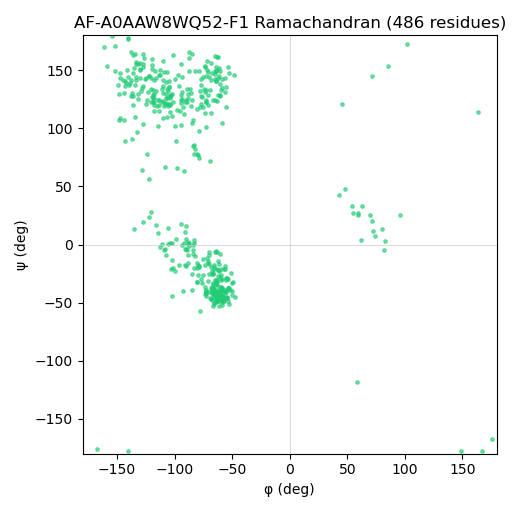A 1
ATOM 3362 C C . ARG A 1 409 ? -15.375 21.596 -26.293 1.00 90.38 409 ARG A C 1
ATOM 3364 O O . ARG A 1 409 ? -14.674 22.406 -26.902 1.00 90.38 409 ARG A O 1
ATOM 3371 N N . LYS A 1 410 ? -15.640 21.692 -24.999 1.00 90.81 410 LYS A N 1
ATOM 3372 C CA . LYS A 1 410 ? -15.099 22.732 -24.124 1.00 90.81 410 LYS A CA 1
ATOM 3373 C C . LYS A 1 410 ? -14.645 22.093 -22.820 1.00 90.81 410 LYS A C 1
ATOM 3375 O O . LYS A 1 410 ? -15.248 21.128 -22.360 1.00 90.81 410 LYS A O 1
ATOM 3380 N N . THR A 1 411 ? -13.598 22.648 -22.232 1.00 92.38 411 THR A N 1
ATOM 3381 C CA . THR A 1 411 ? -13.153 22.291 -20.885 1.00 92.38 411 THR A CA 1
ATOM 3382 C C . THR A 1 411 ? -13.443 23.475 -19.979 1.00 92.38 411 THR A C 1
ATOM 3384 O O . THR A 1 411 ? -13.099 24.606 -20.319 1.00 92.38 411 THR A O 1
ATOM 3387 N N . LEU A 1 412 ? -14.078 23.208 -18.845 1.00 91.81 412 LEU A N 1
ATOM 3388 C CA . LEU A 1 412 ? -14.348 24.173 -17.789 1.00 91.81 412 LEU A CA 1
ATOM 3389 C C . LEU A 1 412 ? -13.591 23.730 -16.539 1.00 91.81 412 LEU A C 1
ATOM 3391 O O . LEU A 1 412 ? -13.669 22.565 -16.158 1.00 91.81 412 LEU A O 1
ATOM 3395 N N . THR A 1 413 ? -12.876 24.649 -15.900 1.00 92.25 413 THR A N 1
ATOM 3396 C CA . THR A 1 413 ? -12.331 24.429 -14.557 1.00 92.25 413 THR A CA 1
ATOM 3397 C C . THR A 1 413 ? -13.146 25.275 -13.595 1.00 92.25 413 THR A C 1
ATOM 3399 O O . THR A 1 413 ? -13.222 26.488 -13.787 1.00 92.25 413 THR A O 1
ATOM 3402 N N . THR A 1 414 ? -13.772 24.649 -12.603 1.00 92.25 414 THR A N 1
ATOM 3403 C CA . THR A 1 414 ? -14.584 25.369 -11.622 1.00 92.25 414 THR A CA 1
ATOM 3404 C C . THR A 1 414 ? -13.701 26.143 -10.638 1.00 92.25 414 THR A C 1
ATOM 3406 O O . THR A 1 414 ? -12.535 25.801 -10.416 1.00 92.25 414 THR A O 1
ATOM 3409 N N . GLY A 1 415 ? -14.243 27.224 -10.078 1.00 87.12 415 GLY A N 1
ATOM 3410 C CA . GLY A 1 415 ? -13.598 28.043 -9.059 1.00 87.12 415 GLY A CA 1
ATOM 3411 C C . GLY A 1 415 ? -13.320 27.250 -7.783 1.00 87.12 415 GLY A C 1
ATOM 3412 O O . GLY A 1 415 ? -13.885 26.181 -7.558 1.00 87.12 415 GLY A O 1
ATOM 3413 N N . LYS A 1 416 ? -12.410 27.759 -6.954 1.00 81.56 416 LYS A N 1
ATOM 3414 C CA . LYS A 1 416 ? -11.959 27.077 -5.729 1.00 81.56 416 LYS A CA 1
ATOM 3415 C C . LYS A 1 416 ? -12.786 27.439 -4.496 1.00 81.56 416 LYS A C 1
ATOM 3417 O O . LYS A 1 416 ? -12.799 26.682 -3.532 1.00 81.56 416 LYS A O 1
ATOM 3422 N N . ASP A 1 417 ? -13.512 28.550 -4.560 1.00 75.25 417 ASP A N 1
ATOM 3423 C CA . ASP A 1 417 ? -14.291 29.096 -3.454 1.00 75.25 417 ASP A CA 1
ATOM 3424 C C . ASP A 1 417 ? -15.794 28.933 -3.702 1.00 75.25 417 ASP A C 1
ATOM 3426 O O . ASP A 1 417 ? -16.268 28.995 -4.839 1.00 75.25 417 ASP A O 1
ATOM 3430 N N . LYS A 1 418 ? -16.565 28.770 -2.619 1.00 65.00 418 LYS A N 1
ATOM 3431 C CA . LYS A 1 418 ? -18.027 28.556 -2.646 1.00 65.00 418 LYS A CA 1
ATOM 3432 C C . LYS A 1 418 ? -18.834 29.702 -3.280 1.00 65.00 418 LYS A C 1
ATOM 3434 O O . LYS A 1 418 ? -20.035 29.551 -3.474 1.00 65.00 418 LYS A O 1
ATOM 3439 N N . GLU A 1 419 ? -18.201 30.831 -3.587 1.00 64.50 419 GLU A N 1
ATOM 3440 C CA . GLU A 1 419 ? -18.860 32.053 -4.060 1.00 64.50 419 GLU A CA 1
ATOM 3441 C C . GLU A 1 419 ? -19.135 32.080 -5.574 1.00 64.50 419 GLU A C 1
ATOM 3443 O O . GLU A 1 419 ? -19.848 32.967 -6.036 1.00 64.50 419 GLU A O 1
ATOM 3448 N N . GLN A 1 420 ? -18.626 31.119 -6.357 1.00 68.56 420 GLN A N 1
ATOM 3449 C CA . GLN A 1 420 ? -18.858 31.060 -7.811 1.00 68.56 420 GLN A CA 1
ATOM 3450 C C . GLN A 1 420 ? -19.479 29.724 -8.246 1.00 68.56 420 GLN A C 1
ATOM 3452 O O . GLN A 1 420 ? -18.773 28.861 -8.764 1.00 68.56 420 GLN A O 1
ATOM 3457 N N . PRO A 1 421 ? -20.791 29.508 -8.054 1.00 83.38 421 PRO A N 1
ATOM 3458 C CA . PRO A 1 421 ? -21.452 28.304 -8.551 1.00 83.38 421 PRO A CA 1
ATOM 3459 C C . PRO A 1 421 ? -21.814 28.392 -10.042 1.00 83.38 421 PRO A C 1
ATOM 3461 O O . PRO A 1 421 ? -22.111 27.365 -10.646 1.00 83.38 421 PRO A O 1
ATOM 3464 N N . ASP A 1 422 ? -21.801 29.591 -10.632 1.00 91.88 422 ASP A N 1
ATOM 3465 C CA . ASP A 1 422 ? -22.295 29.872 -11.981 1.00 91.88 422 ASP A CA 1
ATOM 3466 C C . ASP A 1 422 ? -21.156 30.060 -12.996 1.00 91.88 422 ASP A C 1
ATOM 3468 O O . ASP A 1 422 ? -20.273 30.901 -12.825 1.00 91.88 422 ASP A O 1
ATOM 3472 N N . TYR A 1 423 ? -21.208 29.300 -14.091 1.00 93.00 423 TYR A N 1
ATOM 3473 C CA . TYR A 1 423 ? -20.190 29.277 -15.141 1.00 93.00 423 TYR A CA 1
ATOM 3474 C C . TYR A 1 423 ? -20.818 29.472 -16.517 1.00 93.00 423 TYR A C 1
ATOM 3476 O O . TYR A 1 423 ? -21.794 28.809 -16.859 1.00 93.00 423 TYR A O 1
ATOM 3484 N N . PHE A 1 424 ? -20.222 30.335 -17.339 1.00 91.69 424 PHE A N 1
ATOM 3485 C CA . PHE A 1 424 ? -20.749 30.689 -18.657 1.00 91.69 424 PHE A CA 1
ATOM 3486 C C . PHE A 1 424 ? -19.767 30.288 -19.754 1.00 91.69 424 PHE A C 1
ATOM 3488 O O . PHE A 1 424 ? -18.592 30.656 -19.735 1.00 91.69 424 PHE A O 1
ATOM 3495 N N . ILE A 1 425 ? -20.250 29.517 -20.726 1.00 90.38 425 ILE A N 1
ATOM 3496 C CA . ILE A 1 425 ? -19.471 29.066 -21.879 1.00 90.38 425 ILE A CA 1
ATOM 3497 C C . ILE A 1 425 ? -20.075 29.678 -23.137 1.00 90.38 425 ILE A C 1
ATOM 3499 O O . ILE A 1 425 ? -21.213 29.382 -23.490 1.00 90.38 425 ILE A O 1
ATOM 3503 N N . GLY A 1 426 ? -19.293 30.484 -23.856 1.00 88.12 426 GLY A N 1
ATOM 3504 C CA . GLY A 1 426 ? -19.735 31.074 -25.119 1.00 88.12 426 GLY A CA 1
ATOM 3505 C C . GLY A 1 426 ? -20.088 30.012 -26.167 1.00 88.12 426 GLY A C 1
ATOM 3506 O O . GLY A 1 426 ? -19.284 29.119 -26.463 1.00 88.12 426 GLY A O 1
ATOM 3507 N N . VAL A 1 427 ? -21.279 30.144 -26.748 1.00 85.94 427 VAL A N 1
ATOM 3508 C CA . VAL A 1 427 ? -21.784 29.352 -27.878 1.00 85.94 427 VAL A CA 1
ATOM 3509 C C . VAL A 1 427 ? -22.265 30.286 -28.993 1.00 85.94 427 VAL A C 1
ATOM 3511 O O . VAL A 1 427 ? -22.448 31.485 -28.793 1.00 85.94 427 VAL A O 1
ATOM 3514 N N . ASP A 1 428 ? -22.448 29.761 -30.204 1.00 83.56 428 ASP A N 1
ATOM 3515 C CA . ASP A 1 428 ? -22.962 30.567 -31.314 1.00 83.56 428 ASP A CA 1
ATOM 3516 C C . ASP A 1 428 ? -24.387 31.067 -31.000 1.00 83.56 428 ASP A C 1
ATOM 3518 O O . ASP A 1 428 ? -25.269 30.282 -30.650 1.00 83.56 428 ASP A O 1
ATOM 3522 N N . LYS A 1 429 ? -24.625 32.379 -31.138 1.00 83.38 429 LYS A N 1
ATOM 3523 C CA . LYS A 1 429 ? -25.920 33.029 -30.858 1.00 83.38 429 LYS A CA 1
ATOM 3524 C C . LYS A 1 429 ? -27.075 32.494 -31.712 1.00 83.38 429 LYS A C 1
ATOM 3526 O O . LYS A 1 429 ? -28.234 32.676 -31.343 1.00 83.38 429 LYS A O 1
ATOM 3531 N N . SER A 1 430 ? -26.780 31.873 -32.854 1.00 82.94 430 SER A N 1
ATOM 3532 C CA . SER A 1 430 ? -27.777 31.236 -33.719 1.00 82.94 430 SER A CA 1
ATOM 3533 C C . SER A 1 430 ? -28.318 29.917 -33.152 1.00 82.94 430 SER A C 1
ATOM 3535 O O . SER A 1 430 ? -29.392 29.476 -33.564 1.00 82.94 430 SER A O 1
ATOM 3537 N N . ILE A 1 431 ? -27.625 29.299 -32.188 1.00 83.62 431 ILE A N 1
ATOM 3538 C CA . ILE A 1 431 ? -28.043 28.038 -31.569 1.00 83.62 431 ILE A CA 1
ATOM 3539 C C . ILE A 1 431 ? -29.265 28.286 -30.679 1.00 83.62 431 ILE A C 1
ATOM 3541 O O . ILE A 1 431 ? -29.222 29.053 -29.719 1.00 83.62 431 ILE A O 1
ATOM 3545 N N . ARG A 1 432 ? -30.374 27.613 -31.005 1.00 85.25 432 ARG A N 1
ATOM 3546 C CA . ARG A 1 432 ? -31.640 27.681 -30.251 1.00 85.25 432 ARG A CA 1
ATOM 3547 C C . ARG A 1 432 ? -31.901 26.463 -29.371 1.00 85.25 432 ARG A C 1
ATOM 3549 O O . ARG A 1 432 ? -32.671 26.557 -28.418 1.00 85.25 432 ARG A O 1
ATOM 3556 N N . GLU A 1 433 ? -31.252 25.350 -29.683 1.00 89.69 433 GLU A N 1
ATOM 3557 C CA . GLU A 1 433 ? -31.326 24.086 -28.956 1.00 89.69 433 GLU A CA 1
ATOM 3558 C C . GLU A 1 433 ? -29.943 23.443 -28.969 1.00 89.69 433 GLU A C 1
ATOM 3560 O O . GLU A 1 433 ? -29.263 23.440 -30.000 1.00 89.69 433 GLU A O 1
ATOM 3565 N N . ILE A 1 434 ? -29.519 22.915 -27.826 1.00 89.31 434 ILE A N 1
ATOM 3566 C CA . ILE A 1 434 ? -28.221 22.274 -27.671 1.00 89.31 434 ILE A CA 1
ATOM 3567 C C . ILE A 1 434 ? -28.374 20.997 -26.856 1.00 89.31 434 ILE A C 1
ATOM 3569 O O . ILE A 1 434 ? -28.973 20.987 -25.781 1.00 89.31 434 ILE A O 1
ATOM 3573 N N . LYS A 1 435 ? -27.807 19.918 -27.391 1.00 93.62 435 LYS A N 1
ATOM 3574 C CA . LYS A 1 435 ? -27.745 18.616 -26.731 1.00 93.62 435 LYS A CA 1
ATOM 3575 C C . LYS A 1 435 ? -26.302 18.264 -26.468 1.00 93.62 435 LYS A C 1
ATOM 3577 O O . LYS A 1 435 ? -25.432 18.559 -27.295 1.00 93.62 435 LYS A O 1
ATOM 3582 N N . GLY A 1 436 ? -26.056 17.626 -25.341 1.00 94.94 436 GLY A N 1
ATOM 3583 C CA . GLY A 1 436 ? -24.706 17.289 -24.954 1.00 94.94 436 GLY A CA 1
ATOM 3584 C C . GLY A 1 436 ? -24.620 16.655 -23.585 1.00 94.94 436 GLY A C 1
ATOM 3585 O O . GLY A 1 436 ? -25.623 16.251 -23.003 1.00 94.94 436 GLY A O 1
ATOM 3586 N N . GLN A 1 437 ? -23.394 16.583 -23.087 1.00 95.75 437 GLN A N 1
ATOM 3587 C CA . GLN A 1 437 ? -23.079 16.010 -21.792 1.00 95.75 437 GLN A CA 1
ATOM 3588 C C . GLN A 1 437 ? -22.017 16.849 -21.084 1.00 95.75 437 GLN A C 1
ATOM 3590 O O . GLN A 1 437 ? -21.031 17.269 -21.698 1.00 95.75 437 GLN A O 1
ATOM 3595 N N . VAL A 1 438 ? -22.219 17.078 -19.788 1.00 96.56 438 VAL A N 1
ATOM 3596 C CA . VAL A 1 438 ? -21.185 17.554 -18.864 1.00 96.56 438 VAL A CA 1
ATOM 3597 C C . VAL A 1 438 ? -20.571 16.338 -18.187 1.00 96.56 438 VAL A C 1
ATOM 3599 O O . VAL A 1 438 ? -21.293 15.549 -17.583 1.00 96.56 438 VAL A O 1
ATOM 3602 N N . ILE A 1 439 ? -19.252 16.196 -18.282 1.00 95.88 439 ILE A N 1
ATOM 3603 C CA . ILE A 1 439 ? -18.487 15.050 -17.791 1.00 95.88 439 ILE A CA 1
ATOM 3604 C C . ILE A 1 439 ? -17.464 15.532 -16.762 1.00 95.88 439 ILE A C 1
ATOM 3606 O O . ILE A 1 439 ? -16.597 16.346 -17.078 1.00 95.88 439 ILE A O 1
ATOM 3610 N N . LEU A 1 440 ? -17.514 14.995 -15.547 1.00 95.88 440 LEU A N 1
ATOM 3611 C CA . LEU A 1 440 ? -16.391 15.029 -14.615 1.00 95.88 440 LEU A CA 1
ATOM 3612 C C . LEU A 1 440 ? -15.477 13.852 -14.958 1.00 95.88 440 LEU A C 1
ATOM 3614 O O . LEU A 1 440 ? -15.833 12.696 -14.724 1.00 95.88 440 LEU A O 1
ATOM 3618 N N . ILE A 1 441 ? -14.328 14.156 -15.563 1.00 84.88 441 ILE A N 1
ATOM 3619 C CA . ILE A 1 441 ? -13.361 13.144 -16.007 1.00 84.88 441 ILE A CA 1
ATOM 3620 C C . ILE A 1 441 ? -12.804 12.344 -14.827 1.00 84.88 441 ILE A C 1
ATOM 3622 O O . ILE A 1 441 ? -12.860 12.804 -13.685 1.00 84.88 441 ILE A O 1
ATOM 3626 N N . VAL A 1 442 ? -12.229 11.179 -15.134 1.00 87.44 442 VAL A N 1
ATOM 3627 C CA . VAL A 1 442 ? -11.674 10.241 -14.150 1.00 87.44 442 VAL A CA 1
ATOM 3628 C C . VAL A 1 442 ? -10.751 10.924 -13.124 1.00 87.44 442 VAL A C 1
ATOM 3630 O O . VAL A 1 442 ? -10.023 11.858 -13.488 1.00 87.44 442 VAL A O 1
ATOM 3633 N N . PRO A 1 443 ? -10.729 10.452 -11.862 1.00 88.12 443 PRO A N 1
ATOM 3634 C CA . PRO A 1 443 ? -9.980 11.093 -10.783 1.00 88.12 443 PRO A CA 1
ATOM 3635 C C . PRO A 1 443 ? -8.499 11.343 -11.089 1.00 88.12 443 PRO A C 1
ATOM 3637 O O . PRO A 1 443 ? -7.980 12.406 -10.766 1.00 88.12 443 PRO A O 1
ATOM 3640 N N . SER A 1 444 ? -7.828 10.422 -11.791 1.00 83.44 444 SER A N 1
ATOM 3641 C CA . SER A 1 444 ? -6.401 10.529 -12.140 1.00 83.44 444 SER A CA 1
ATOM 3642 C C . SER A 1 444 ? -6.047 11.728 -13.031 1.00 83.44 444 SER A C 1
ATOM 3644 O O . SER A 1 444 ? -4.872 12.049 -13.182 1.00 83.44 444 SER A O 1
ATOM 3646 N N . LEU A 1 445 ? -7.039 12.380 -13.646 1.00 87.94 445 LEU A N 1
ATOM 3647 C CA . LEU A 1 445 ? -6.861 13.572 -14.482 1.00 87.94 445 LEU A CA 1
ATOM 3648 C C . LEU A 1 445 ? -7.320 14.870 -13.793 1.00 87.94 445 LEU A C 1
ATOM 3650 O O . LEU A 1 445 ? -7.246 15.947 -14.401 1.00 87.94 445 LEU A O 1
ATOM 3654 N N . GLN A 1 446 ? -7.810 14.775 -12.555 1.00 91.88 446 GLN A N 1
ATOM 3655 C CA . GLN A 1 446 ? -8.188 15.918 -11.729 1.00 91.88 446 GLN A CA 1
ATOM 3656 C C . GLN A 1 446 ? -6.981 16.499 -10.985 1.00 91.88 446 GLN A C 1
ATOM 3658 O O . GLN A 1 446 ? -5.924 15.881 -10.870 1.00 91.88 446 GLN A O 1
ATOM 3663 N N . SER A 1 447 ? -7.133 17.724 -10.481 1.00 89.06 447 SER A N 1
ATOM 3664 C CA . SER A 1 447 ? -6.108 18.344 -9.640 1.00 89.06 447 SER A CA 1
ATOM 3665 C C . SER A 1 447 ? -6.061 17.685 -8.256 1.00 89.06 447 SER A C 1
ATOM 3667 O O . SER A 1 447 ? -7.085 17.248 -7.732 1.00 89.06 447 SER A O 1
ATOM 3669 N N . LYS A 1 448 ? -4.882 17.667 -7.622 1.00 85.69 448 LYS A N 1
ATOM 3670 C CA . LYS A 1 448 ? -4.723 17.168 -6.245 1.00 85.69 448 LYS A CA 1
ATOM 3671 C C . LYS A 1 448 ? -5.657 17.881 -5.263 1.00 85.69 448 LYS A C 1
ATOM 3673 O O . LYS A 1 448 ? -6.274 17.240 -4.426 1.00 85.69 448 LYS A O 1
ATOM 3678 N N . GLU A 1 449 ? -5.799 19.193 -5.413 1.00 87.94 449 GLU A N 1
ATOM 3679 C CA . GLU A 1 449 ? -6.683 20.029 -4.598 1.00 87.94 449 GLU A CA 1
ATOM 3680 C C . GLU A 1 449 ? -8.158 19.622 -4.714 1.00 87.94 449 GLU A C 1
ATOM 3682 O O . GLU A 1 449 ? -8.853 19.540 -3.705 1.00 87.94 449 GLU A O 1
ATOM 3687 N N . PHE A 1 450 ? -8.630 19.291 -5.920 1.00 91.50 450 PHE A N 1
ATOM 3688 C CA . PHE A 1 450 ? -9.977 18.749 -6.095 1.00 91.50 450 PHE A CA 1
ATOM 3689 C C . PHE A 1 450 ? -10.140 17.411 -5.369 1.00 91.50 450 PHE A C 1
ATOM 3691 O O . PHE A 1 450 ? -11.116 17.213 -4.649 1.00 91.50 450 PHE A O 1
ATOM 3698 N N . LEU A 1 451 ? -9.169 16.505 -5.523 1.00 91.38 451 LEU A N 1
ATOM 3699 C CA . LEU A 1 451 ? -9.211 15.171 -4.915 1.00 91.38 451 LEU A CA 1
ATOM 3700 C C . LEU A 1 451 ? -9.118 15.202 -3.383 1.00 91.38 451 LEU A C 1
ATOM 3702 O O . LEU A 1 451 ? -9.638 14.299 -2.736 1.00 91.38 451 LEU A O 1
ATOM 3706 N N . GLU A 1 452 ? -8.530 16.238 -2.779 1.00 88.56 452 GLU A N 1
ATOM 3707 C CA . GLU A 1 452 ? -8.564 16.425 -1.318 1.00 88.56 452 GLU A CA 1
ATOM 3708 C C . GLU A 1 452 ? -10.005 16.549 -0.790 1.00 88.56 452 GLU A C 1
ATOM 3710 O O . GLU A 1 452 ? -10.343 15.973 0.255 1.00 88.56 452 GLU A O 1
ATOM 3715 N N . ASN A 1 453 ? -10.871 17.208 -1.566 1.00 89.25 453 ASN A N 1
ATOM 3716 C CA . ASN A 1 453 ? -12.273 17.452 -1.233 1.00 89.25 453 ASN A CA 1
ATOM 3717 C C . ASN A 1 453 ? -13.221 16.373 -1.772 1.00 89.25 453 ASN A C 1
ATOM 3719 O O . ASN A 1 453 ? -14.154 15.985 -1.078 1.00 89.25 453 ASN A O 1
ATOM 3723 N N . ALA A 1 454 ? -12.996 15.886 -2.993 1.00 92.25 454 ALA A N 1
ATOM 3724 C CA . ALA A 1 454 ? -13.857 14.904 -3.652 1.00 92.25 454 ALA A CA 1
ATOM 3725 C C . ALA A 1 454 ? -13.518 13.454 -3.271 1.00 92.25 454 ALA A C 1
ATOM 3727 O O . ALA A 1 454 ? -14.394 12.589 -3.321 1.00 92.25 454 ALA A O 1
ATOM 3728 N N . GLY A 1 455 ? -12.269 13.194 -2.877 1.00 91.75 455 GLY A N 1
ATOM 3729 C CA . GLY A 1 455 ? -11.717 11.850 -2.743 1.00 91.75 455 GLY A CA 1
ATOM 3730 C C . GLY A 1 455 ? -11.164 11.304 -4.064 1.00 91.75 455 GLY A C 1
ATOM 3731 O O . GLY A 1 455 ? -11.589 11.721 -5.147 1.00 91.75 455 GLY A O 1
ATOM 3732 N N . ILE A 1 456 ? -10.198 10.382 -3.993 1.00 89.81 456 ILE A N 1
ATOM 3733 C CA . ILE A 1 456 ? -9.526 9.817 -5.183 1.00 89.81 456 ILE A CA 1
ATOM 3734 C C . ILE A 1 456 ? -10.424 8.884 -5.994 1.00 89.81 456 ILE A C 1
ATOM 3736 O O . ILE A 1 456 ? -10.098 8.593 -7.138 1.00 89.81 456 ILE A O 1
ATOM 3740 N N . ASP A 1 457 ? -11.552 8.465 -5.423 1.00 89.88 457 ASP A N 1
ATOM 3741 C CA . ASP A 1 457 ? -12.607 7.707 -6.088 1.00 89.88 457 ASP A CA 1
ATOM 3742 C C . ASP A 1 457 ? -13.916 8.505 -6.129 1.00 89.88 457 ASP A C 1
ATOM 3744 O O . ASP A 1 457 ? -14.995 7.936 -6.293 1.00 89.88 457 ASP A O 1
ATOM 3748 N N . PHE A 1 458 ? -13.864 9.823 -5.915 1.00 93.12 458 PHE A N 1
ATOM 3749 C CA . PHE A 1 458 ? -15.044 10.673 -5.718 1.00 93.12 458 PHE A CA 1
ATOM 3750 C C . PHE A 1 458 ? -15.958 10.184 -4.584 1.00 93.12 458 PHE A C 1
ATOM 3752 O O . PHE A 1 458 ? -17.173 10.375 -4.622 1.00 93.12 458 PHE A O 1
ATOM 3759 N N . GLU A 1 459 ? -15.409 9.479 -3.595 1.00 92.44 459 GLU A N 1
ATOM 3760 C CA . GLU A 1 459 ? -16.166 8.857 -2.510 1.00 92.44 459 GLU A CA 1
ATOM 3761 C C . GLU A 1 459 ? -16.742 9.858 -1.509 1.00 92.44 459 GLU A C 1
ATOM 3763 O O . GLU A 1 459 ? -17.687 9.518 -0.801 1.00 92.44 459 GLU A O 1
ATOM 3768 N N . LYS A 1 460 ? -16.258 11.104 -1.519 1.00 93.75 460 LYS A N 1
ATOM 3769 C CA . LYS A 1 460 ? -16.842 12.228 -0.773 1.00 93.75 460 LYS A CA 1
ATOM 3770 C C . LYS A 1 460 ? -17.921 12.971 -1.570 1.00 93.75 460 LYS A C 1
ATOM 3772 O O . LYS A 1 460 ? -18.471 13.962 -1.094 1.00 93.75 460 LYS A O 1
ATOM 3777 N N . LEU A 1 461 ? -18.242 12.509 -2.781 1.00 95.31 461 LEU A N 1
ATOM 3778 C CA . LEU A 1 461 ? -19.316 13.036 -3.620 1.00 95.31 461 LEU A CA 1
ATOM 3779 C C . LEU A 1 461 ? -20.430 11.996 -3.778 1.00 95.31 461 LEU A C 1
ATOM 3781 O O . LEU A 1 461 ? -20.183 10.788 -3.855 1.00 95.31 461 LEU A O 1
ATOM 3785 N N . LYS A 1 462 ? -21.676 12.464 -3.856 1.00 95.00 462 LYS A N 1
ATOM 3786 C CA . LYS A 1 462 ? -22.858 11.624 -4.081 1.00 95.00 462 LYS A CA 1
ATOM 3787 C C . LYS A 1 462 ? -23.860 12.283 -5.027 1.00 95.00 462 LYS A C 1
ATOM 3789 O O . LYS A 1 462 ? -23.655 13.399 -5.500 1.00 95.00 462 LYS A O 1
ATOM 3794 N N . GLY A 1 463 ? -24.932 11.554 -5.312 1.00 93.31 463 GLY A N 1
ATOM 3795 C CA . GLY A 1 463 ? -26.002 12.000 -6.191 1.00 93.31 463 GLY A CA 1
ATOM 3796 C C . GLY A 1 463 ? -25.944 11.396 -7.583 1.00 93.31 463 GLY A C 1
ATOM 3797 O O . GLY A 1 463 ? -24.994 10.709 -7.963 1.00 93.31 463 GLY A O 1
ATOM 3798 N N . SER A 1 464 ? -26.988 11.665 -8.365 1.00 91.81 464 SER A N 1
ATOM 3799 C CA . SER A 1 464 ? -27.183 11.052 -9.687 1.00 91.81 464 SER A CA 1
ATOM 3800 C C . SER A 1 464 ? -26.097 11.407 -10.710 1.00 91.81 464 SER A C 1
ATOM 3802 O O . SER A 1 464 ? -25.917 10.662 -11.676 1.00 91.81 464 SER A O 1
ATOM 3804 N N . PHE A 1 465 ? -25.370 12.510 -10.502 1.00 94.50 465 PHE A N 1
ATOM 3805 C CA . PHE A 1 465 ? -24.268 12.936 -11.362 1.00 94.50 465 PHE A CA 1
ATOM 3806 C C . PHE A 1 465 ? -23.075 11.975 -11.295 1.00 94.50 465 PHE A C 1
ATOM 3808 O O . PHE A 1 465 ? -22.487 11.676 -12.330 1.00 94.50 465 PHE A O 1
ATOM 3815 N N . ILE A 1 466 ? -22.731 11.465 -10.107 1.00 94.75 466 ILE A N 1
ATOM 3816 C CA . ILE A 1 466 ? -21.548 10.623 -9.896 1.00 94.75 466 ILE A CA 1
ATOM 3817 C C . ILE A 1 466 ? -21.884 9.160 -10.200 1.00 94.75 466 ILE A C 1
ATOM 3819 O O . ILE A 1 466 ? -22.736 8.540 -9.565 1.00 94.75 466 ILE A O 1
ATOM 3823 N N . LYS A 1 467 ? -21.192 8.584 -11.182 1.00 91.19 467 LYS A N 1
ATOM 3824 C CA . LYS A 1 467 ? -21.367 7.208 -11.649 1.00 91.19 467 LYS A CA 1
ATOM 3825 C C . LYS A 1 467 ? -20.280 6.322 -11.039 1.00 91.19 467 LYS A C 1
ATOM 3827 O O . LYS A 1 467 ? -19.138 6.331 -11.487 1.00 91.19 467 LYS A O 1
ATOM 3832 N N . ARG A 1 468 ? -20.648 5.559 -10.001 1.00 87.88 468 ARG A N 1
ATOM 3833 C CA . ARG A 1 468 ? -19.750 4.622 -9.284 1.00 87.88 468 ARG A CA 1
ATOM 3834 C C . ARG A 1 468 ? -19.943 3.148 -9.663 1.00 87.88 468 ARG A C 1
ATOM 3836 O O . ARG A 1 468 ? -19.123 2.321 -9.295 1.00 87.88 468 ARG A O 1
ATOM 3843 N N . ASN A 1 469 ? -21.031 2.822 -10.364 1.00 81.81 469 ASN A N 1
ATOM 3844 C CA . ASN A 1 469 ? -21.405 1.439 -10.701 1.00 81.81 469 ASN A CA 1
ATOM 3845 C C . ASN A 1 469 ? -20.859 0.975 -12.063 1.00 81.81 469 ASN A C 1
ATOM 3847 O O . ASN A 1 469 ? -21.162 -0.136 -12.494 1.00 81.81 469 ASN A O 1
ATOM 3851 N N . ASP A 1 470 ? -20.103 1.825 -12.758 1.00 76.62 470 ASP A N 1
ATOM 3852 C CA . ASP A 1 470 ? -19.456 1.461 -14.013 1.00 76.62 470 ASP A CA 1
ATOM 3853 C C . ASP A 1 470 ? -18.272 0.513 -13.734 1.00 76.62 470 ASP A C 1
ATOM 3855 O O . ASP A 1 470 ? -17.483 0.768 -12.819 1.00 76.62 470 ASP A O 1
ATOM 3859 N N . PRO A 1 471 ? -18.139 -0.601 -14.473 1.00 66.50 471 PRO A N 1
ATOM 3860 C CA . PRO A 1 471 ? -17.106 -1.597 -14.205 1.00 66.50 471 PRO A CA 1
ATOM 3861 C C . PRO A 1 471 ? -15.683 -1.127 -14.544 1.00 66.50 471 PRO A C 1
ATOM 3863 O O . PRO A 1 471 ? -14.724 -1.755 -14.084 1.00 66.50 471 PRO A O 1
ATOM 3866 N N . TYR A 1 472 ? -15.527 -0.060 -15.335 1.00 67.56 472 TYR A N 1
ATOM 3867 C CA . TYR A 1 472 ? -14.236 0.375 -15.863 1.00 67.56 472 TYR A CA 1
ATOM 3868 C C . TYR A 1 472 ? -13.652 1.575 -15.115 1.00 67.56 472 TYR A C 1
ATOM 3870 O O . TYR A 1 472 ? -12.455 1.576 -14.816 1.00 67.56 472 TYR A O 1
ATOM 3878 N N . PHE A 1 473 ? -14.456 2.596 -14.809 1.00 75.94 473 PHE A N 1
ATOM 3879 C CA . PHE A 1 473 ? -13.971 3.807 -14.140 1.00 75.94 473 PHE A CA 1
ATOM 3880 C C . PHE A 1 473 ? -15.080 4.587 -13.430 1.00 75.94 473 PHE A C 1
ATOM 3882 O O . PHE A 1 473 ? -16.235 4.572 -13.839 1.00 75.94 473 PHE A O 1
ATOM 3889 N N . ILE A 1 474 ? -14.706 5.333 -12.388 1.00 87.06 474 ILE A N 1
ATOM 3890 C CA . ILE A 1 474 ? -15.593 6.292 -11.723 1.00 87.06 474 ILE A CA 1
ATOM 3891 C C . ILE A 1 474 ? -15.505 7.633 -12.451 1.00 87.06 474 ILE A C 1
ATOM 3893 O O . ILE A 1 474 ? -14.415 8.122 -12.755 1.00 87.06 474 ILE A O 1
ATOM 3897 N N . TYR A 1 475 ? -16.657 8.235 -12.725 1.00 92.19 475 TYR A N 1
ATOM 3898 C CA . TYR A 1 475 ? -16.768 9.531 -13.390 1.00 92.19 475 TYR A CA 1
ATOM 3899 C C . TYR A 1 475 ? -18.047 10.245 -12.956 1.00 92.19 475 TYR A C 1
ATOM 3901 O O . TYR A 1 475 ? -18.901 9.664 -12.288 1.00 92.19 475 TYR A O 1
ATOM 3909 N N . GLY A 1 476 ? -18.195 11.513 -13.327 1.00 94.31 476 GLY A N 1
ATOM 3910 C CA . GLY A 1 476 ? -19.481 12.205 -13.256 1.00 94.31 476 GLY A CA 1
ATOM 3911 C C . GLY A 1 476 ? -20.019 12.475 -14.652 1.00 94.31 476 GLY A C 1
ATOM 3912 O O . GLY A 1 476 ? -19.244 12.792 -15.550 1.00 94.31 476 GLY A O 1
ATOM 3913 N N . ALA A 1 477 ? -21.327 12.354 -14.849 1.00 94.94 477 ALA A N 1
ATOM 3914 C CA . ALA A 1 477 ? -21.964 12.690 -16.113 1.00 94.94 477 ALA A CA 1
ATOM 3915 C C . ALA A 1 477 ? -23.398 13.188 -15.922 1.00 94.94 477 ALA A C 1
ATOM 3917 O O . ALA A 1 477 ? -24.185 12.601 -15.173 1.00 94.94 477 ALA A O 1
ATOM 3918 N N . LYS A 1 478 ? -23.745 14.243 -16.663 1.00 95.19 478 LYS A N 1
ATOM 3919 C CA . LYS A 1 478 ? -25.119 14.710 -16.854 1.00 95.19 478 LYS A CA 1
ATOM 3920 C C . LYS A 1 478 ? -25.349 15.050 -18.314 1.00 95.19 478 LYS A C 1
ATOM 3922 O O . LYS A 1 478 ? -24.692 15.941 -18.852 1.00 95.19 478 LYS A O 1
ATOM 3927 N N . ASP A 1 479 ? -26.307 14.360 -18.913 1.00 95.75 479 ASP A N 1
ATOM 3928 C CA . ASP A 1 479 ? -26.842 14.734 -20.213 1.00 95.75 479 ASP A CA 1
ATOM 3929 C C . ASP A 1 479 ? -27.709 15.985 -20.072 1.00 95.75 479 ASP A C 1
ATOM 3931 O O . ASP A 1 479 ? -28.403 16.176 -19.067 1.00 95.75 479 ASP A O 1
ATOM 3935 N N . PHE A 1 480 ? -27.669 16.839 -21.085 1.00 93.94 480 PHE A N 1
ATOM 3936 C CA . PHE A 1 480 ? -28.522 18.011 -21.183 1.00 93.94 480 PHE A CA 1
ATOM 3937 C C . PHE A 1 480 ? -29.124 18.126 -22.581 1.00 93.94 480 PHE A C 1
ATOM 3939 O O . PHE A 1 480 ? -28.491 17.812 -23.591 1.00 93.94 480 PHE A O 1
ATOM 3946 N N . ASP A 1 481 ? -30.363 18.604 -22.611 1.00 93.69 481 ASP A N 1
ATOM 3947 C CA . ASP A 1 481 ? -31.122 18.949 -23.806 1.00 93.69 481 ASP A CA 1
ATOM 3948 C C . ASP A 1 481 ? -31.828 20.275 -23.513 1.00 93.69 481 ASP A C 1
ATOM 3950 O O . ASP A 1 481 ? -32.886 20.324 -22.881 1.00 93.69 481 ASP A O 1
ATOM 3954 N N . CYS A 1 482 ? -31.154 21.372 -23.850 1.00 90.12 482 CYS A N 1
ATOM 3955 C CA . CYS A 1 482 ? -31.550 22.715 -23.448 1.00 90.12 482 CYS A CA 1
ATOM 3956 C C . CYS A 1 482 ? -32.030 23.502 -24.666 1.00 90.12 482 CYS A C 1
ATOM 3958 O O . CYS A 1 482 ? -31.345 23.562 -25.688 1.00 90.12 482 CYS A O 1
ATOM 3960 N N . LYS A 1 483 ? -33.168 24.186 -24.528 1.00 88.38 483 LYS A N 1
ATOM 3961 C CA . LYS A 1 483 ? -33.660 25.191 -25.481 1.00 88.38 483 LYS A CA 1
ATOM 3962 C C . LYS A 1 483 ? -33.494 26.580 -24.877 1.00 88.38 483 LYS A C 1
ATOM 3964 O O . LYS A 1 483 ? -33.590 26.720 -23.659 1.00 88.38 483 LYS A O 1
ATOM 3969 N N . VAL A 1 484 ? -33.253 27.596 -25.708 1.00 80.81 484 VAL A N 1
ATOM 3970 C CA . VAL A 1 484 ? -33.110 28.986 -25.237 1.00 80.81 484 VAL A CA 1
ATOM 3971 C C . VAL A 1 484 ? -34.357 29.387 -24.443 1.00 80.81 484 VAL A C 1
ATOM 3973 O O . VAL A 1 484 ? -35.461 29.409 -24.993 1.00 80.81 484 VAL A O 1
ATOM 3976 N N . LYS A 1 485 ? -34.192 29.721 -23.156 1.00 66.25 485 LYS A N 1
ATOM 3977 C CA . LYS A 1 485 ? -35.292 30.254 -22.338 1.00 66.25 485 LYS A CA 1
ATOM 3978 C C . LYS A 1 485 ? -35.731 31.616 -22.895 1.00 66.25 485 LYS A C 1
ATOM 3980 O O . LYS A 1 485 ? -34.923 32.533 -22.999 1.00 66.25 485 LYS A O 1
ATOM 3985 N N . GLY A 1 486 ? -37.020 31.757 -23.214 1.00 56.38 486 GLY A N 1
ATOM 3986 C CA . GLY A 1 486 ? -37.646 33.065 -23.448 1.00 56.38 486 GLY A CA 1
ATOM 3987 C C . GLY A 1 486 ? -37.754 33.561 -24.894 1.00 56.38 486 GLY A C 1
ATOM 3988 O O . GLY A 1 486 ? -37.868 34.768 -25.087 1.00 56.38 486 GLY A O 1
ATOM 3989 N N . VAL A 1 487 ? -37.786 32.691 -25.907 1.00 46.44 487 VAL A N 1
ATOM 3990 C CA . VAL A 1 487 ? -38.305 33.106 -27.225 1.00 46.44 487 VAL A CA 1
ATOM 3991 C C . VAL A 1 487 ? -39.783 32.718 -27.292 1.00 46.44 487 VAL A C 1
ATOM 3993 O O . VAL A 1 487 ? -40.100 31.536 -27.407 1.00 46.44 487 VAL A O 1
ATOM 3996 N N . ARG A 1 488 ? -40.666 33.710 -27.119 1.00 34.41 488 ARG A N 1
ATOM 3997 C CA . ARG A 1 488 ? -42.076 33.607 -27.523 1.00 34.41 488 ARG A CA 1
ATOM 3998 C C . ARG A 1 488 ? -42.184 33.486 -29.034 1.00 34.41 488 ARG A C 1
ATOM 4000 O O . ARG A 1 488 ? -41.375 34.157 -29.715 1.00 34.41 488 ARG A O 1
#

Secondary structure (DSSP, 8-state):
---EE--SHHHHHHHHGGGHHHHTTT-EEEEEEETT--B---TTTT-HHHHHTHHHHHHHH--TTS-HHHHHHHHHHTT---S-EEEES-HHHHHHHHHS-SSS--EEEEEEE--EE-TTSHHHHHHHHGGG-S--BHHHHHHHHHHHHT----HHHHHHHHTS-EEEPTT-S--SS-HHHHHTTEEEEEPPEEEETTEEEEE---BGGG-SEEEEE-GGGHHHHHHHHHHTT-SHHHHTS-GGG---PPPPTTGGGGEEEEEEEP--SS-EEEEEEEESS---HHHHHHHHHHHHHHH--SEEEEEEEETTEEEEEEEEEEEE-S-S-GGG--SEEETTEEEEEE---THHHHHHHHHTTTTS-S---PPPPTTPEEPPEEEEEETTEEEEEE--SS-EEEEEETTEEEEEE--SSTT--EEEEE--TT--EEEEEEEE--GGGS-HHHHHHH-TTSTTEESTTEE---SS--EEEEEEEEE-TT--

Organism: NCBI:txid47770